Protein AF-0000000073513639 (afdb_homodimer)

InterPro domains:
  IPR001077 O-methyltransferase, C-terminal domain [PF00891] (126-330)
  IPR012967 Caffeic acid 3-O-methyltransferase-like, dimerisation domain [PF08100] (11-102)
  IPR016461 O-methyltransferase-like [PIRSF005739] (5-348)
  IPR016461 O-methyltransferase-like [PS51683] (11-349)
  IPR016461 O-methyltransferase-like [PTHR11746] (9-331)
  IPR029063 S-adenosyl-L-methionine-dependent methyltransferase superfamily [G3DSA:3.40.50.150] (103-349)
  IPR029063 S-adenosyl-L-methionine-dependent methyltransferase superfamily [SSF53335] (106-347)
  IPR036388 Winged helix-like DNA-binding domain superfamily [G3DSA:1.10.10.10] (2-101)
  IPR036390 Winged helix DNA-binding domain superfamily [SSF46785] (4-104)

Secondary structure (DSSP, 8-state):
--HHHHHHHHHHHHTHHHHHHHHHHHHHTTHHHHHHHH-TT--B-HHHHHHHTT---TTHHHHHHHHHHHHHHTTSEEEEEEEETTEEEEEEEE-GGGGGGS--TTS--SHHHHHHHTSHHHHHHGGGHHHHHHH-S-HHHHHHSS-TTTHHHH-HHHHHHHHHHHHHHHHHHHHHHHHH--TTTT-SEEEEET-TTSHHHHHHHHH-TT-EEEEEE-HHHHTTPPP-TTEEEEE--TTT-----SEEEEES-GGGS-HHHHHHHHHHHHHHS-TT-EEEEEE-EE-SS--SSHHHHHHHHHHHHHHHHSTT---EEHHHHHHHHHHHT--EEEEEEEETTEEEEEEE-/--HHHHHHHHHHHHTHHHHHHHHHHHHHTTHHHHHHHH-TT--B-HHHHHHHTT---TTHHHHHHHHHHHHHHTTSEEEEEEEETTEEEEEEEE-GGGGGGS--TTS--SHHHHHHHTSHHHHHHGGGHHHHHHH-S-HHHHHHSS-TTTGGGT-HHHHHHHHHHHHHHHHHHHHHHHHH--TTTT-SEEEEET-TTSHHHHHHHHH-TT-EEEEEE-HHHHTTPPP-TTEEEEE--TTT-----SEEEEES-GGGS-HHHHHHHHHHHHHHS-TT-EEEEEE-EE-SS--SSHHHHHHHHHHHHHHHHSTT---EEHHHHHHHHHHHT--EEEEEEEETTEEEEEEE-

Radius of gyration: 27.69 Å; Cα contacts (8 Å, |Δi|>4): 1423; chains: 2; bounding box: 58×84×56 Å

pLDDT: mean 96.82, std 3.32, range [58.94, 98.88]

Organism: Ambrosia artemisiifolia (NCBI:txid4212)

Nearest PDB structures (foldseek):
  7v6j-assembly1_A  TM=9.645E-01  e=3.769E-48  Ligusticum chuanxiong
  3reo-assembly2_D  TM=9.746E-01  e=2.506E-47  Clarkia breweri
  3reo-assembly1_C  TM=9.706E-01  e=2.506E-47  Clarkia breweri
  3reo-assembly1_A  TM=9.706E-01  e=7.275E-47  Clarkia breweri
  5cvv-assembly1_A  TM=9.680E-01  e=6.857E-47  Clarkia breweri

Solvent-accessible surface area (backbone atoms only — not comparable to full-atom values): 35261 Å² total; per-residue (Å²): 126,56,72,59,54,33,48,24,43,44,49,30,49,49,42,31,42,47,58,31,52,46,50,41,40,39,48,74,68,40,49,62,45,56,47,53,72,71,34,90,83,31,67,42,32,26,57,52,51,29,58,76,66,67,44,75,22,86,60,24,25,61,53,47,36,48,51,48,48,37,38,28,24,69,55,36,26,45,72,46,83,43,75,52,96,88,33,83,38,62,21,34,30,73,32,84,36,38,53,48,54,26,64,46,98,86,67,36,29,47,41,42,41,29,45,38,57,67,26,67,76,54,49,53,14,62,79,28,41,56,57,20,43,46,67,43,74,33,9,26,34,72,66,69,72,40,54,63,89,56,41,38,81,79,32,65,71,57,32,50,41,50,50,48,14,50,52,23,47,48,53,59,48,47,56,53,44,67,73,71,50,68,84,68,65,94,48,53,31,40,24,28,50,68,31,54,55,31,59,68,53,53,55,52,28,70,78,38,70,77,29,36,31,34,29,29,20,45,50,85,45,32,74,72,30,67,90,47,92,58,46,45,74,41,58,50,51,57,72,77,48,44,78,71,26,45,27,38,36,31,66,69,50,65,37,50,32,26,68,69,57,38,24,48,29,42,32,29,45,52,70,24,30,53,79,86,16,36,38,39,37,36,39,54,66,42,68,92,71,72,49,70,46,43,65,47,40,31,44,35,34,50,20,50,49,24,40,31,46,22,70,56,8,31,59,40,33,66,66,54,50,41,49,40,31,44,70,28,65,29,72,38,66,45,83,75,41,78,56,83,73,25,36,37,33,37,37,32,93,126,56,72,59,53,33,47,24,41,45,49,30,49,48,42,31,43,48,56,32,54,46,50,40,39,39,49,74,69,39,50,63,48,56,46,54,72,70,35,91,82,33,68,43,31,26,57,53,52,30,58,77,66,67,45,76,21,86,61,24,24,60,55,46,37,49,52,48,47,37,37,28,26,69,55,37,26,44,70,46,84,42,74,52,98,90,33,82,36,61,21,34,31,74,32,83,38,39,54,48,53,26,63,45,98,86,66,36,30,46,41,39,40,28,47,38,57,66,26,66,78,55,50,53,13,61,78,28,42,58,57,19,44,45,68,44,75,33,8,26,35,72,68,69,72,41,53,64,88,55,41,38,82,80,32,65,70,56,33,51,41,50,51,47,14,51,51,23,48,46,53,59,48,48,58,54,43,65,71,70,49,66,82,67,64,94,46,53,30,39,25,26,49,68,32,53,53,31,60,67,53,52,54,51,29,71,77,37,70,78,31,37,31,36,29,29,20,46,50,84,46,33,72,73,30,67,90,46,91,57,48,45,74,41,59,48,50,58,72,78,49,45,78,68,27,45,29,37,36,30,66,69,50,63,38,49,33,26,68,67,58,40,24,49,29,42,32,29,46,52,72,24,30,53,79,87,16,36,37,39,38,37,39,52,67,42,66,90,70,72,48,70,46,44,64,50,41,30,44,35,34,50,20,50,49,25,41,31,45,22,69,55,9,31,60,39,32,65,67,54,50,40,49,41,32,44,69,27,66,30,71,36,67,44,83,74,39,78,54,81,74,24,36,37,32,37,36,32,93

Structure (mmCIF, N/CA/C/O backbone):
data_AF-0000000073513639-model_v1
#
loop_
_entity.id
_entity.type
_entity.pdbx_description
1 polymer 'Caffeic acid 3-O-methyltransferase'
#
loop_
_atom_site.group_PDB
_atom_site.id
_atom_site.type_symbol
_atom_site.label_atom_id
_atom_site.label_alt_id
_atom_site.label_comp_id
_atom_site.label_asym_id
_atom_site.label_entity_id
_atom_site.label_seq_id
_atom_site.pdbx_PDB_ins_code
_atom_site.Cartn_x
_atom_site.Cartn_y
_atom_site.Cartn_z
_atom_site.occupancy
_atom_site.B_iso_or_equiv
_atom_site.auth_seq_id
_atom_site.auth_comp_id
_atom_site.auth_asym_id
_atom_site.auth_atom_id
_atom_site.pdbx_PDB_model_num
ATOM 1 N N . MET A 1 1 ? -8.109 -2.904 22.172 1 58.94 1 MET A N 1
ATOM 2 C CA . MET A 1 1 ? -7.504 -1.664 21.703 1 58.94 1 MET A CA 1
ATOM 3 C C . MET A 1 1 ? -8.43 -0.476 21.953 1 58.94 1 MET A C 1
ATOM 5 O O . MET A 1 1 ? -9.633 -0.564 21.719 1 58.94 1 MET A O 1
ATOM 9 N N . GLY A 1 2 ? -8.008 0.509 22.641 1 73.69 2 GLY A N 1
ATOM 10 C CA . GLY A 1 2 ? -8.805 1.698 22.891 1 73.69 2 GLY A CA 1
ATOM 11 C C . GLY A 1 2 ? -9.141 2.48 21.641 1 73.69 2 GLY A C 1
ATOM 12 O O . GLY A 1 2 ? -8.68 2.141 20.547 1 73.69 2 GLY A O 1
ATOM 13 N N . SER A 1 3 ? -10.078 3.277 21.672 1 79.12 3 SER A N 1
ATOM 14 C CA . SER A 1 3 ? -10.562 4.078 20.547 1 79.12 3 SER A CA 1
ATOM 15 C C . SER A 1 3 ? -9.414 4.785 19.844 1 79.12 3 SER A C 1
ATOM 17 O O . SER A 1 3 ? -9.367 4.824 18.609 1 79.12 3 SER A O 1
ATOM 19 N N . GLU A 1 4 ? -8.438 5.184 20.594 1 84.69 4 GLU A N 1
ATOM 20 C CA . GLU A 1 4 ? -7.305 5.887 19.984 1 84.69 4 GLU A CA 1
ATOM 21 C C . GLU A 1 4 ? -6.434 4.934 19.172 1 84.69 4 GLU A C 1
ATOM 23 O O . GLU A 1 4 ? -5.953 5.293 18.094 1 84.69 4 GLU A O 1
ATOM 28 N N . ASP A 1 5 ? -6.34 3.744 19.672 1 91.75 5 ASP A N 1
ATOM 29 C CA . ASP A 1 5 ? -5.547 2.742 18.969 1 91.75 5 ASP A CA 1
ATOM 30 C C . ASP A 1 5 ? -6.219 2.336 17.656 1 91.75 5 ASP A C 1
ATOM 32 O O . ASP A 1 5 ? -5.543 2.152 16.641 1 91.75 5 ASP A O 1
ATOM 36 N N . ASN A 1 6 ? -7.57 2.266 17.703 1 95.12 6 ASN A N 1
ATOM 37 C CA . ASN A 1 6 ? -8.312 1.894 16.5 1 95.12 6 ASN A CA 1
ATOM 38 C C . ASN A 1 6 ? -8.25 2.988 15.445 1 95.12 6 ASN A C 1
ATOM 40 O O . ASN A 1 6 ? -8.172 2.697 14.25 1 95.12 6 ASN A O 1
ATOM 44 N N . PHE A 1 7 ? -8.289 4.246 15.891 1 96.56 7 PHE A N 1
ATOM 45 C CA . PHE A 1 7 ? -8.164 5.352 14.953 1 96.56 7 PHE A CA 1
ATOM 46 C C . PHE A 1 7 ? -6.801 5.344 14.281 1 96.56 7 PHE A C 1
ATOM 48 O O . PHE A 1 7 ? -6.703 5.473 13.055 1 96.56 7 PHE A O 1
ATOM 55 N N . SER A 1 8 ? -5.723 5.188 15.102 1 96.81 8 SER A N 1
ATOM 56 C CA . SER A 1 8 ? -4.371 5.16 14.555 1 96.81 8 SER A CA 1
ATOM 57 C C . SER A 1 8 ? -4.191 4.012 13.57 1 96.81 8 SER A C 1
ATOM 59 O O . SER A 1 8 ? -3.555 4.176 12.523 1 96.81 8 SER A O 1
ATOM 61 N N . TYR A 1 9 ? -4.77 2.904 13.922 1 97.31 9 TYR A N 1
ATOM 62 C CA . TYR A 1 9 ? -4.664 1.751 13.031 1 97.31 9 TYR A CA 1
ATOM 63 C C . TYR A 1 9 ? -5.418 1.995 11.734 1 97.31 9 TYR A C 1
ATOM 65 O O . TYR A 1 9 ? -4.934 1.647 10.648 1 97.31 9 TYR A O 1
ATOM 73 N N . ALA A 1 10 ? -6.629 2.6 11.797 1 98 10 ALA A N 1
ATOM 74 C CA . ALA A 1 10 ? -7.367 2.961 10.586 1 98 10 ALA A CA 1
ATOM 75 C C . ALA A 1 10 ? -6.539 3.877 9.695 1 98 10 ALA A C 1
ATOM 77 O O . ALA A 1 10 ? -6.461 3.666 8.477 1 98 10 ALA A O 1
ATOM 78 N N . MET A 1 11 ? -5.887 4.859 10.312 1 97.62 11 MET A N 1
ATOM 79 C CA . MET A 1 11 ? -5.055 5.801 9.562 1 97.62 11 MET A CA 1
ATOM 80 C C . MET A 1 11 ? -3.852 5.094 8.953 1 97.62 11 MET A C 1
ATOM 82 O O . MET A 1 11 ? -3.416 5.445 7.852 1 97.62 11 MET A O 1
ATOM 86 N N . GLU A 1 12 ? -3.328 4.164 9.703 1 97.31 12 GLU A N 1
ATOM 87 C CA . GLU A 1 12 ? -2.232 3.361 9.172 1 97.31 12 GLU A CA 1
ATOM 88 C C . GLU A 1 12 ? -2.658 2.619 7.906 1 97.31 12 GLU A C 1
ATOM 90 O O . GLU A 1 12 ? -1.931 2.607 6.91 1 97.31 12 GLU A O 1
ATOM 95 N N . LEU A 1 13 ? -3.865 2.02 7.91 1 97.38 13 LEU A N 1
ATOM 96 C CA . LEU A 1 13 ? -4.395 1.29 6.766 1 97.38 13 LEU A CA 1
ATOM 97 C C . LEU A 1 13 ? -4.559 2.213 5.562 1 97.38 13 LEU A C 1
ATOM 99 O O . LEU A 1 13 ? -4.195 1.848 4.441 1 97.38 13 LEU A O 1
ATOM 103 N N . ILE A 1 14 ? -5.012 3.412 5.816 1 97.06 14 ILE A N 1
ATOM 104 C CA . ILE A 1 14 ? -5.273 4.406 4.777 1 97.06 14 ILE A CA 1
ATOM 105 C C . ILE A 1 14 ? -3.965 4.781 4.082 1 97.06 14 ILE A C 1
ATOM 107 O O . ILE A 1 14 ? -3.936 4.973 2.865 1 97.06 14 ILE A O 1
ATOM 111 N N . ASN A 1 15 ? -2.9 4.816 4.812 1 95.88 15 ASN A N 1
ATOM 112 C CA . ASN A 1 15 ? -1.637 5.324 4.293 1 95.88 15 ASN A CA 1
ATOM 113 C C . ASN A 1 15 ? -0.683 4.191 3.928 1 95.88 15 ASN A C 1
ATOM 115 O O . ASN A 1 15 ? 0.5 4.426 3.674 1 95.88 15 ASN A O 1
ATOM 119 N N . SER A 1 16 ? -1.145 2.971 3.822 1 94.31 16 SER A N 1
ATOM 120 C CA . SER A 1 16 ? -0.281 1.805 3.672 1 94.31 16 SER A CA 1
ATOM 121 C C . SER A 1 16 ? 0.409 1.798 2.311 1 94.31 16 SER A C 1
ATOM 123 O O . SER A 1 16 ? 1.457 1.171 2.145 1 94.31 16 SER A O 1
ATOM 125 N N . THR A 1 17 ? -0.159 2.496 1.317 1 96.38 17 THR A N 1
ATOM 126 C CA . THR A 1 17 ? 0.489 2.594 0.014 1 96.38 17 THR A CA 1
ATOM 127 C C . THR A 1 17 ? 1.866 3.238 0.142 1 96.38 17 THR A C 1
ATOM 129 O O . THR A 1 17 ? 2.795 2.879 -0.585 1 96.38 17 THR A O 1
ATOM 132 N N . THR A 1 18 ? 2.018 4.117 1.112 1 97.88 18 THR A N 1
ATOM 133 C CA . THR A 1 18 ? 3.281 4.816 1.321 1 97.88 18 THR A CA 1
ATOM 134 C C . THR A 1 18 ? 4.402 3.824 1.621 1 97.88 18 THR A C 1
ATOM 136 O O . THR A 1 18 ? 5.531 3.998 1.154 1 97.88 18 THR A O 1
ATOM 139 N N . LEU A 1 19 ? 4.086 2.762 2.352 1 97.94 19 LEU A N 1
ATOM 140 C CA . LEU A 1 19 ? 5.082 1.76 2.717 1 97.94 19 LEU A CA 1
ATOM 141 C C . LEU A 1 19 ? 5.656 1.089 1.475 1 97.94 19 LEU A C 1
ATOM 143 O O . LEU A 1 19 ? 6.875 1.045 1.297 1 97.94 19 LEU A O 1
ATOM 147 N N . SER A 1 20 ? 4.777 0.634 0.558 1 97.19 20 SER A N 1
ATOM 148 C CA . SER A 1 20 ? 5.215 -0.076 -0.639 1 97.19 20 SER A CA 1
ATOM 149 C C . SER A 1 20 ? 5.973 0.85 -1.584 1 97.19 20 SER A C 1
ATOM 151 O O . SER A 1 20 ? 6.969 0.447 -2.189 1 97.19 20 SER A O 1
ATOM 153 N N . MET A 1 21 ? 5.5 2.066 -1.657 1 98.25 21 MET A N 1
ATOM 154 C CA . MET A 1 21 ? 6.125 3.031 -2.561 1 98.25 21 MET A CA 1
ATOM 155 C C . MET A 1 21 ? 7.504 3.436 -2.057 1 98.25 21 MET A C 1
ATOM 157 O O . MET A 1 21 ? 8.445 3.555 -2.842 1 98.25 21 MET A O 1
ATOM 161 N N . VAL A 1 22 ? 7.602 3.562 -0.767 1 98.69 22 VAL A N 1
ATOM 162 C CA . VAL A 1 22 ? 8.898 3.912 -0.197 1 98.69 22 VAL A CA 1
ATOM 163 C C . VAL A 1 22 ? 9.859 2.734 -0.341 1 98.69 22 VAL A C 1
ATOM 165 O O . VAL A 1 22 ? 11.031 2.92 -0.682 1 98.69 22 VAL A O 1
ATOM 168 N N . LEU A 1 23 ? 9.367 1.548 -0.126 1 98.75 23 LEU A N 1
ATOM 169 C CA . LEU A 1 23 ? 10.203 0.355 -0.229 1 98.75 23 LEU A CA 1
ATOM 170 C C . LEU A 1 23 ? 10.758 0.203 -1.639 1 98.75 23 LEU A C 1
ATOM 172 O O . LEU A 1 23 ? 11.969 0.024 -1.815 1 98.75 23 LEU A O 1
ATOM 176 N N . VAL A 1 24 ? 9.93 0.337 -2.658 1 98.69 24 VAL A N 1
ATOM 177 C CA . VAL A 1 24 ? 10.375 0.119 -4.027 1 98.69 24 VAL A CA 1
ATOM 178 C C . VAL A 1 24 ? 11.383 1.199 -4.422 1 98.69 24 VAL A C 1
ATOM 180 O O . VAL A 1 24 ? 12.367 0.919 -5.113 1 98.69 24 VAL A O 1
ATOM 183 N N . ASN A 1 25 ? 11.18 2.424 -3.973 1 98.69 25 ASN A N 1
ATOM 184 C CA . ASN A 1 25 ? 12.102 3.498 -4.32 1 98.69 25 ASN A CA 1
ATOM 185 C C . ASN A 1 25 ? 13.43 3.352 -3.58 1 98.69 25 ASN A C 1
ATOM 187 O O . ASN A 1 25 ? 14.484 3.689 -4.121 1 98.69 25 ASN A O 1
ATOM 191 N N . THR A 1 26 ? 13.406 2.826 -2.348 1 98.75 26 THR A N 1
ATOM 192 C CA . THR A 1 26 ? 14.633 2.549 -1.602 1 98.75 26 THR A CA 1
ATOM 193 C C . THR A 1 26 ? 15.453 1.466 -2.293 1 98.75 26 THR A C 1
ATOM 195 O O . THR A 1 26 ? 16.688 1.539 -2.326 1 98.75 26 THR A O 1
ATOM 198 N N . ILE A 1 27 ? 14.766 0.478 -2.836 1 98.62 27 ILE A N 1
ATOM 199 C CA . ILE A 1 27 ? 15.414 -0.605 -3.566 1 98.62 27 ILE A CA 1
ATOM 200 C C . ILE A 1 27 ? 16.016 -0.068 -4.863 1 98.62 27 ILE A C 1
ATOM 202 O O . ILE A 1 27 ? 17.172 -0.338 -5.176 1 98.62 27 ILE A O 1
ATOM 206 N N . LYS A 1 28 ? 15.258 0.755 -5.602 1 98.19 28 LYS A N 1
ATOM 207 C CA . LYS A 1 28 ? 15.719 1.336 -6.859 1 98.19 28 LYS A CA 1
ATOM 208 C C . LYS A 1 28 ? 16.953 2.207 -6.641 1 98.19 28 LYS A C 1
ATOM 210 O O . LYS A 1 28 ? 17.844 2.25 -7.488 1 98.19 28 LYS A O 1
ATOM 215 N N . LEU A 1 29 ? 17 2.84 -5.523 1 98.69 29 LEU A N 1
ATOM 216 C CA . LEU A 1 29 ? 18.094 3.752 -5.207 1 98.69 29 LEU A CA 1
ATOM 217 C C . LEU A 1 29 ? 19.312 2.986 -4.684 1 98.69 29 LEU A C 1
ATOM 219 O O . LEU A 1 29 ? 20.375 3.572 -4.469 1 98.69 29 LEU A O 1
ATOM 223 N N . LYS A 1 30 ? 19.141 1.654 -4.375 1 98.44 30 LYS A N 1
ATOM 224 C CA . LYS A 1 30 ? 20.203 0.765 -3.902 1 98.44 30 LYS A CA 1
ATOM 225 C C . LYS A 1 30 ? 20.641 1.134 -2.488 1 98.44 30 LYS A C 1
ATOM 227 O O . LYS A 1 30 ? 21.812 0.982 -2.135 1 98.44 30 LYS A O 1
ATOM 232 N N . VAL A 1 31 ? 19.688 1.67 -1.748 1 98.81 31 VAL A N 1
ATOM 233 C CA . VAL A 1 31 ? 19.984 2.123 -0.391 1 98.81 31 VAL A CA 1
ATOM 234 C C . VAL A 1 31 ? 20.312 0.923 0.494 1 98.81 31 VAL A C 1
ATOM 236 O O . VAL A 1 31 ? 21.312 0.938 1.223 1 98.81 31 VAL A O 1
ATOM 239 N N . LEU A 1 32 ? 19.5 -0.138 0.443 1 98.69 32 LEU A N 1
ATOM 240 C CA . LEU A 1 32 ? 19.719 -1.316 1.278 1 98.69 32 LEU A CA 1
ATOM 241 C C . LEU A 1 32 ? 21.016 -2.027 0.901 1 98.69 32 LEU A C 1
ATOM 243 O O . LEU A 1 32 ? 21.734 -2.51 1.775 1 98.69 32 LEU A O 1
ATOM 247 N N . GLU A 1 33 ? 21.281 -2.072 -0.376 1 98.25 33 GLU A N 1
ATOM 248 C CA . GLU A 1 33 ? 22.547 -2.639 -0.838 1 98.25 33 GLU A CA 1
ATOM 249 C C . GLU A 1 33 ? 23.734 -1.849 -0.301 1 98.25 33 GLU A C 1
ATOM 251 O O . GLU A 1 33 ? 24.766 -2.428 0.054 1 98.25 33 GLU A O 1
ATOM 256 N N . THR A 1 34 ? 23.609 -0.551 -0.325 1 98.5 34 THR A N 1
ATOM 257 C CA . THR A 1 34 ? 24.656 0.322 0.175 1 98.5 34 THR A CA 1
ATOM 258 C C . THR A 1 34 ? 24.969 0.023 1.642 1 98.5 34 THR A C 1
ATOM 260 O O . THR A 1 34 ? 26.125 -0.029 2.043 1 98.5 34 THR A O 1
ATOM 263 N N . ILE A 1 35 ? 23.922 -0.168 2.445 1 98.44 35 ILE A N 1
ATOM 264 C CA . ILE A 1 35 ? 24.094 -0.508 3.854 1 98.44 35 ILE A CA 1
ATOM 265 C C . ILE A 1 35 ? 24.75 -1.884 3.975 1 98.44 35 ILE A C 1
ATOM 267 O O . ILE A 1 35 ? 25.672 -2.07 4.762 1 98.44 35 ILE A O 1
ATOM 271 N N . ALA A 1 36 ? 24.312 -2.834 3.199 1 97.81 36 ALA A N 1
ATOM 272 C CA . ALA A 1 36 ? 24.828 -4.199 3.223 1 97.81 36 ALA A CA 1
ATOM 273 C C . ALA A 1 36 ? 26.312 -4.234 2.873 1 97.81 36 ALA A C 1
ATOM 275 O O . ALA A 1 36 ? 27.062 -5.035 3.428 1 97.81 36 ALA A O 1
ATOM 276 N N . ASP A 1 37 ? 26.719 -3.408 1.963 1 97.06 37 ASP A N 1
ATOM 277 C CA . ASP A 1 37 ? 28.094 -3.373 1.465 1 97.06 37 ASP A CA 1
ATOM 278 C C . ASP A 1 37 ? 29.078 -3.014 2.58 1 97.06 37 ASP A C 1
ATOM 280 O O . ASP A 1 37 ? 30.25 -3.371 2.518 1 97.06 37 ASP A O 1
ATOM 284 N N . VAL A 1 38 ? 28.609 -2.316 3.562 1 97.06 38 VAL A N 1
ATOM 285 C CA . VAL A 1 38 ? 29.469 -1.906 4.672 1 97.06 38 VAL A CA 1
ATOM 286 C C . VAL A 1 38 ? 29.688 -3.086 5.617 1 97.06 38 VAL A C 1
ATOM 288 O O . VAL A 1 38 ? 30.75 -3.199 6.234 1 97.06 38 VAL A O 1
ATOM 291 N N . GLY A 1 39 ? 28.656 -3.967 5.797 1 94.75 39 GLY A N 1
ATOM 292 C CA . GLY A 1 39 ? 28.797 -5.152 6.629 1 94.75 39 GLY A CA 1
ATOM 293 C C . GLY A 1 39 ? 27.625 -5.367 7.566 1 94.75 39 GLY A C 1
ATOM 294 O O . GLY A 1 39 ? 26.719 -4.535 7.641 1 94.75 39 GLY A O 1
ATOM 295 N N . PRO A 1 40 ? 27.594 -6.398 8.266 1 91.12 40 PRO A N 1
ATOM 296 C CA . PRO A 1 40 ? 26.453 -6.777 9.109 1 91.12 40 PRO A CA 1
ATOM 297 C C . PRO A 1 40 ? 26.219 -5.809 10.266 1 91.12 40 PRO A C 1
ATOM 299 O O . PRO A 1 40 ? 25.109 -5.688 10.766 1 91.12 40 PRO A O 1
ATOM 302 N N . ASP A 1 41 ? 27.25 -5.059 10.68 1 94.25 41 ASP A N 1
ATOM 303 C CA . ASP A 1 41 ? 27.141 -4.145 11.82 1 94.25 41 ASP A CA 1
ATOM 304 C C . ASP A 1 41 ? 27.031 -2.697 11.344 1 94.25 41 ASP A C 1
ATOM 306 O O . ASP A 1 41 ? 27.219 -1.768 12.133 1 94.25 41 ASP A O 1
ATOM 310 N N . ALA A 1 42 ? 26.719 -2.627 10.078 1 96 42 ALA A N 1
ATOM 311 C CA . ALA A 1 42 ? 26.656 -1.291 9.5 1 96 42 ALA A CA 1
ATOM 312 C C . ALA A 1 42 ? 25.625 -0.424 10.227 1 96 42 ALA A C 1
ATOM 314 O O . ALA A 1 42 ? 24.562 -0.906 10.625 1 96 42 ALA A O 1
ATOM 315 N N . ARG A 1 43 ? 25.938 0.83 10.453 1 97.5 43 ARG A N 1
ATOM 316 C CA . ARG A 1 43 ? 25.109 1.917 10.961 1 97.5 43 ARG A CA 1
ATOM 317 C C . ARG A 1 43 ? 25.359 3.205 10.18 1 97.5 43 ARG A C 1
ATOM 319 O O . ARG A 1 43 ? 26.297 3.939 10.477 1 97.5 43 ARG A O 1
ATOM 326 N N . LEU A 1 44 ? 24.484 3.479 9.273 1 98.31 44 LEU A N 1
ATOM 327 C CA . LEU A 1 44 ? 24.719 4.598 8.375 1 98.31 44 LEU A CA 1
ATOM 328 C C . LEU A 1 44 ? 23.625 5.652 8.5 1 98.31 44 LEU A C 1
ATOM 330 O O . LEU A 1 44 ? 22.453 5.312 8.648 1 98.31 44 LEU A O 1
ATOM 334 N N . SER A 1 45 ? 23.969 6.906 8.453 1 98.44 45 SER A N 1
ATOM 335 C CA . SER A 1 45 ? 23.016 8.008 8.398 1 98.44 45 SER A CA 1
ATOM 336 C C . SER A 1 45 ? 22.562 8.281 6.969 1 98.44 45 SER A C 1
ATOM 338 O O . SER A 1 45 ? 23.141 7.746 6.02 1 98.44 45 SER A O 1
ATOM 340 N N . GLY A 1 46 ? 21.516 9.133 6.844 1 98.38 46 GLY A N 1
ATOM 341 C CA . GLY A 1 46 ? 21.141 9.594 5.52 1 98.38 46 GLY A CA 1
ATOM 342 C C . GLY A 1 46 ? 22.281 10.258 4.77 1 98.38 46 GLY A C 1
ATOM 343 O O . GLY A 1 46 ? 22.406 10.094 3.555 1 98.38 46 GLY A O 1
ATOM 344 N N . HIS A 1 47 ? 23.125 10.945 5.48 1 97.88 47 HIS A N 1
ATOM 345 C CA . HIS A 1 47 ? 24.281 11.609 4.895 1 97.88 47 HIS A CA 1
ATOM 346 C C . HIS A 1 47 ? 25.281 10.602 4.352 1 97.88 47 HIS A C 1
ATOM 348 O O . HIS A 1 47 ? 25.797 10.766 3.242 1 97.88 47 HIS A O 1
ATOM 354 N N . ASP A 1 48 ? 25.578 9.562 5.168 1 98.06 48 ASP A N 1
ATOM 355 C CA . ASP A 1 48 ? 26.516 8.516 4.742 1 98.06 48 ASP A CA 1
ATOM 356 C C . ASP A 1 48 ? 26.031 7.844 3.457 1 98.06 48 ASP A C 1
ATOM 358 O O . ASP A 1 48 ? 26.812 7.656 2.523 1 98.06 48 ASP A O 1
ATOM 362 N N . ILE A 1 49 ? 24.812 7.543 3.369 1 98.69 49 ILE A N 1
ATOM 363 C CA . ILE A 1 49 ? 24.234 6.789 2.258 1 98.69 49 ILE A CA 1
ATOM 364 C C . ILE A 1 49 ? 24.234 7.648 0.996 1 98.69 49 ILE A C 1
ATOM 366 O O . ILE A 1 49 ? 24.641 7.188 -0.076 1 98.69 49 ILE A O 1
ATOM 370 N N . ALA A 1 50 ? 23.797 8.914 1.13 1 98.56 50 ALA A N 1
ATOM 371 C CA . ALA A 1 50 ? 23.797 9.82 -0.017 1 98.56 50 ALA A CA 1
ATOM 372 C C . ALA A 1 50 ? 25.203 9.977 -0.59 1 98.56 50 ALA A C 1
ATOM 374 O O . ALA A 1 50 ? 25.375 10.008 -1.81 1 98.56 50 ALA A O 1
ATOM 375 N N . SER A 1 51 ? 26.156 10.078 0.304 1 98.19 51 SER A N 1
ATOM 376 C CA . SER A 1 51 ? 27.547 10.227 -0.109 1 98.19 51 SER A CA 1
ATOM 377 C C . SER A 1 51 ? 28.047 8.977 -0.835 1 98.19 51 SER A C 1
ATOM 379 O O . SER A 1 51 ? 28.672 9.078 -1.895 1 98.19 51 SER A O 1
ATOM 381 N N . ARG A 1 52 ? 27.812 7.805 -0.298 1 98.12 52 ARG A N 1
ATOM 382 C CA . ARG A 1 52 ? 28.25 6.547 -0.879 1 98.12 52 ARG A CA 1
ATOM 383 C C . ARG A 1 52 ? 27.609 6.309 -2.242 1 98.12 52 ARG A C 1
ATOM 385 O O . ARG A 1 52 ? 28.219 5.703 -3.125 1 98.12 52 ARG A O 1
ATOM 392 N N . LEU A 1 53 ? 26.391 6.832 -2.416 1 98.38 53 LEU A N 1
ATOM 393 C CA . LEU A 1 53 ? 25.672 6.668 -3.672 1 98.38 53 LEU A CA 1
ATOM 394 C C . LEU A 1 53 ? 25.984 7.809 -4.633 1 98.38 53 LEU A C 1
ATOM 396 O O . LEU A 1 53 ? 25.469 7.844 -5.75 1 98.38 53 LEU A O 1
ATOM 400 N N . SER A 1 54 ? 26.766 8.766 -4.242 1 98.31 54 SER A N 1
ATOM 401 C CA . SER A 1 54 ? 27.156 9.922 -5.039 1 98.31 54 SER A CA 1
ATOM 402 C C . SER A 1 54 ? 25.938 10.656 -5.582 1 98.31 54 SER A C 1
ATOM 404 O O . SER A 1 54 ? 25.875 10.977 -6.773 1 98.31 54 SER A O 1
ATOM 406 N N . ILE A 1 55 ? 24.984 10.828 -4.695 1 98.25 55 ILE A N 1
ATOM 407 C CA . ILE A 1 55 ? 23.797 11.562 -5.082 1 98.25 55 ILE A CA 1
ATOM 408 C C . ILE A 1 55 ? 24.047 13.07 -4.992 1 98.25 55 ILE A C 1
ATOM 410 O O . ILE A 1 55 ? 24.422 13.578 -3.932 1 98.25 55 ILE A O 1
ATOM 414 N N . PRO A 1 56 ? 23.875 13.805 -6.059 1 97.31 56 PRO A N 1
ATOM 415 C CA . PRO A 1 56 ? 24.219 15.227 -6.078 1 97.31 56 PRO A CA 1
ATOM 416 C C . PRO A 1 56 ? 23.203 16.094 -5.344 1 97.31 56 PRO A C 1
ATOM 418 O O . PRO A 1 56 ? 23.531 17.188 -4.891 1 97.31 56 PRO A O 1
ATOM 421 N N . ASN A 1 57 ? 21.984 15.641 -5.223 1 97.88 57 ASN A N 1
ATOM 422 C CA . ASN A 1 57 ? 20.922 16.406 -4.574 1 97.88 57 ASN A CA 1
ATOM 423 C C . ASN A 1 57 ? 21.25 16.703 -3.115 1 97.88 57 ASN A C 1
ATOM 425 O O . ASN A 1 57 ? 21.391 15.789 -2.303 1 97.88 57 ASN A O 1
ATOM 429 N N . GLN A 1 58 ? 21.328 17.969 -2.762 1 96.81 58 GLN A N 1
ATOM 430 C CA . GLN A 1 58 ? 21.75 18.391 -1.431 1 96.81 58 GLN A CA 1
ATOM 431 C C . GLN A 1 58 ? 20.719 18 -0.38 1 96.81 58 GLN A C 1
ATOM 433 O O . GLN A 1 58 ? 21.031 17.906 0.807 1 96.81 58 GLN A O 1
ATOM 438 N N . ASP A 1 59 ? 19.469 17.75 -0.811 1 97.06 59 ASP A N 1
ATOM 439 C CA . ASP A 1 59 ? 18.391 17.406 0.114 1 97.06 59 ASP A CA 1
ATOM 440 C C . ASP A 1 59 ? 18.297 15.898 0.295 1 97.06 59 ASP A C 1
ATOM 442 O O . ASP A 1 59 ? 17.516 15.422 1.124 1 97.06 59 ASP A O 1
ATOM 446 N N . ALA A 1 60 ? 19.094 15.102 -0.416 1 98.31 60 ALA A N 1
ATOM 447 C CA . ALA A 1 60 ? 18.969 13.648 -0.455 1 98.31 60 ALA A CA 1
ATOM 448 C C . ALA A 1 60 ? 19.172 13.047 0.932 1 98.31 60 ALA A C 1
ATOM 450 O O . ALA A 1 60 ? 18.453 12.117 1.32 1 98.31 60 ALA A O 1
ATOM 451 N N . PRO A 1 61 ? 20.172 13.539 1.731 1 98.12 61 PRO A N 1
ATOM 452 C CA . PRO A 1 61 ? 20.359 12.938 3.055 1 98.12 61 PRO A CA 1
ATOM 453 C C . PRO A 1 61 ? 19.094 12.977 3.908 1 98.12 61 PRO A C 1
ATOM 455 O O . PRO A 1 61 ? 18.734 11.977 4.531 1 98.12 61 PRO A O 1
ATOM 458 N N . ASP A 1 62 ? 18.422 14.078 3.867 1 97.81 62 ASP A N 1
ATOM 459 C CA . ASP A 1 62 ? 17.203 14.227 4.637 1 97.81 62 ASP A CA 1
ATOM 460 C C . ASP A 1 62 ? 16.078 13.344 4.07 1 97.81 62 ASP A C 1
ATOM 462 O O . ASP A 1 62 ? 15.344 12.711 4.824 1 97.81 62 ASP A O 1
ATOM 466 N N . MET A 1 63 ? 15.93 13.344 2.758 1 98.56 63 MET A N 1
ATOM 467 C CA . MET A 1 63 ? 14.914 12.523 2.107 1 98.56 63 MET A CA 1
ATOM 468 C C . MET A 1 63 ? 15.125 11.047 2.422 1 98.56 63 MET A C 1
ATOM 470 O O . MET A 1 63 ? 14.172 10.344 2.773 1 98.56 63 MET A O 1
ATOM 474 N N . LEU A 1 64 ? 16.391 10.602 2.334 1 98.88 64 LEU A N 1
ATOM 475 C CA . LEU A 1 64 ? 16.719 9.211 2.615 1 98.88 64 LEU A CA 1
ATOM 476 C C . LEU A 1 64 ? 16.453 8.875 4.082 1 98.88 64 LEU A C 1
ATOM 478 O O . LEU A 1 64 ? 15.961 7.789 4.395 1 98.88 64 LEU A O 1
ATOM 482 N N . ASP A 1 65 ? 16.797 9.781 4.969 1 98.75 65 ASP A N 1
ATOM 483 C CA . ASP A 1 65 ? 16.547 9.586 6.395 1 98.75 65 ASP A CA 1
ATOM 484 C C . ASP A 1 65 ? 15.055 9.352 6.656 1 98.75 65 ASP A C 1
ATOM 486 O O . ASP A 1 65 ? 14.688 8.453 7.414 1 98.75 65 ASP A O 1
ATOM 490 N N . ARG A 1 66 ? 14.203 10.148 6.082 1 98.75 66 ARG A N 1
ATOM 491 C CA . ARG A 1 66 ? 12.758 10.07 6.281 1 98.75 66 ARG A CA 1
ATOM 492 C C . ARG A 1 66 ? 12.195 8.766 5.711 1 98.75 66 ARG A C 1
ATOM 494 O O . ARG A 1 66 ? 11.32 8.141 6.312 1 98.75 66 ARG A O 1
ATOM 501 N N . MET A 1 67 ? 12.688 8.344 4.547 1 98.81 67 MET A N 1
ATOM 502 C CA . MET A 1 67 ? 12.289 7.074 3.953 1 98.81 67 MET A CA 1
ATOM 503 C C . MET A 1 67 ? 12.695 5.906 4.844 1 98.81 67 MET A C 1
ATOM 505 O O . MET A 1 67 ? 11.891 5.008 5.102 1 98.81 67 MET A O 1
ATOM 509 N N . LEU A 1 68 ? 13.922 5.965 5.359 1 98.88 68 LEU A N 1
ATOM 510 C CA . LEU A 1 68 ? 14.438 4.883 6.188 1 98.88 68 LEU A CA 1
ATOM 511 C C . LEU A 1 68 ? 13.742 4.855 7.547 1 98.88 68 LEU A C 1
ATOM 513 O O . LEU A 1 68 ? 13.531 3.785 8.117 1 98.88 68 LEU A O 1
ATOM 517 N N . ARG A 1 69 ? 13.438 6.051 8.094 1 98.88 69 ARG A N 1
ATOM 518 C CA . ARG A 1 69 ? 12.695 6.125 9.344 1 98.88 69 ARG A CA 1
ATOM 519 C C . ARG A 1 69 ? 11.359 5.391 9.234 1 98.88 69 ARG A C 1
ATOM 521 O O . ARG A 1 69 ? 10.977 4.652 10.148 1 98.88 69 ARG A O 1
ATOM 528 N N . LEU A 1 70 ? 10.656 5.586 8.148 1 98.81 70 LEU A N 1
ATOM 529 C CA . LEU A 1 70 ? 9.406 4.879 7.883 1 98.81 70 LEU A CA 1
ATOM 530 C C . LEU A 1 70 ? 9.641 3.373 7.82 1 98.81 70 LEU A C 1
ATOM 532 O O . LEU A 1 70 ? 8.906 2.602 8.445 1 98.81 70 LEU A O 1
ATOM 536 N N . LEU A 1 71 ? 10.672 2.932 7.082 1 98.81 71 LEU A N 1
ATOM 537 C CA . LEU A 1 71 ? 10.945 1.507 6.926 1 98.81 71 LEU A CA 1
ATOM 538 C C . LEU A 1 71 ? 11.328 0.878 8.258 1 98.81 71 LEU A C 1
ATOM 540 O O . LEU A 1 71 ? 11.078 -0.307 8.492 1 98.81 71 LEU A O 1
ATOM 544 N N . ALA A 1 72 ? 11.914 1.685 9.172 1 98.88 72 ALA A N 1
ATOM 545 C CA . ALA A 1 72 ? 12.25 1.206 10.508 1 98.88 72 ALA A CA 1
ATOM 546 C C . ALA A 1 72 ? 10.992 0.879 11.305 1 98.88 72 ALA A C 1
ATOM 548 O O . ALA A 1 72 ? 10.977 -0.069 12.094 1 98.88 72 ALA A O 1
ATOM 549 N N . THR A 1 73 ? 9.938 1.662 11.125 1 98.69 73 THR A N 1
ATOM 550 C CA . THR A 1 73 ? 8.695 1.409 11.852 1 98.69 73 THR A CA 1
ATOM 551 C C . THR A 1 73 ? 8.078 0.082 11.414 1 98.69 73 THR A C 1
ATOM 553 O O . THR A 1 73 ? 7.227 -0.467 12.117 1 98.69 73 THR A O 1
ATOM 556 N N . HIS A 1 74 ? 8.477 -0.427 10.289 1 98.19 74 HIS A N 1
ATOM 557 C CA . HIS A 1 74 ? 7.984 -1.706 9.789 1 98.19 74 HIS A CA 1
ATOM 558 C C . HIS A 1 74 ? 9.062 -2.779 9.867 1 98.19 74 HIS A C 1
ATOM 560 O O . HIS A 1 74 ? 8.977 -3.805 9.188 1 98.19 74 HIS A O 1
ATOM 566 N N . SER A 1 75 ? 10.141 -2.502 10.539 1 97.88 75 SER A N 1
ATOM 567 C CA . SER A 1 75 ? 11.188 -3.459 10.898 1 97.88 75 SER A CA 1
ATOM 568 C C . SER A 1 75 ? 11.938 -3.945 9.664 1 97.88 75 SER A C 1
ATOM 570 O O . SER A 1 75 ? 12.336 -5.109 9.594 1 97.88 75 SER A O 1
ATOM 572 N N . VAL A 1 76 ? 12.047 -3.121 8.68 1 98.25 76 VAL A N 1
ATOM 573 C CA . VAL A 1 76 ? 12.859 -3.439 7.508 1 98.25 76 VAL A CA 1
ATOM 574 C C . VAL A 1 76 ? 14.32 -3.088 7.777 1 98.25 76 VAL A C 1
ATOM 576 O O . VAL A 1 76 ? 15.227 -3.797 7.336 1 98.25 76 VAL A O 1
ATOM 579 N N . VAL A 1 77 ? 14.539 -2.008 8.508 1 98.69 77 VAL A N 1
ATOM 580 C CA . VAL A 1 77 ? 15.852 -1.581 8.969 1 98.69 77 VAL A CA 1
ATOM 581 C C . VAL A 1 77 ? 15.805 -1.294 10.469 1 98.69 77 VAL A C 1
ATOM 583 O O . VAL A 1 77 ? 14.727 -1.094 11.039 1 98.69 77 VAL A O 1
ATOM 586 N N . THR A 1 78 ? 16.922 -1.369 11.086 1 98.38 78 THR A N 1
ATOM 587 C CA . THR A 1 78 ? 17.047 -0.894 12.461 1 98.38 78 THR A CA 1
ATOM 588 C C . THR A 1 78 ? 17.344 0.602 12.492 1 98.38 78 THR A C 1
ATOM 590 O O . THR A 1 78 ? 17.859 1.156 11.516 1 98.38 78 THR A O 1
ATOM 593 N N . CYS A 1 79 ? 16.969 1.262 13.508 1 98.62 79 CYS A N 1
ATOM 594 C CA . CYS A 1 79 ? 17.234 2.686 13.695 1 98.62 79 CYS A CA 1
ATOM 595 C C . CYS A 1 79 ? 17.734 2.967 15.109 1 98.62 79 CYS A C 1
ATOM 597 O O . CYS A 1 79 ? 17.047 2.654 16.094 1 98.62 79 CYS A O 1
ATOM 599 N N . THR A 1 80 ? 18.906 3.463 15.258 1 98.44 80 THR A N 1
ATOM 600 C CA . THR A 1 80 ? 19.484 3.875 16.531 1 98.44 80 THR A CA 1
ATOM 601 C C . THR A 1 80 ? 20.047 5.293 16.438 1 98.44 80 THR A C 1
ATOM 603 O O . THR A 1 80 ? 20.016 5.906 15.367 1 98.44 80 THR A O 1
ATOM 606 N N . GLU A 1 81 ? 20.391 5.797 17.578 1 98.06 81 GLU A N 1
ATOM 607 C CA . GLU A 1 81 ? 20.922 7.152 17.625 1 98.06 81 GLU A CA 1
ATOM 608 C C . GLU A 1 81 ? 22.422 7.164 17.344 1 98.06 81 GLU A C 1
ATOM 610 O O . GLU A 1 81 ? 23.156 6.297 17.844 1 98.06 81 GLU A O 1
ATOM 615 N N . GLY A 1 82 ? 22.844 8.008 16.484 1 96.75 82 GLY A N 1
ATOM 616 C CA . GLY A 1 82 ? 24.25 8.32 16.234 1 96.75 82 GLY A CA 1
ATOM 617 C C . GLY A 1 82 ? 24.547 9.805 16.312 1 96.75 82 GLY A C 1
ATOM 618 O O . GLY A 1 82 ? 23.781 10.578 16.891 1 96.75 82 GLY A O 1
ATOM 619 N N . VAL A 1 83 ? 25.734 10.125 15.922 1 93.5 83 VAL A N 1
ATOM 620 C CA . VAL A 1 83 ? 26.125 11.523 15.969 1 93.5 83 VAL A CA 1
ATOM 621 C C . VAL A 1 83 ? 26.734 11.93 14.625 1 93.5 83 VAL A C 1
ATOM 623 O O . VAL A 1 83 ? 27.516 11.172 14.039 1 93.5 83 VAL A O 1
ATOM 626 N N . HIS A 1 84 ? 26.344 12.984 14.133 1 89.69 84 HIS A N 1
ATOM 627 C CA . HIS A 1 84 ? 26.906 13.625 12.953 1 89.69 84 HIS A CA 1
ATOM 628 C C . HIS A 1 84 ? 27.094 15.117 13.18 1 89.69 84 HIS A C 1
ATOM 630 O O . HIS A 1 84 ? 26.141 15.828 13.492 1 89.69 84 HIS A O 1
ATOM 636 N N . GLU A 1 85 ? 28.359 15.609 12.93 1 91.44 85 GLU A N 1
ATOM 637 C CA . GLU A 1 85 ? 28.703 17.016 13.133 1 91.44 85 GLU A CA 1
ATOM 638 C C . GLU A 1 85 ? 28.188 17.516 14.477 1 91.44 85 GLU A C 1
ATOM 640 O O . GLU A 1 85 ? 27.531 18.547 14.547 1 91.44 85 GLU A O 1
ATOM 645 N N . SER A 1 86 ? 28.234 16.734 15.508 1 90.25 86 SER A N 1
ATOM 646 C CA . SER A 1 86 ? 27.953 17.047 16.906 1 90.25 86 SER A CA 1
ATOM 647 C C . SER A 1 86 ? 26.453 17.156 17.156 1 90.25 86 SER A C 1
ATOM 649 O O . SER A 1 86 ? 26.016 17.797 18.109 1 90.25 86 SER A O 1
ATOM 651 N N . ARG A 1 87 ? 25.703 16.672 16.328 1 92.56 87 ARG A N 1
ATOM 652 C CA . ARG A 1 87 ? 24.25 16.625 16.484 1 92.56 87 ARG A CA 1
ATOM 653 C C . ARG A 1 87 ? 23.734 15.188 16.422 1 92.56 87 ARG A C 1
ATOM 655 O O . ARG A 1 87 ? 24.281 14.359 15.695 1 92.56 87 ARG A O 1
ATOM 662 N N . PRO A 1 88 ? 22.812 14.984 17.203 1 95.81 88 PRO A N 1
ATOM 663 C CA . PRO A 1 88 ? 22.219 13.648 17.125 1 95.81 88 PRO A CA 1
ATOM 664 C C . PRO A 1 88 ? 21.547 13.375 15.773 1 95.81 88 PRO A C 1
ATOM 666 O O . PRO A 1 88 ? 20.891 14.258 15.211 1 95.81 88 PRO A O 1
ATOM 669 N N . VAL A 1 89 ? 21.828 12.219 15.219 1 97.38 89 VAL A N 1
ATOM 670 C CA . VAL A 1 89 ? 21.188 11.797 13.977 1 97.38 89 VAL A CA 1
ATOM 671 C C . VAL A 1 89 ? 20.734 10.344 14.102 1 97.38 89 VAL A C 1
ATOM 673 O O . VAL A 1 89 ? 21.172 9.625 15.008 1 97.38 89 VAL A O 1
ATOM 676 N N . ARG A 1 90 ? 19.844 9.953 13.273 1 98.5 90 ARG A N 1
ATOM 677 C CA . ARG A 1 90 ? 19.453 8.547 13.18 1 98.5 90 ARG A CA 1
ATOM 678 C C . ARG A 1 90 ? 20.406 7.777 12.266 1 98.5 90 ARG A C 1
ATOM 680 O O . ARG A 1 90 ? 20.812 8.289 11.227 1 98.5 90 ARG A O 1
ATOM 687 N N . VAL A 1 91 ? 20.734 6.562 12.656 1 98.75 91 VAL A N 1
ATOM 688 C CA . VAL A 1 91 ? 21.547 5.676 11.828 1 98.75 91 VAL A CA 1
ATOM 689 C C . VAL A 1 91 ? 20.844 4.336 11.648 1 98.75 91 VAL A C 1
ATOM 691 O O . VAL A 1 91 ? 20.125 3.887 12.547 1 98.75 91 VAL A O 1
ATOM 694 N N . TYR A 1 92 ? 21.141 3.732 10.555 1 98.75 92 TYR A N 1
ATOM 695 C CA . TYR A 1 92 ? 20.312 2.604 10.141 1 98.75 92 TYR A CA 1
ATOM 696 C C . TYR A 1 92 ? 21.172 1.384 9.828 1 98.75 92 TYR A C 1
ATOM 698 O O . TYR A 1 92 ? 22.266 1.514 9.273 1 98.75 92 TYR A O 1
ATOM 706 N N . GLY A 1 93 ? 20.719 0.239 10.18 1 98.62 93 GLY A N 1
ATOM 707 C CA . GLY A 1 93 ? 21.234 -1.071 9.828 1 98.62 93 GLY A CA 1
ATOM 708 C C . GLY A 1 93 ? 20.188 -1.981 9.211 1 98.62 93 GLY A C 1
ATOM 709 O O . GLY A 1 93 ? 19.031 -1.598 9.078 1 98.62 93 GLY A O 1
ATOM 710 N N . LEU A 1 94 ? 20.609 -3.135 8.805 1 98.12 94 LEU A N 1
ATOM 711 C CA . LEU A 1 94 ? 19.703 -4.051 8.125 1 98.12 94 LEU A CA 1
ATOM 712 C C . LEU A 1 94 ? 19.078 -5.039 9.109 1 98.12 94 LEU A C 1
ATOM 714 O O . LEU A 1 94 ? 19.766 -5.504 10.031 1 98.12 94 LEU A O 1
ATOM 718 N N . THR A 1 95 ? 17.797 -5.336 8.969 1 97.19 95 THR A N 1
ATOM 719 C CA . THR A 1 95 ? 17.156 -6.453 9.656 1 97.19 95 THR A CA 1
ATOM 720 C C . THR A 1 95 ? 17.219 -7.719 8.805 1 97.19 95 THR A C 1
ATOM 722 O O . THR A 1 95 ? 17.594 -7.668 7.637 1 97.19 95 THR A O 1
ATOM 725 N N . PRO A 1 96 ? 16.812 -8.891 9.352 1 96.25 96 PRO A N 1
ATOM 726 C CA . PRO A 1 96 ? 16.797 -10.125 8.562 1 96.25 96 PRO A CA 1
ATOM 727 C C . PRO A 1 96 ? 15.883 -10.047 7.348 1 96.25 96 PRO A C 1
ATOM 729 O O . PRO A 1 96 ? 16.156 -10.664 6.32 1 96.25 96 PRO A O 1
ATOM 732 N N . VAL A 1 97 ? 14.852 -9.258 7.379 1 97 97 VAL A N 1
ATOM 733 C CA . VAL A 1 97 ? 13.898 -9.133 6.285 1 97 97 VAL A CA 1
ATOM 734 C C . VAL A 1 97 ? 14.531 -8.375 5.121 1 97 97 VAL A C 1
ATOM 736 O O . VAL A 1 97 ? 14.281 -8.695 3.955 1 97 97 VAL A O 1
ATOM 739 N N . ALA A 1 98 ? 15.406 -7.473 5.414 1 97.31 98 ALA A N 1
ATOM 740 C CA . ALA A 1 98 ? 16.016 -6.605 4.402 1 97.31 98 ALA A CA 1
ATOM 741 C C . ALA A 1 98 ? 16.875 -7.41 3.434 1 97.31 98 ALA A C 1
ATOM 743 O O . ALA A 1 98 ? 17.062 -7.012 2.283 1 97.31 98 ALA A O 1
ATOM 744 N N . LYS A 1 99 ? 17.328 -8.562 3.834 1 94.94 99 LYS A N 1
ATOM 745 C CA . LYS A 1 99 ? 18.203 -9.391 3.02 1 94.94 99 LYS A CA 1
ATOM 746 C C . LYS A 1 99 ? 17.5 -9.859 1.748 1 94.94 99 LYS A C 1
ATOM 748 O O . LYS A 1 99 ? 18.156 -10.086 0.723 1 94.94 99 LYS A O 1
ATOM 753 N N . TYR A 1 100 ? 16.203 -9.898 1.81 1 97.56 100 TYR A N 1
ATOM 754 C CA . TYR A 1 100 ? 15.445 -10.406 0.672 1 97.56 100 TYR A CA 1
ATOM 755 C C . TYR A 1 100 ? 15.336 -9.352 -0.425 1 97.56 100 TYR A C 1
ATOM 757 O O . TYR A 1 100 ? 14.906 -9.656 -1.542 1 97.56 100 TYR A O 1
ATOM 765 N N . PHE A 1 101 ? 15.773 -8.133 -0.078 1 98.44 101 PHE A N 1
ATOM 766 C CA . PHE A 1 101 ? 15.711 -7.051 -1.052 1 98.44 101 PHE A CA 1
ATOM 767 C C . PHE A 1 101 ? 17.109 -6.715 -1.572 1 98.44 101 PHE A C 1
ATOM 769 O O . PHE A 1 101 ? 17.281 -5.734 -2.295 1 98.44 101 PHE A O 1
ATOM 776 N N . ILE A 1 102 ? 18.078 -7.492 -1.173 1 97.94 102 ILE A N 1
ATOM 777 C CA . ILE A 1 102 ? 19.469 -7.371 -1.583 1 97.94 102 ILE A CA 1
ATOM 778 C C . ILE A 1 102 ? 19.891 -8.617 -2.361 1 97.94 102 ILE A C 1
ATOM 780 O O . ILE A 1 102 ? 19.578 -9.742 -1.967 1 97.94 102 ILE A O 1
ATOM 784 N N . PRO A 1 103 ? 20.578 -8.422 -3.51 1 97.62 103 PRO A N 1
ATOM 785 C CA . PRO A 1 103 ? 21 -9.602 -4.262 1 97.62 103 PRO A CA 1
ATOM 786 C C . PRO A 1 103 ? 21.781 -10.594 -3.41 1 97.62 103 PRO A C 1
ATOM 788 O O . PRO A 1 103 ? 22.688 -10.195 -2.676 1 97.62 103 PRO A O 1
ATOM 791 N N . ASN A 1 104 ? 21.391 -11.805 -3.434 1 96.31 104 ASN A N 1
ATOM 792 C CA . ASN A 1 104 ? 22.094 -12.859 -2.719 1 96.31 104 ASN A CA 1
ATOM 793 C C . ASN A 1 104 ? 23.266 -13.391 -3.535 1 96.31 104 ASN A C 1
ATOM 795 O O . ASN A 1 104 ? 23.703 -12.758 -4.496 1 96.31 104 ASN A O 1
ATOM 799 N N . ASP A 1 105 ? 23.781 -14.539 -3.148 1 94.62 105 ASP A N 1
ATOM 800 C CA . ASP A 1 105 ? 24.969 -15.102 -3.789 1 94.62 105 ASP A CA 1
ATOM 801 C C . ASP A 1 105 ? 24.672 -15.469 -5.242 1 94.62 105 ASP A C 1
ATOM 803 O O . ASP A 1 105 ? 25.594 -15.516 -6.066 1 94.62 105 ASP A O 1
ATOM 807 N N . ASP A 1 106 ? 23.422 -15.656 -5.586 1 94.75 106 ASP A N 1
ATOM 808 C CA . ASP A 1 106 ? 23.031 -15.984 -6.957 1 94.75 106 ASP A CA 1
ATOM 809 C C . ASP A 1 106 ? 22.734 -14.719 -7.762 1 94.75 106 ASP A C 1
ATOM 811 O O . ASP A 1 106 ? 22.359 -14.797 -8.938 1 94.75 106 ASP A O 1
ATOM 815 N N . GLY A 1 107 ? 22.844 -13.578 -7.145 1 97.06 107 GLY A N 1
ATOM 816 C CA . GLY A 1 107 ? 22.625 -12.305 -7.816 1 97.06 107 GLY A CA 1
ATOM 817 C C . GLY A 1 107 ? 21.156 -11.938 -7.918 1 97.06 107 GLY A C 1
ATOM 818 O O . GLY A 1 107 ? 20.781 -11.062 -8.695 1 97.06 107 GLY A O 1
ATOM 819 N N . VAL A 1 108 ? 20.281 -12.633 -7.16 1 97.88 108 VAL A N 1
ATOM 820 C CA . VAL A 1 108 ? 18.844 -12.398 -7.281 1 97.88 108 VAL A CA 1
ATOM 821 C C . VAL A 1 108 ? 18.281 -11.898 -5.949 1 97.88 108 VAL A C 1
ATOM 823 O O . VAL A 1 108 ? 18.906 -12.109 -4.898 1 97.88 108 VAL A O 1
ATOM 826 N N . SER A 1 109 ? 17.203 -11.211 -5.895 1 98.56 109 SER A N 1
ATOM 827 C CA . SER A 1 109 ? 16.469 -10.695 -4.746 1 98.56 109 SER A CA 1
ATOM 828 C C . SER A 1 109 ? 14.984 -10.539 -5.062 1 98.56 109 SER A C 1
ATOM 830 O O . SER A 1 109 ? 14.555 -10.805 -6.188 1 98.56 109 SER A O 1
ATOM 832 N N . LEU A 1 110 ? 14.195 -10.117 -4.113 1 98.56 110 LEU A N 1
ATOM 833 C CA . LEU A 1 110 ? 12.789 -9.82 -4.34 1 98.56 110 LEU A CA 1
ATOM 834 C C . LEU A 1 110 ? 12.602 -8.398 -4.855 1 98.56 110 LEU A C 1
ATOM 836 O O . LEU A 1 110 ? 11.477 -7.949 -5.078 1 98.56 110 LEU A O 1
ATOM 840 N N . GLY A 1 111 ? 13.734 -7.688 -5.043 1 98.56 111 GLY A N 1
ATOM 841 C CA . GLY A 1 111 ? 13.695 -6.332 -5.562 1 98.56 111 GLY A CA 1
ATOM 842 C C . GLY A 1 111 ? 12.922 -6.215 -6.863 1 98.56 111 GLY A C 1
ATOM 843 O O . GLY A 1 111 ? 11.977 -5.426 -6.965 1 98.56 111 GLY A O 1
ATOM 844 N N . PRO A 1 112 ? 13.258 -7.016 -7.852 1 98.62 112 PRO A N 1
ATOM 845 C CA . PRO A 1 112 ? 12.547 -6.949 -9.133 1 98.62 112 PRO A CA 1
ATOM 846 C C . PRO A 1 112 ? 11.055 -7.258 -8.992 1 98.62 112 PRO A C 1
ATOM 848 O O . PRO A 1 112 ? 10.234 -6.664 -9.695 1 98.62 112 PRO A O 1
ATOM 851 N N . LEU A 1 113 ? 10.695 -8.203 -8.109 1 98.62 113 LEU A N 1
ATOM 852 C CA . LEU A 1 113 ? 9.281 -8.469 -7.879 1 98.62 113 LEU A CA 1
ATOM 853 C C . LEU A 1 113 ? 8.594 -7.242 -7.285 1 98.62 113 LEU A C 1
ATOM 855 O O . LEU A 1 113 ? 7.457 -6.922 -7.656 1 98.62 113 LEU A O 1
ATOM 859 N N . THR A 1 114 ? 9.266 -6.578 -6.34 1 98.69 114 THR A N 1
ATOM 860 C CA . THR A 1 114 ? 8.734 -5.34 -5.781 1 98.69 114 THR A CA 1
ATOM 861 C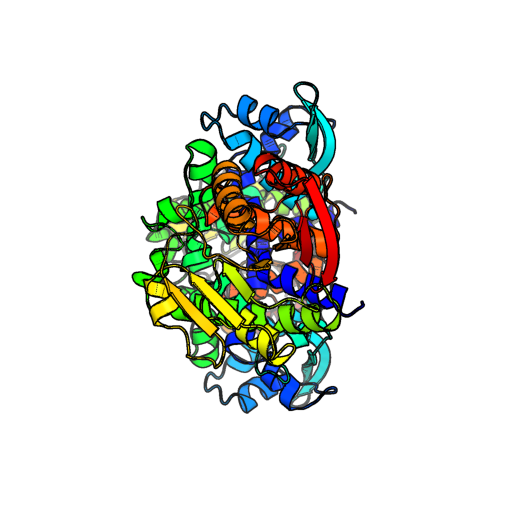 C . THR A 1 114 ? 8.484 -4.316 -6.883 1 98.69 114 THR A C 1
ATOM 863 O O . THR A 1 114 ? 7.441 -3.65 -6.891 1 98.69 114 THR A O 1
ATOM 866 N N . ARG A 1 115 ? 9.414 -4.203 -7.812 1 98.25 115 ARG A N 1
ATOM 867 C CA . ARG A 1 115 ? 9.297 -3.266 -8.922 1 98.25 115 ARG A CA 1
ATOM 868 C C . ARG A 1 115 ? 8.109 -3.609 -9.812 1 98.25 115 ARG A C 1
ATOM 870 O O . ARG A 1 115 ? 7.414 -2.715 -10.297 1 98.25 115 ARG A O 1
ATOM 877 N N . LEU A 1 116 ? 7.887 -4.871 -10 1 98.44 116 LEU A N 1
ATOM 878 C CA . LEU A 1 116 ? 6.773 -5.301 -10.836 1 98.44 116 LEU A CA 1
ATOM 879 C C . LEU A 1 116 ? 5.438 -4.93 -10.203 1 98.44 116 LEU A C 1
ATOM 881 O O . LEU A 1 116 ? 4.586 -4.312 -10.844 1 98.44 116 LEU A O 1
ATOM 885 N N . ILE A 1 117 ? 5.305 -5.277 -8.914 1 98.19 117 ILE A N 1
ATOM 886 C CA . ILE A 1 117 ? 4.031 -5.098 -8.227 1 98.19 117 ILE A CA 1
ATOM 887 C C . ILE A 1 117 ? 3.711 -3.609 -8.117 1 98.19 117 ILE A C 1
ATOM 889 O O . ILE A 1 117 ? 2.543 -3.215 -8.18 1 98.19 117 ILE A O 1
ATOM 893 N N . GLN A 1 118 ? 4.754 -2.793 -7.992 1 98.12 118 GLN A N 1
ATOM 894 C CA . GLN A 1 118 ? 4.555 -1.355 -7.836 1 98.12 118 GLN A CA 1
ATOM 895 C C . GLN A 1 118 ? 4.691 -0.632 -9.172 1 98.12 118 GLN A C 1
ATOM 897 O O . GLN A 1 118 ? 4.664 0.599 -9.219 1 98.12 118 GLN A O 1
ATOM 902 N N . ASP A 1 119 ? 4.891 -1.386 -10.281 1 98.19 119 ASP A N 1
ATOM 903 C CA . ASP A 1 119 ? 4.957 -0.754 -11.594 1 98.19 119 ASP A CA 1
ATOM 904 C C . ASP A 1 119 ? 3.629 -0.086 -11.953 1 98.19 119 ASP A C 1
ATOM 906 O O . ASP A 1 119 ? 2.559 -0.61 -11.633 1 98.19 119 ASP A O 1
ATOM 910 N N . LYS A 1 120 ? 3.711 1.04 -12.641 1 97.25 120 LYS A N 1
ATOM 911 C CA . LYS A 1 120 ? 2.523 1.814 -12.992 1 97.25 120 LYS A CA 1
ATOM 912 C C . LYS A 1 120 ? 1.513 0.957 -13.742 1 97.25 120 LYS A C 1
ATOM 914 O O . LYS A 1 120 ? 0.302 1.132 -13.586 1 97.25 120 LYS A O 1
ATOM 919 N N . VAL A 1 121 ? 1.967 0.024 -14.586 1 97.62 121 VAL A N 1
ATOM 920 C CA . VAL A 1 121 ? 1.092 -0.841 -15.367 1 97.62 121 VAL A CA 1
ATOM 921 C C . VAL A 1 121 ? 0.229 -1.687 -14.43 1 97.62 121 VAL A C 1
ATOM 923 O O . VAL A 1 121 ? -0.982 -1.809 -14.633 1 97.62 121 VAL A O 1
ATOM 926 N N . PHE A 1 122 ? 0.822 -2.303 -13.367 1 97.69 122 PHE A N 1
ATOM 927 C CA . PHE A 1 122 ? 0.069 -3.088 -12.398 1 97.69 122 PHE A CA 1
ATOM 928 C C . PHE A 1 122 ? -0.809 -2.188 -11.539 1 97.69 122 PHE A C 1
ATOM 930 O O . PHE A 1 122 ? -1.975 -2.502 -11.289 1 97.69 122 PHE A O 1
ATOM 937 N N . ILE A 1 123 ? -0.288 -1.041 -11.109 1 98 123 ILE A N 1
ATOM 938 C CA . ILE A 1 123 ? -0.999 -0.133 -10.219 1 98 123 ILE A CA 1
ATOM 939 C C . ILE A 1 123 ? -2.252 0.395 -10.914 1 98 123 ILE A C 1
ATOM 941 O O . ILE A 1 123 ? -3.314 0.501 -10.297 1 98 123 ILE A O 1
ATOM 945 N N . ASP A 1 124 ? -2.186 0.69 -12.203 1 97.88 124 ASP A N 1
ATOM 946 C CA . ASP A 1 124 ? -3.307 1.277 -12.93 1 97.88 124 ASP A CA 1
ATOM 947 C C . ASP A 1 124 ? -4.504 0.329 -12.953 1 97.88 124 ASP A C 1
ATOM 949 O O . ASP A 1 124 ? -5.648 0.771 -13.031 1 97.88 124 ASP A O 1
ATOM 953 N N . SER A 1 125 ? -4.266 -0.975 -12.844 1 97.69 125 SER A N 1
ATOM 954 C CA . SER A 1 125 ? -5.348 -1.955 -12.875 1 97.69 125 SER A CA 1
ATOM 955 C C . SER A 1 125 ? -6.301 -1.774 -11.703 1 97.69 125 SER A C 1
ATOM 957 O O . SER A 1 125 ? -7.5 -2.021 -11.82 1 97.69 125 SER A O 1
ATOM 959 N N . TRP A 1 126 ? -5.793 -1.31 -10.594 1 98.06 126 TRP A N 1
ATOM 960 C CA . TRP A 1 126 ? -6.59 -1.195 -9.375 1 98.06 126 TRP A CA 1
ATOM 961 C C . TRP A 1 126 ? -7.699 -0.163 -9.547 1 98.06 126 TRP A C 1
ATOM 963 O O . TRP A 1 126 ? -8.734 -0.246 -8.883 1 98.06 126 TRP A O 1
ATOM 973 N N . PHE A 1 127 ? -7.512 0.796 -10.469 1 97.88 127 PHE A N 1
ATOM 974 C CA . PHE A 1 127 ? -8.5 1.849 -10.68 1 97.88 127 PHE A CA 1
ATOM 975 C C . PHE A 1 127 ? -9.688 1.326 -11.477 1 97.88 127 PHE A C 1
ATOM 977 O O . PHE A 1 127 ? -10.703 2.014 -11.609 1 97.88 127 PHE A O 1
ATOM 984 N N . GLY A 1 128 ? -9.625 0.072 -11.945 1 97.88 128 GLY A N 1
ATOM 985 C CA . GLY A 1 128 ? -10.734 -0.563 -12.641 1 97.88 128 GLY A CA 1
ATOM 986 C C . GLY A 1 128 ? -11.508 -1.532 -11.766 1 97.88 128 GLY A C 1
ATOM 987 O O . GLY A 1 128 ? -12.508 -2.102 -12.195 1 97.88 128 GLY A O 1
ATOM 988 N N . LEU A 1 129 ? -11.109 -1.729 -10.5 1 98.31 129 LEU A N 1
ATOM 989 C CA . LEU A 1 129 ? -11.641 -2.809 -9.672 1 98.31 129 LEU A CA 1
ATOM 990 C C . LEU A 1 129 ? -13.102 -2.562 -9.328 1 98.31 129 LEU A C 1
ATOM 992 O O . LEU A 1 129 ? -13.93 -3.475 -9.414 1 98.31 129 LEU A O 1
ATOM 996 N N . GLU A 1 130 ? -13.477 -1.311 -8.898 1 98.31 130 GLU A N 1
ATOM 997 C CA . GLU A 1 130 ? -14.867 -1.017 -8.57 1 98.31 130 GLU A CA 1
ATOM 998 C C . GLU A 1 130 ? -15.797 -1.35 -9.734 1 98.31 130 GLU A C 1
ATOM 1000 O O . GLU A 1 130 ? -16.812 -2.02 -9.555 1 98.31 130 GLU A O 1
ATOM 1005 N N . ASP A 1 131 ? -15.398 -0.866 -10.914 1 98.12 131 ASP A N 1
ATOM 1006 C CA . ASP A 1 131 ? -16.203 -1.119 -12.102 1 98.12 131 ASP A CA 1
ATOM 1007 C C . ASP A 1 131 ? -16.281 -2.613 -12.406 1 98.12 131 ASP A C 1
ATOM 1009 O O . ASP A 1 131 ? -17.344 -3.115 -12.797 1 98.12 131 ASP A O 1
ATOM 1013 N N . ALA A 1 132 ? -15.18 -3.338 -12.227 1 98.25 132 ALA A N 1
ATOM 1014 C CA . ALA A 1 132 ? -15.172 -4.773 -12.484 1 98.25 132 ALA A CA 1
ATOM 1015 C C . ALA A 1 132 ? -16.109 -5.508 -11.539 1 98.25 132 ALA A C 1
ATOM 1017 O O . ALA A 1 132 ? -16.781 -6.465 -11.938 1 98.25 132 ALA A O 1
ATOM 1018 N N . VAL A 1 133 ? -16.203 -5.082 -10.273 1 98.56 133 VAL A N 1
ATOM 1019 C CA . VAL A 1 133 ? -17.094 -5.715 -9.312 1 98.56 133 VAL A CA 1
ATOM 1020 C C . VAL A 1 133 ? -18.547 -5.438 -9.703 1 98.56 133 VAL A C 1
ATOM 1022 O O . VAL A 1 133 ? -19.375 -6.348 -9.703 1 98.56 133 VAL A O 1
ATOM 1025 N N . ARG A 1 134 ? -18.859 -4.227 -10.094 1 98.5 134 ARG A N 1
ATOM 1026 C CA . ARG A 1 134 ? -20.234 -3.818 -10.383 1 98.5 134 ARG A CA 1
ATOM 1027 C C . ARG A 1 134 ? -20.703 -4.395 -11.719 1 98.5 134 ARG A C 1
ATOM 1029 O O . ARG A 1 134 ? -21.844 -4.84 -11.836 1 98.5 134 ARG A O 1
ATOM 1036 N N . ASN A 1 135 ? -19.781 -4.441 -12.727 1 97.94 135 ASN A N 1
ATOM 1037 C CA . ASN A 1 135 ? -20.234 -4.672 -14.094 1 97.94 135 ASN A CA 1
ATOM 1038 C C . ASN A 1 135 ? -19.516 -5.852 -14.734 1 97.94 135 ASN A C 1
ATOM 1040 O O . ASN A 1 135 ? -19.844 -6.254 -15.852 1 97.94 135 ASN A O 1
ATOM 1044 N N . GLY A 1 136 ? -18.562 -6.402 -14.102 1 97.25 136 GLY A N 1
ATOM 1045 C CA . GLY A 1 136 ? -17.859 -7.559 -14.633 1 97.25 136 GLY A CA 1
ATOM 1046 C C . GLY A 1 136 ? -16.625 -7.184 -15.43 1 97.25 136 GLY A C 1
ATOM 1047 O O . GLY A 1 136 ? -16.344 -6 -15.641 1 97.25 136 GLY A O 1
ATOM 1048 N N . GLY A 1 137 ? -15.875 -8.203 -15.742 1 96 137 GLY A N 1
ATOM 1049 C CA . GLY A 1 137 ? -14.656 -8.023 -16.516 1 96 137 GLY A CA 1
ATOM 1050 C C . GLY A 1 137 ? -13.406 -8.062 -15.664 1 96 137 GLY A C 1
ATOM 1051 O O . GLY A 1 137 ? -13.477 -8.266 -14.445 1 96 137 GLY A O 1
ATOM 1052 N N . VAL A 1 138 ? -12.242 -7.91 -16.359 1 97.19 138 VAL A N 1
ATOM 1053 C CA . VAL A 1 138 ? -10.922 -7.918 -15.734 1 97.19 138 VAL A CA 1
ATOM 1054 C C . VAL A 1 138 ? -10.367 -6.496 -15.672 1 97.19 138 VAL A C 1
ATOM 1056 O O . VAL A 1 138 ? -10.219 -5.832 -16.703 1 97.19 138 VAL A O 1
ATOM 1059 N N . PRO A 1 139 ? -10.008 -6.035 -14.484 1 98.19 139 PRO A N 1
ATOM 1060 C CA . PRO A 1 139 ? -9.547 -4.652 -14.359 1 98.19 139 PRO A CA 1
ATOM 1061 C C . PRO A 1 139 ? -8.391 -4.324 -15.297 1 98.19 139 PRO A C 1
ATOM 1063 O O . PRO A 1 139 ? -8.391 -3.264 -15.93 1 98.19 139 PRO A O 1
ATOM 1066 N N . PHE A 1 140 ? -7.441 -5.203 -15.43 1 98.38 140 PHE A N 1
ATOM 1067 C CA . PHE A 1 140 ? -6.305 -4.973 -16.312 1 98.38 140 PHE A CA 1
ATOM 1068 C C . PHE A 1 140 ? -6.773 -4.734 -17.75 1 98.38 140 PHE A C 1
ATOM 1070 O O . PHE A 1 140 ? -6.336 -3.787 -18.406 1 98.38 140 PHE A O 1
ATOM 1077 N N . ASP A 1 141 ? -7.688 -5.586 -18.219 1 97.38 141 ASP A N 1
ATOM 1078 C CA . ASP A 1 141 ? -8.211 -5.465 -19.578 1 97.38 141 ASP A CA 1
ATOM 1079 C C . ASP A 1 141 ? -8.953 -4.141 -19.766 1 97.38 141 ASP A C 1
ATOM 1081 O O . ASP A 1 141 ? -8.852 -3.51 -20.812 1 97.38 141 ASP A O 1
ATOM 1085 N N . LYS A 1 142 ? -9.672 -3.779 -18.766 1 95.94 142 LYS A N 1
ATOM 1086 C CA . LYS A 1 142 ? -10.461 -2.553 -18.844 1 95.94 142 LYS A CA 1
ATOM 1087 C C . LYS A 1 142 ? -9.562 -1.325 -18.953 1 95.94 142 LYS A C 1
ATOM 1089 O O . LYS A 1 142 ? -9.883 -0.37 -19.656 1 95.94 142 LYS A O 1
ATOM 1094 N N . VAL A 1 143 ? -8.438 -1.394 -18.281 1 96.75 143 VAL A N 1
ATOM 1095 C CA . VAL A 1 143 ? -7.566 -0.226 -18.188 1 96.75 143 VAL A CA 1
ATOM 1096 C C . VAL A 1 143 ? -6.621 -0.19 -19.391 1 96.75 143 VAL A C 1
ATOM 1098 O O . VAL A 1 143 ? -6.355 0.878 -19.953 1 96.75 143 VAL A O 1
ATOM 1101 N N . HIS A 1 144 ? -6.148 -1.354 -19.844 1 97 144 HIS A N 1
ATOM 1102 C CA . HIS A 1 144 ? -5.062 -1.369 -20.812 1 97 144 HIS A CA 1
ATOM 1103 C C . HIS A 1 144 ? -5.555 -1.829 -22.188 1 97 144 HIS A C 1
ATOM 1105 O O . HIS A 1 144 ? -4.844 -1.696 -23.188 1 97 144 HIS A O 1
ATOM 1111 N N . GLY A 1 145 ? -6.738 -2.428 -22.234 1 95.81 145 GLY A N 1
ATOM 1112 C CA . GLY A 1 145 ? -7.344 -2.789 -23.5 1 95.81 145 GLY A CA 1
ATOM 1113 C C . GLY A 1 145 ? -6.805 -4.086 -24.078 1 95.81 145 GLY A C 1
ATOM 1114 O O . GLY A 1 145 ? -7.02 -4.391 -25.25 1 95.81 145 GLY A O 1
ATOM 1115 N N . THR A 1 146 ? -5.992 -4.781 -23.281 1 94.25 146 THR A N 1
ATOM 1116 C CA . THR A 1 146 ? -5.402 -6.039 -23.734 1 94.25 146 THR A CA 1
ATOM 1117 C C . THR A 1 146 ? -5.25 -7.008 -22.562 1 94.25 146 THR A C 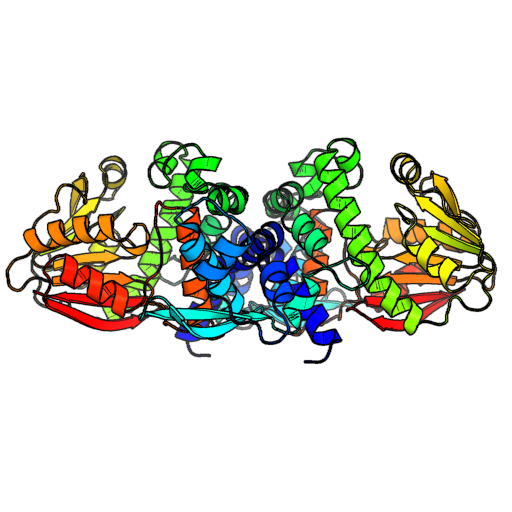1
ATOM 1119 O O . THR A 1 146 ? -5.379 -6.613 -21.406 1 94.25 146 THR A O 1
ATOM 1122 N N . HIS A 1 147 ? -5.098 -8.25 -22.922 1 92.81 147 HIS A N 1
ATOM 1123 C CA . HIS A 1 147 ? -4.844 -9.281 -21.922 1 92.81 147 HIS A CA 1
ATOM 1124 C C . HIS A 1 147 ? -3.473 -9.094 -21.281 1 92.81 147 HIS A C 1
ATOM 1126 O O . HIS A 1 147 ? -2.502 -8.766 -21.969 1 92.81 147 HIS A O 1
ATOM 1132 N N . ALA A 1 148 ? -3.406 -9.438 -20 1 93.06 148 ALA A N 1
ATOM 1133 C CA . ALA A 1 148 ? -2.209 -9.18 -19.203 1 93.06 148 ALA A CA 1
ATOM 1134 C C . ALA A 1 148 ? -0.998 -9.906 -19.797 1 93.06 148 ALA A C 1
ATOM 1136 O O . ALA A 1 148 ? 0.12 -9.383 -19.75 1 93.06 148 ALA A O 1
ATOM 1137 N N . PHE A 1 149 ? -1.165 -11.109 -20.359 1 91.25 149 PHE A N 1
ATOM 1138 C CA . PHE A 1 149 ? -0.029 -11.891 -20.844 1 91.25 149 PHE A CA 1
ATOM 1139 C C . PHE A 1 149 ? 0.305 -11.516 -22.281 1 91.25 149 PHE A C 1
ATOM 1141 O O . PHE A 1 149 ? 1.333 -11.938 -22.828 1 91.25 149 PHE A O 1
ATOM 1148 N N . GLU A 1 150 ? -0.508 -10.703 -22.906 1 91.56 150 GLU A N 1
ATOM 1149 C CA . GLU A 1 150 ? -0.22 -10.164 -24.234 1 91.56 150 GLU A CA 1
ATOM 1150 C C . GLU A 1 150 ? 0.43 -8.781 -24.141 1 91.56 150 GLU A C 1
ATOM 1152 O O . GLU A 1 150 ? 1.151 -8.367 -25.047 1 91.56 150 GLU A O 1
ATOM 1157 N N . TYR A 1 151 ? 0.199 -8.148 -23.047 1 94.5 151 TYR A N 1
ATOM 1158 C CA . TYR A 1 151 ? 0.618 -6.766 -22.875 1 94.5 151 TYR A CA 1
ATOM 1159 C C . TYR A 1 151 ? 2.135 -6.637 -22.953 1 94.5 151 TYR A C 1
ATOM 1161 O O . TYR A 1 151 ? 2.65 -5.68 -23.531 1 94.5 151 TYR A O 1
ATOM 1169 N N . PRO A 1 152 ? 2.914 -7.578 -22.438 1 93.38 152 PRO A N 1
ATOM 1170 C CA . PRO A 1 152 ? 4.371 -7.434 -22.516 1 93.38 152 PRO A CA 1
ATOM 1171 C C . PRO A 1 152 ? 4.891 -7.336 -23.938 1 93.38 152 PRO A C 1
ATOM 1173 O O . PRO A 1 152 ? 5.902 -6.68 -24.188 1 93.38 152 PRO A O 1
ATOM 1176 N N . ALA A 1 153 ? 4.211 -7.941 -24.844 1 91.38 153 ALA A N 1
ATOM 1177 C CA . ALA A 1 153 ? 4.613 -7.863 -26.25 1 91.38 153 ALA A CA 1
ATOM 1178 C C . ALA A 1 153 ? 4.457 -6.445 -26.781 1 91.38 153 ALA A C 1
ATOM 1180 O O . ALA A 1 153 ? 5.113 -6.062 -27.75 1 91.38 153 ALA A O 1
ATOM 1181 N N . LEU A 1 154 ? 3.623 -5.594 -26.172 1 94.06 154 LEU A N 1
ATOM 1182 C CA . LEU A 1 154 ? 3.309 -4.242 -26.625 1 94.06 154 LEU A CA 1
ATOM 1183 C C . LEU A 1 154 ? 4.152 -3.211 -25.891 1 94.06 154 LEU A C 1
ATOM 1185 O O . LEU A 1 154 ? 4.227 -2.051 -26.297 1 94.06 154 LEU A O 1
ATOM 1189 N N . ASP A 1 155 ? 4.773 -3.619 -24.828 1 96.06 155 ASP A N 1
ATOM 1190 C CA . ASP A 1 155 ? 5.539 -2.744 -23.953 1 96.06 155 ASP A CA 1
ATOM 1191 C C . ASP A 1 155 ? 6.855 -3.396 -23.531 1 96.06 155 ASP A C 1
ATOM 1193 O O . ASP A 1 155 ? 6.926 -4.051 -22.484 1 96.06 155 ASP A O 1
ATOM 1197 N N . GLU A 1 156 ? 7.898 -3.117 -24.219 1 95.56 156 GLU A N 1
ATOM 1198 C CA . GLU A 1 156 ? 9.203 -3.748 -24.031 1 95.56 156 GLU A CA 1
ATOM 1199 C C . GLU A 1 156 ? 9.734 -3.477 -22.625 1 95.56 156 GLU A C 1
ATOM 1201 O O . GLU A 1 156 ? 10.344 -4.355 -22 1 95.56 156 GLU A O 1
ATOM 1206 N N . ARG A 1 157 ? 9.547 -2.205 -22.203 1 97.06 157 ARG A N 1
ATOM 1207 C CA . ARG A 1 157 ? 10.008 -1.855 -20.859 1 97.06 157 ARG A CA 1
ATOM 1208 C C . ARG A 1 157 ? 9.336 -2.736 -19.797 1 97.06 157 ARG A C 1
ATOM 1210 O O . ARG A 1 157 ? 10.016 -3.293 -18.938 1 97.06 157 ARG A O 1
ATOM 1217 N N . PHE A 1 158 ? 8.039 -2.867 -19.922 1 97.19 158 PHE A N 1
ATOM 1218 C CA . PHE A 1 158 ? 7.293 -3.666 -18.938 1 97.19 158 PHE A CA 1
ATOM 1219 C C . PHE A 1 158 ? 7.672 -5.137 -19.047 1 97.19 158 PHE A C 1
ATOM 1221 O O . PHE A 1 158 ? 7.742 -5.844 -18.047 1 97.19 158 PHE A O 1
ATOM 1228 N N . ASN A 1 159 ? 7.863 -5.59 -20.281 1 95.5 159 ASN A N 1
ATOM 1229 C CA . ASN A 1 159 ? 8.297 -6.969 -20.484 1 95.5 159 ASN A CA 1
ATOM 1230 C C . ASN A 1 159 ? 9.578 -7.281 -19.719 1 95.5 159 ASN A C 1
ATOM 1232 O O . ASN A 1 159 ? 9.703 -8.352 -19.125 1 95.5 159 ASN A O 1
ATOM 1236 N N . LYS A 1 160 ? 10.516 -6.371 -19.75 1 96.25 160 LYS A N 1
ATOM 1237 C CA . LYS A 1 160 ? 11.773 -6.543 -19.016 1 96.25 160 LYS A CA 1
ATOM 1238 C C . LYS A 1 160 ? 11.539 -6.594 -17.516 1 96.25 160 LYS A C 1
ATOM 1240 O O . LYS A 1 160 ? 12.125 -7.426 -16.812 1 96.25 160 LYS A O 1
ATOM 1245 N N . VAL A 1 161 ? 10.672 -5.676 -17.031 1 97.44 161 VAL A N 1
ATOM 1246 C CA . VAL A 1 161 ? 10.336 -5.633 -15.609 1 97.44 161 VAL A CA 1
ATOM 1247 C C . VAL A 1 161 ? 9.719 -6.965 -15.188 1 97.44 161 VAL A C 1
ATOM 1249 O O . VAL A 1 161 ? 10.117 -7.539 -14.172 1 97.44 161 VAL A O 1
ATOM 1252 N N . PHE A 1 162 ? 8.805 -7.496 -15.984 1 96.75 162 PHE A N 1
ATOM 1253 C CA . PHE A 1 162 ? 8.109 -8.742 -15.688 1 96.75 162 PHE A CA 1
ATOM 1254 C C . PHE A 1 162 ? 9.086 -9.914 -15.641 1 96.75 162 PHE A C 1
ATOM 1256 O O . PHE A 1 162 ? 9.102 -10.68 -14.68 1 96.75 162 PHE A O 1
ATOM 1263 N N . ASN A 1 163 ? 9.883 -10.023 -16.609 1 94.62 163 ASN A N 1
ATOM 1264 C CA . ASN A 1 163 ? 10.812 -11.148 -16.734 1 94.62 163 ASN A CA 1
ATOM 1265 C C . ASN A 1 163 ? 11.844 -11.133 -15.602 1 94.62 163 ASN A C 1
ATOM 1267 O O . ASN A 1 163 ? 12.164 -12.188 -15.039 1 94.62 163 ASN A O 1
ATOM 1271 N N . GLN A 1 164 ? 12.344 -9.93 -15.305 1 96.81 164 GLN A N 1
ATOM 1272 C CA . GLN A 1 164 ? 13.305 -9.836 -14.211 1 96.81 164 GLN A CA 1
ATOM 1273 C C . GLN A 1 164 ? 12.688 -10.273 -12.883 1 96.81 164 GLN A C 1
ATOM 1275 O O . GLN A 1 164 ? 13.336 -10.945 -12.078 1 96.81 164 GLN A O 1
ATOM 1280 N N . ALA A 1 165 ? 11.484 -9.867 -12.703 1 98.06 165 ALA A N 1
ATOM 1281 C CA . ALA A 1 165 ? 10.773 -10.258 -11.492 1 98.06 165 ALA A CA 1
ATOM 1282 C C . ALA A 1 165 ? 10.617 -11.773 -11.406 1 98.06 165 ALA A C 1
ATOM 1284 O O . ALA A 1 165 ? 10.914 -12.375 -10.375 1 98.06 165 ALA A O 1
ATOM 1285 N N . MET A 1 166 ? 10.18 -12.445 -12.484 1 96.5 166 MET A N 1
ATOM 1286 C CA . MET A 1 166 ? 9.922 -13.883 -12.484 1 96.5 166 MET A CA 1
ATOM 1287 C C . MET A 1 166 ? 11.211 -14.672 -12.344 1 96.5 166 MET A C 1
ATOM 1289 O O . MET A 1 166 ? 11.266 -15.656 -11.602 1 96.5 166 MET A O 1
ATOM 1293 N N . VAL A 1 167 ? 12.242 -14.188 -13.016 1 95.88 167 VAL A N 1
ATOM 1294 C CA . VAL A 1 167 ? 13.531 -14.867 -12.961 1 95.88 167 VAL A CA 1
ATOM 1295 C C . VAL A 1 167 ? 14.055 -14.867 -11.523 1 95.88 167 VAL A C 1
ATOM 1297 O O . VAL A 1 167 ? 14.469 -15.906 -11.008 1 95.88 167 VAL A O 1
ATOM 1300 N N . ASN A 1 168 ? 14.055 -13.703 -10.906 1 98.25 168 ASN A N 1
ATOM 1301 C CA . ASN A 1 168 ? 14.57 -13.586 -9.547 1 98.25 168 ASN A CA 1
ATOM 1302 C C . ASN A 1 168 ? 13.75 -14.406 -8.562 1 98.25 168 ASN A C 1
ATOM 1304 O O . ASN A 1 168 ? 14.305 -15.195 -7.789 1 98.25 168 ASN A O 1
ATOM 1308 N N . HIS A 1 169 ? 12.453 -14.242 -8.609 1 97.75 169 HIS A N 1
ATOM 1309 C CA . HIS A 1 169 ? 11.586 -14.984 -7.703 1 97.75 169 HIS A CA 1
ATOM 1310 C C . HIS A 1 169 ? 11.734 -16.484 -7.895 1 97.75 169 HIS A C 1
ATOM 1312 O O . HIS A 1 169 ? 11.836 -17.234 -6.918 1 97.75 169 HIS A O 1
ATOM 1318 N N . THR A 1 170 ? 11.758 -16.906 -9.141 1 97.38 170 THR A N 1
ATOM 1319 C CA . THR A 1 170 ? 11.898 -18.312 -9.477 1 97.38 170 THR A CA 1
ATOM 1320 C C . THR A 1 170 ? 13.203 -18.875 -8.922 1 97.38 170 THR A C 1
ATOM 1322 O O . THR A 1 170 ? 13.219 -19.953 -8.312 1 97.38 170 THR A O 1
ATOM 1325 N N . THR A 1 171 ? 14.273 -18.141 -9.133 1 97.5 171 THR A N 1
ATOM 1326 C CA . THR A 1 171 ? 15.578 -18.609 -8.672 1 97.5 171 THR A CA 1
ATOM 1327 C C . THR A 1 171 ? 15.586 -18.797 -7.16 1 97.5 171 THR A C 1
ATOM 1329 O O . THR A 1 171 ? 16.062 -19.828 -6.66 1 97.5 171 THR A O 1
ATOM 1332 N N . ILE A 1 172 ? 15.016 -17.891 -6.434 1 97.19 172 ILE A N 1
ATOM 1333 C CA . ILE A 1 172 ? 14.953 -17.969 -4.98 1 97.19 172 ILE A CA 1
ATOM 1334 C C . ILE A 1 172 ? 14.133 -19.188 -4.562 1 97.19 172 ILE A C 1
ATOM 1336 O O . ILE A 1 172 ? 14.578 -20 -3.748 1 97.19 172 ILE A O 1
ATOM 1340 N N . LEU A 1 173 ? 12.992 -19.328 -5.129 1 97.38 173 LEU A N 1
ATOM 1341 C CA . LEU A 1 173 ? 12.047 -20.375 -4.742 1 97.38 173 LEU A CA 1
ATOM 1342 C C . LEU A 1 173 ? 12.562 -21.75 -5.141 1 97.38 173 LEU A C 1
ATOM 1344 O O . LEU A 1 173 ? 12.531 -22.688 -4.34 1 97.38 173 LEU A O 1
ATOM 1348 N N . MET A 1 174 ? 13.086 -21.906 -6.359 1 97.75 174 MET A N 1
ATOM 1349 C CA . MET A 1 174 ? 13.508 -23.203 -6.867 1 97.75 174 MET A CA 1
ATOM 1350 C C . MET A 1 174 ? 14.75 -23.703 -6.125 1 97.75 174 MET A C 1
ATOM 1352 O O . MET A 1 174 ? 14.914 -24.906 -5.918 1 97.75 174 MET A O 1
ATOM 1356 N N . LYS A 1 175 ? 15.609 -22.766 -5.746 1 96.94 175 LYS A N 1
ATOM 1357 C CA . LYS A 1 175 ? 16.75 -23.172 -4.93 1 96.94 175 LYS A CA 1
ATOM 1358 C C . LYS A 1 175 ? 16.297 -23.906 -3.67 1 96.94 175 LYS A C 1
ATOM 1360 O O . LYS A 1 175 ? 16.844 -24.938 -3.309 1 96.94 175 LYS A O 1
ATOM 1365 N N . GLU A 1 176 ? 15.281 -23.375 -3.01 1 96.44 176 GLU A N 1
ATOM 1366 C CA . GLU A 1 176 ? 14.758 -24 -1.797 1 96.44 176 GLU A CA 1
ATOM 1367 C C . GLU A 1 176 ? 14.008 -25.281 -2.117 1 96.44 176 GLU A C 1
ATOM 1369 O O . GLU A 1 176 ? 14.125 -26.266 -1.39 1 96.44 176 GLU A O 1
ATOM 1374 N N . ILE A 1 177 ? 13.227 -25.281 -3.186 1 97.75 177 ILE A N 1
ATOM 1375 C CA . ILE A 1 177 ? 12.477 -26.469 -3.574 1 97.75 177 ILE A CA 1
ATOM 1376 C C . ILE A 1 177 ? 13.438 -27.625 -3.844 1 97.75 177 ILE A C 1
ATOM 1378 O O . ILE A 1 177 ? 13.227 -28.75 -3.365 1 97.75 177 ILE A O 1
ATOM 1382 N N . LEU A 1 178 ? 14.523 -27.375 -4.59 1 97.88 178 LEU A N 1
ATOM 1383 C CA . LEU A 1 178 ? 15.453 -28.422 -5.008 1 97.88 178 LEU A CA 1
ATOM 1384 C C . LEU A 1 178 ? 16.234 -28.953 -3.816 1 97.88 178 LEU A C 1
ATOM 1386 O O . LEU A 1 178 ? 16.812 -30.047 -3.881 1 97.88 178 LEU A O 1
ATOM 1390 N N . LYS A 1 179 ? 16.281 -28.188 -2.73 1 96.5 179 LYS A N 1
ATOM 1391 C CA . LYS A 1 179 ? 16.906 -28.641 -1.496 1 96.5 179 LYS A CA 1
ATOM 1392 C C . LYS A 1 179 ? 16.016 -29.625 -0.758 1 96.5 179 LYS A C 1
ATOM 1394 O O . LYS A 1 179 ? 16.516 -30.531 -0.073 1 96.5 179 LYS A O 1
ATOM 1399 N N . HIS A 1 180 ? 14.703 -29.484 -0.915 1 96.62 180 HIS A N 1
ATOM 1400 C CA . HIS A 1 180 ? 13.812 -30.172 0.014 1 96.62 180 HIS A CA 1
ATOM 1401 C C . HIS A 1 180 ? 12.922 -31.172 -0.716 1 96.62 180 HIS A C 1
ATOM 1403 O O . HIS A 1 180 ? 12.414 -32.125 -0.11 1 96.62 180 HIS A O 1
ATOM 1409 N N . TYR A 1 181 ? 12.695 -30.938 -1.948 1 97.75 181 TYR A N 1
ATOM 1410 C CA . TYR A 1 181 ? 11.781 -31.75 -2.736 1 97.75 181 TYR A CA 1
ATOM 1411 C C . TYR A 1 181 ? 12.531 -32.844 -3.488 1 97.75 181 TYR A C 1
ATOM 1413 O O . TYR A 1 181 ? 13.562 -32.594 -4.113 1 97.75 181 TYR A O 1
ATOM 1421 N N . ARG A 1 182 ? 12.023 -34.094 -3.496 1 97 182 ARG A N 1
ATOM 1422 C CA . ARG A 1 182 ? 12.734 -35.219 -4.086 1 97 182 ARG A CA 1
ATOM 1423 C C . ARG A 1 182 ? 11.93 -35.812 -5.23 1 97 182 ARG A C 1
ATOM 1425 O O . ARG A 1 182 ? 12.297 -36.875 -5.758 1 97 182 ARG A O 1
ATOM 1432 N N . GLY A 1 183 ? 10.906 -35.156 -5.676 1 96.81 183 GLY A N 1
ATOM 1433 C CA . GLY A 1 183 ? 10.016 -35.75 -6.664 1 96.81 183 GLY A CA 1
ATOM 1434 C C . GLY A 1 183 ? 10.586 -35.75 -8.07 1 96.81 183 GLY A C 1
ATOM 1435 O O . GLY A 1 183 ? 10.047 -36.375 -8.969 1 96.81 183 GLY A O 1
ATOM 1436 N N . PHE A 1 184 ? 11.742 -35.125 -8.234 1 97.69 184 PHE A N 1
ATOM 1437 C CA . PHE A 1 184 ? 12.375 -35.125 -9.547 1 97.69 184 PHE A CA 1
ATOM 1438 C C . PHE A 1 184 ? 13.242 -36.344 -9.734 1 97.69 184 PHE A C 1
ATOM 1440 O O . PHE A 1 184 ? 13.688 -36.656 -10.844 1 97.69 184 PHE A O 1
ATOM 1447 N N . ASN A 1 185 ? 13.461 -37.062 -8.633 1 95.44 185 ASN A N 1
ATOM 1448 C CA . ASN A 1 185 ? 14.297 -38.25 -8.703 1 95.44 185 ASN A CA 1
ATOM 1449 C C . ASN A 1 185 ? 13.727 -39.281 -9.68 1 95.44 185 ASN A C 1
ATOM 1451 O O . ASN A 1 185 ? 12.516 -39.469 -9.727 1 95.44 185 ASN A O 1
ATOM 1455 N N . ASN A 1 186 ? 14.547 -39.844 -10.516 1 92.5 186 ASN A N 1
ATOM 1456 C CA . ASN A 1 186 ? 14.266 -40.969 -11.414 1 92.5 186 ASN A CA 1
ATOM 1457 C C . ASN A 1 186 ? 13.352 -40.562 -12.562 1 92.5 186 ASN A C 1
ATOM 1459 O O . ASN A 1 186 ? 12.703 -41.375 -13.188 1 92.5 186 ASN A O 1
ATOM 1463 N N . LEU A 1 187 ? 13.164 -39.25 -12.766 1 96.81 187 LEU A N 1
ATOM 1464 C CA . LEU A 1 187 ? 12.453 -38.781 -13.945 1 96.81 187 LEU A CA 1
ATOM 1465 C C . LEU A 1 187 ? 13.398 -38.656 -15.141 1 96.81 187 LEU A C 1
ATOM 1467 O O . LEU A 1 187 ? 14.586 -38.375 -14.977 1 96.81 187 LEU A O 1
ATOM 1471 N N . GLU A 1 188 ? 12.914 -38.9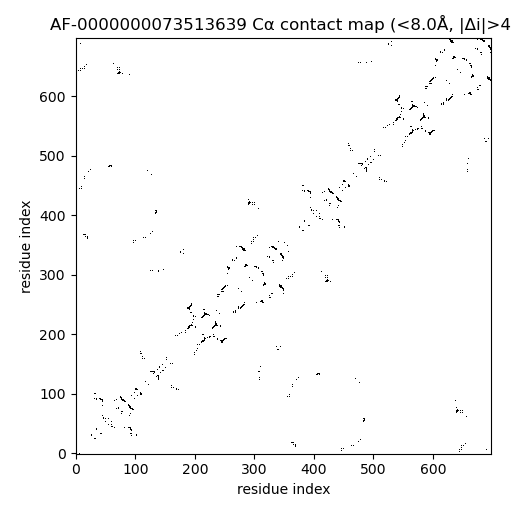38 -16.297 1 97.19 188 GLU A N 1
ATOM 1472 C CA . GLU A 1 188 ? 13.711 -38.875 -17.516 1 97.19 188 GLU A CA 1
ATOM 1473 C C . GLU A 1 188 ? 13.375 -37.594 -18.312 1 97.19 188 GLU A C 1
ATOM 1475 O O . GLU A 1 188 ? 14.273 -36.969 -18.875 1 97.19 188 GLU A O 1
ATOM 1480 N N . ARG A 1 189 ? 12.094 -37.25 -18.391 1 98.19 189 ARG A N 1
ATOM 1481 C CA . ARG A 1 189 ? 11.633 -36.094 -19.156 1 98.19 189 ARG A CA 1
ATOM 1482 C C . ARG A 1 189 ? 10.68 -35.219 -18.344 1 98.19 189 ARG A C 1
ATOM 1484 O O . ARG A 1 189 ? 9.656 -35.719 -17.844 1 98.19 189 ARG A O 1
ATOM 1491 N N . VAL A 1 190 ? 10.992 -34 -18.188 1 98.62 190 VAL A N 1
ATOM 1492 C CA . VAL A 1 190 ? 10.156 -33.062 -17.453 1 98.62 190 VAL A CA 1
ATOM 1493 C C . VAL A 1 190 ? 9.719 -31.922 -18.375 1 98.62 190 VAL A C 1
ATOM 1495 O O . VAL A 1 190 ? 10.547 -31.328 -19.078 1 98.62 190 VAL A O 1
ATOM 1498 N N . VAL A 1 191 ? 8.422 -31.672 -18.438 1 98.81 191 VAL A N 1
ATOM 1499 C CA . VAL A 1 191 ? 7.867 -30.562 -19.203 1 98.81 191 VAL A CA 1
ATOM 1500 C C . VAL A 1 191 ? 7.5 -29.422 -18.25 1 98.81 191 VAL A C 1
ATOM 1502 O O . VAL A 1 191 ? 6.75 -29.609 -17.297 1 98.81 191 VAL A O 1
ATOM 1505 N N . ASP A 1 192 ? 8.086 -28.281 -18.469 1 98.69 192 ASP A N 1
ATOM 1506 C CA . ASP A 1 192 ? 7.734 -27.078 -17.719 1 98.69 192 ASP A CA 1
ATOM 1507 C C . ASP A 1 192 ? 6.719 -26.234 -18.484 1 98.69 192 ASP A C 1
ATOM 1509 O O . ASP A 1 192 ? 7.074 -25.531 -19.438 1 98.69 192 ASP A O 1
ATOM 1513 N N . VAL A 1 193 ? 5.441 -26.344 -18.094 1 98.62 193 VAL A N 1
ATOM 1514 C CA . VAL A 1 193 ? 4.367 -25.609 -18.75 1 98.62 193 VAL A CA 1
ATOM 1515 C C . VAL A 1 193 ? 4.301 -24.188 -18.203 1 98.62 193 VAL A C 1
ATOM 1517 O O . VAL A 1 193 ? 4.207 -23.984 -16.984 1 98.62 193 VAL A O 1
ATOM 1520 N N . GLY A 1 194 ? 4.289 -23.188 -19.094 1 97 194 GLY A N 1
ATOM 1521 C CA . GLY A 1 194 ? 4.445 -21.797 -18.672 1 97 194 GLY A CA 1
ATOM 1522 C C . GLY A 1 194 ? 5.832 -21.484 -18.156 1 97 194 GLY A C 1
ATOM 1523 O O . GLY A 1 194 ? 5.98 -20.75 -17.172 1 97 194 GLY A O 1
ATOM 1524 N N . GLY A 1 195 ? 6.832 -22.062 -18.75 1 96.38 195 GLY A N 1
ATOM 1525 C CA . GLY A 1 195 ? 8.18 -22.078 -18.188 1 96.38 195 GLY A CA 1
ATOM 1526 C C . GLY A 1 195 ? 8.961 -20.812 -18.469 1 96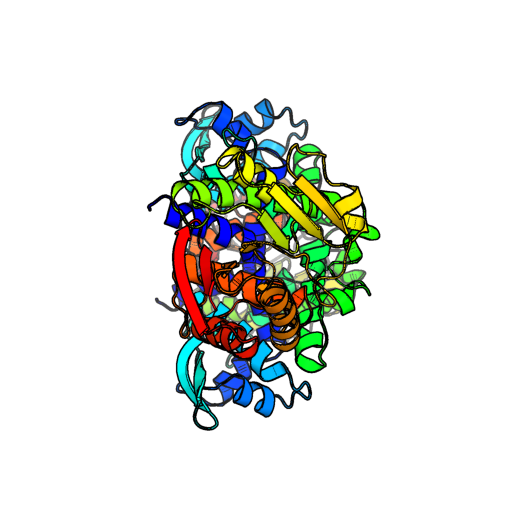.38 195 GLY A C 1
ATOM 1527 O O . GLY A 1 195 ? 10.062 -20.625 -17.953 1 96.38 195 GLY A O 1
ATOM 1528 N N . GLY A 1 196 ? 8.383 -19.922 -19.328 1 94.88 196 GLY A N 1
ATOM 1529 C CA . GLY A 1 196 ? 9.016 -18.641 -19.609 1 94.88 196 GLY A CA 1
ATOM 1530 C C . GLY A 1 196 ? 10.367 -18.797 -20.297 1 94.88 196 GLY A C 1
ATOM 1531 O O . GLY A 1 196 ? 10.477 -19.438 -21.328 1 94.88 196 GLY A O 1
ATOM 1532 N N . LEU A 1 197 ? 11.422 -18.328 -19.594 1 94.5 197 LEU A N 1
ATOM 1533 C CA . LEU A 1 197 ? 12.758 -18.297 -20.188 1 94.5 197 LEU A CA 1
ATOM 1534 C C . LEU A 1 197 ? 13.531 -19.562 -19.875 1 94.5 197 LEU A C 1
ATOM 1536 O O . LEU A 1 197 ? 14.719 -19.656 -20.203 1 94.5 197 LEU A O 1
ATOM 1540 N N . GLY A 1 198 ? 12.883 -20.484 -19.172 1 96.25 198 GLY A N 1
ATOM 1541 C CA . GLY A 1 198 ? 13.469 -21.812 -19 1 96.25 198 GLY A CA 1
ATOM 1542 C C . GLY A 1 198 ? 14.328 -21.922 -17.766 1 96.25 198 GLY A C 1
ATOM 1543 O O . GLY A 1 198 ? 15.016 -22.938 -17.562 1 96.25 198 GLY A O 1
ATOM 1544 N N . ILE A 1 199 ? 14.242 -20.938 -16.875 1 95.19 199 ILE A N 1
ATOM 1545 C CA . ILE A 1 199 ? 15.117 -20.875 -15.711 1 95.19 199 ILE A CA 1
ATOM 1546 C C . ILE A 1 199 ? 14.828 -22.047 -14.773 1 95.19 199 ILE A C 1
ATOM 1548 O O . ILE A 1 199 ? 15.742 -22.641 -14.219 1 95.19 199 ILE A O 1
ATOM 1552 N N . THR A 1 200 ? 13.594 -22.328 -14.57 1 97.44 200 THR A N 1
ATOM 1553 C CA . THR A 1 200 ? 13.195 -23.438 -13.695 1 97.44 200 THR A CA 1
ATOM 1554 C C . THR A 1 200 ? 13.828 -24.75 -14.156 1 97.44 200 THR A C 1
ATOM 1556 O O . THR A 1 200 ? 14.469 -25.438 -13.367 1 97.44 200 THR A O 1
ATOM 1559 N N . LEU A 1 201 ? 13.703 -25.078 -15.43 1 97.31 201 LEU A N 1
ATOM 1560 C CA . LEU A 1 201 ? 14.234 -26.328 -15.969 1 97.31 201 LEU A CA 1
ATOM 1561 C C . LEU A 1 201 ? 15.758 -26.344 -15.898 1 97.31 201 LEU A C 1
ATOM 1563 O O . LEU A 1 201 ? 16.359 -27.391 -15.641 1 97.31 201 LEU A O 1
ATOM 1567 N N . ALA A 1 202 ? 16.297 -25.172 -16.219 1 96.94 202 ALA A N 1
ATOM 1568 C CA . ALA A 1 202 ? 17.75 -25.078 -16.125 1 96.94 202 ALA A CA 1
ATOM 1569 C C . ALA A 1 202 ? 18.234 -25.469 -14.734 1 96.94 202 ALA A C 1
ATOM 1571 O O . ALA A 1 202 ? 19.219 -26.203 -14.594 1 96.94 202 ALA A O 1
ATOM 1572 N N . MET A 1 203 ? 17.594 -25.016 -13.719 1 97.19 203 MET A N 1
ATOM 1573 C CA . MET A 1 203 ? 17.969 -25.312 -12.336 1 97.19 203 MET A CA 1
ATOM 1574 C C . MET A 1 203 ? 17.703 -26.781 -12.008 1 97.19 203 MET A C 1
ATOM 1576 O O . MET A 1 203 ? 18.5 -27.422 -11.344 1 97.19 203 MET A O 1
ATOM 1580 N N . ILE A 1 204 ? 16.562 -27.328 -12.445 1 97.94 204 ILE A N 1
ATOM 1581 C CA . ILE A 1 204 ? 16.219 -28.734 -12.211 1 97.94 204 ILE A CA 1
ATOM 1582 C C . ILE A 1 204 ? 17.281 -29.641 -12.852 1 97.94 204 ILE A C 1
ATOM 1584 O O . ILE A 1 204 ? 17.797 -30.547 -12.211 1 97.94 204 ILE A O 1
ATOM 1588 N N . ILE A 1 205 ? 17.641 -29.344 -14.109 1 96.81 205 ILE A N 1
ATOM 1589 C CA . ILE A 1 205 ? 18.547 -30.172 -14.883 1 96.81 205 ILE A CA 1
ATOM 1590 C C . ILE A 1 205 ? 19.953 -30.062 -14.305 1 96.81 205 ILE A C 1
ATOM 1592 O O . ILE A 1 205 ? 20.703 -31.047 -14.289 1 96.81 205 ILE A O 1
ATOM 1596 N N . SER A 1 206 ? 20.297 -28.906 -13.859 1 95.75 206 SER A N 1
ATOM 1597 C CA . SER A 1 206 ? 21.594 -28.75 -13.203 1 95.75 206 SER A CA 1
ATOM 1598 C C . SER A 1 206 ? 21.734 -29.688 -12.016 1 95.75 206 SER A C 1
ATOM 1600 O O . SER A 1 206 ? 22.797 -30.25 -11.773 1 95.75 206 SER A O 1
ATOM 1602 N N . LYS A 1 207 ? 20.734 -29.938 -11.273 1 96.12 207 LYS A N 1
ATOM 1603 C CA . LYS A 1 207 ? 20.75 -30.828 -10.117 1 96.12 207 LYS A CA 1
ATOM 1604 C C . LYS A 1 207 ? 20.516 -32.281 -10.539 1 96.12 207 LYS A C 1
ATOM 1606 O O . LYS A 1 207 ? 21 -33.188 -9.883 1 96.12 207 LYS A O 1
ATOM 1611 N N . HIS A 1 208 ? 19.781 -32.438 -11.594 1 96.88 208 HIS A N 1
ATOM 1612 C CA . HIS A 1 208 ? 19.453 -33.75 -12.148 1 96.88 208 HIS A CA 1
ATOM 1613 C C . HIS A 1 208 ? 19.844 -33.844 -13.625 1 96.88 208 HIS A C 1
ATOM 1615 O O . HIS A 1 208 ? 18.984 -33.906 -14.492 1 96.88 208 HIS A O 1
ATOM 1621 N N . PRO A 1 209 ? 21.047 -34.062 -13.938 1 95.56 209 PRO A N 1
ATOM 1622 C CA . PRO A 1 209 ? 21.547 -33.938 -15.305 1 95.56 209 PRO A CA 1
ATOM 1623 C C . PRO A 1 209 ? 20.984 -34.969 -16.25 1 95.56 209 PRO A C 1
ATOM 1625 O O . PRO A 1 209 ? 21.062 -34.844 -17.469 1 95.56 209 PRO A O 1
ATOM 1628 N N . SER A 1 210 ? 20.516 -36 -15.688 1 95.94 210 SER A N 1
ATOM 1629 C CA . SER A 1 210 ? 19.969 -37.062 -16.531 1 95.94 210 SER A CA 1
ATOM 1630 C C . SER A 1 210 ? 18.609 -36.656 -17.109 1 95.94 210 SER A C 1
ATOM 1632 O O . SER A 1 210 ? 18.125 -37.281 -18.047 1 95.94 210 SER A O 1
ATOM 1634 N N . ILE A 1 211 ? 17.969 -35.656 -16.578 1 97.69 211 ILE A N 1
ATOM 1635 C CA . ILE A 1 211 ? 16.641 -35.25 -17 1 97.69 211 ILE A CA 1
ATOM 1636 C C . ILE A 1 211 ? 16.734 -34.438 -18.297 1 97.69 211 ILE A C 1
ATOM 1638 O O . ILE A 1 211 ? 17.609 -33.594 -18.438 1 97.69 211 ILE A O 1
ATOM 1642 N N . LYS A 1 212 ? 15.93 -34.781 -19.25 1 97.88 212 LYS A N 1
ATOM 1643 C CA . LYS A 1 212 ? 15.695 -33.938 -20.422 1 97.88 212 LYS A CA 1
ATOM 1644 C C . LYS A 1 212 ? 14.484 -33.062 -20.219 1 97.88 212 LYS A C 1
ATOM 1646 O O . LYS A 1 212 ? 13.422 -33.5 -19.812 1 97.88 212 LYS A O 1
ATOM 1651 N N . GLY A 1 213 ? 14.664 -31.797 -20.5 1 98 213 GLY A N 1
ATOM 1652 C CA . GLY A 1 213 ? 13.609 -30.844 -20.219 1 98 213 GLY A CA 1
ATOM 1653 C C . GLY A 1 213 ? 12.969 -30.266 -21.469 1 98 213 GLY A C 1
ATOM 1654 O O . GLY A 1 213 ? 13.648 -30.031 -22.469 1 98 213 GLY A O 1
ATOM 1655 N N . ILE A 1 214 ? 11.688 -30.047 -21.453 1 98.5 214 ILE A N 1
ATOM 1656 C CA . ILE A 1 214 ? 10.961 -29.266 -22.453 1 98.5 214 ILE A CA 1
ATOM 1657 C C . ILE A 1 214 ? 10.359 -28.031 -21.812 1 98.5 214 ILE A C 1
ATOM 1659 O O . ILE A 1 214 ? 9.5 -28.125 -20.938 1 98.5 214 ILE A O 1
ATOM 1663 N N . ASN A 1 215 ? 10.859 -26.859 -22.172 1 98.44 215 ASN A N 1
ATOM 1664 C CA . ASN A 1 215 ? 10.266 -25.578 -21.781 1 98.44 215 ASN A CA 1
ATOM 1665 C C . ASN A 1 215 ? 9.125 -25.188 -22.719 1 98.44 215 ASN A C 1
ATOM 1667 O O . ASN A 1 215 ? 9.352 -24.938 -23.906 1 98.44 215 ASN A O 1
ATOM 1671 N N . PHE A 1 216 ? 7.941 -25.156 -22.203 1 98.5 216 PHE A N 1
ATOM 1672 C CA . PHE A 1 216 ? 6.754 -24.953 -23.016 1 98.5 216 PHE A CA 1
ATOM 1673 C C . PHE A 1 216 ? 6.043 -23.656 -22.625 1 98.5 216 PHE A C 1
ATOM 1675 O O . PHE A 1 216 ? 5.59 -23.516 -21.484 1 98.5 216 PHE A O 1
ATOM 1682 N N . ASP A 1 217 ? 5.945 -22.719 -23.5 1 96.88 217 ASP A N 1
ATOM 1683 C CA . ASP A 1 217 ? 5.293 -21.422 -23.312 1 96.88 217 ASP A CA 1
ATOM 1684 C C . ASP A 1 217 ? 4.832 -20.844 -24.641 1 96.88 217 ASP A C 1
ATOM 1686 O O . ASP A 1 217 ? 4.969 -21.484 -25.688 1 96.88 217 ASP A O 1
ATOM 1690 N N . LEU A 1 218 ? 4.199 -19.688 -24.641 1 94.12 218 LEU A N 1
ATOM 1691 C CA . LEU A 1 218 ? 3.805 -19.016 -25.859 1 94.12 218 LEU A CA 1
ATOM 1692 C C . LEU A 1 218 ? 5.012 -18.797 -26.766 1 94.12 218 LEU A C 1
ATOM 1694 O O . LEU A 1 218 ? 6.121 -18.562 -26.297 1 94.12 218 LEU A O 1
ATOM 1698 N N . PRO A 1 219 ? 4.781 -18.781 -28.078 1 92.88 219 PRO A N 1
ATOM 1699 C CA . PRO A 1 219 ? 5.887 -18.625 -29.031 1 92.88 219 PRO A CA 1
ATOM 1700 C C . PRO A 1 219 ? 6.684 -17.344 -28.812 1 92.88 219 PRO A C 1
ATOM 1702 O O . PRO A 1 219 ? 7.914 -17.359 -28.859 1 92.88 219 PRO A O 1
ATOM 1705 N N . HIS A 1 220 ? 6.012 -16.297 -28.5 1 88.69 220 HIS A N 1
ATOM 1706 C CA . HIS A 1 220 ? 6.703 -15.023 -28.375 1 88.69 220 HIS A CA 1
ATOM 1707 C C . HIS A 1 220 ? 7.531 -14.961 -27.094 1 88.69 220 HIS A C 1
ATOM 1709 O O . HIS A 1 220 ? 8.406 -14.109 -26.969 1 88.69 220 HIS A O 1
ATOM 1715 N N . VAL A 1 221 ? 7.25 -15.867 -26.188 1 91.31 221 VAL A N 1
ATOM 1716 C CA . VAL A 1 221 ? 8.023 -15.945 -24.953 1 91.31 221 VAL A CA 1
ATOM 1717 C C . VAL A 1 221 ? 9.25 -16.812 -25.172 1 91.31 221 VAL A C 1
ATOM 1719 O O . VAL A 1 221 ? 10.375 -16.406 -24.859 1 91.31 221 VAL A O 1
ATOM 1722 N N . THR A 1 222 ? 9.102 -18.016 -25.766 1 92.5 222 THR A N 1
ATOM 1723 C CA . THR A 1 222 ? 10.164 -19 -25.891 1 92.5 222 THR A CA 1
ATOM 1724 C C . THR A 1 222 ? 11.25 -18.5 -26.859 1 92.5 222 THR A C 1
ATOM 1726 O O . THR A 1 222 ? 12.406 -18.922 -26.75 1 92.5 222 THR A O 1
ATOM 1729 N N . GLN A 1 223 ? 10.836 -17.562 -27.719 1 89.75 223 GLN A N 1
ATOM 1730 C CA . GLN A 1 223 ? 11.797 -17.047 -28.688 1 89.75 223 GLN A CA 1
ATOM 1731 C C . GLN A 1 223 ? 12.914 -16.266 -28 1 89.75 223 GLN A C 1
ATOM 1733 O O . GLN A 1 223 ? 14 -16.109 -28.547 1 89.75 223 GLN A O 1
ATOM 1738 N N . HIS A 1 224 ? 12.664 -15.844 -26.734 1 88.5 224 HIS A N 1
ATOM 1739 C CA . HIS A 1 224 ? 13.641 -15.047 -26 1 88.5 224 HIS A CA 1
ATOM 1740 C C . HIS A 1 224 ? 14.398 -15.898 -25 1 88.5 224 HIS A C 1
ATOM 1742 O O . HIS A 1 224 ? 15.281 -15.398 -24.297 1 88.5 224 HIS A O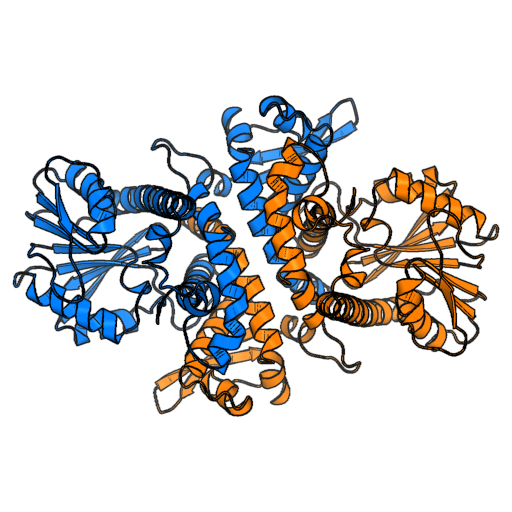 1
ATOM 1748 N N . ALA A 1 225 ? 14.078 -17.188 -24.938 1 92.44 225 ALA A N 1
ATOM 1749 C CA . ALA A 1 225 ? 14.688 -18.078 -23.953 1 92.44 225 ALA A CA 1
ATOM 1750 C C . ALA A 1 225 ? 16.125 -18.438 -24.344 1 92.44 225 ALA A C 1
ATOM 1752 O O . ALA A 1 225 ? 16.422 -18.625 -25.516 1 92.44 225 ALA A O 1
ATOM 1753 N N . GLN A 1 226 ? 16.938 -18.5 -23.422 1 89.69 226 GLN A N 1
ATOM 1754 C CA . GLN A 1 226 ? 18.312 -18.922 -23.656 1 89.69 226 GLN A CA 1
ATOM 1755 C C . GLN A 1 226 ? 18.406 -20.422 -23.938 1 89.69 226 GLN A C 1
ATOM 1757 O O . GLN A 1 226 ? 17.562 -21.188 -23.453 1 89.69 226 GLN A O 1
ATOM 1762 N N . LEU A 1 227 ? 19.438 -20.703 -24.688 1 88.81 227 LEU A N 1
ATOM 1763 C CA . LEU A 1 227 ? 19.656 -22.109 -24.953 1 88.81 227 LEU A CA 1
ATOM 1764 C C . LEU A 1 227 ? 20.391 -22.781 -23.797 1 88.81 227 LEU A C 1
ATOM 1766 O O . LEU A 1 227 ? 21.375 -22.266 -23.297 1 88.81 227 LEU A O 1
ATOM 1770 N N . TYR A 1 228 ? 19.828 -23.766 -23.297 1 90.69 228 TYR A N 1
ATOM 1771 C CA . TYR A 1 228 ? 20.438 -24.609 -22.281 1 90.69 228 TYR A CA 1
ATOM 1772 C C . TYR A 1 228 ? 20.594 -26.047 -22.797 1 90.69 228 TYR A C 1
ATOM 1774 O O . TYR A 1 228 ? 19.719 -26.547 -23.5 1 90.69 228 TYR A O 1
ATOM 1782 N N . GLU A 1 229 ? 21.75 -26.609 -22.422 1 92.5 229 GLU A N 1
ATOM 1783 C CA . GLU A 1 229 ? 21.906 -28.016 -22.75 1 92.5 229 GLU A CA 1
ATOM 1784 C C . GLU A 1 229 ? 20.828 -28.859 -22.062 1 92.5 229 GLU A C 1
ATOM 1786 O O . GLU A 1 229 ? 20.562 -28.688 -20.875 1 92.5 229 GLU A O 1
ATOM 1791 N N . GLY A 1 230 ? 20.203 -29.672 -22.828 1 95.12 230 GLY A N 1
ATOM 1792 C CA . GLY A 1 230 ? 19.219 -30.594 -22.266 1 95.12 230 GLY A CA 1
ATOM 1793 C C . GLY A 1 230 ? 17.812 -30.016 -22.234 1 95.12 230 GLY A C 1
ATOM 1794 O O . GLY A 1 230 ? 16.875 -30.703 -21.828 1 95.12 230 GLY A O 1
ATOM 1795 N N . ILE A 1 231 ? 17.641 -28.781 -22.688 1 97.44 231 ILE A N 1
ATOM 1796 C CA . ILE A 1 231 ? 16.328 -28.156 -22.656 1 97.44 231 ILE A CA 1
ATOM 1797 C C . ILE A 1 231 ? 15.883 -27.828 -24.078 1 97.44 231 ILE A C 1
ATOM 1799 O O . ILE A 1 231 ? 16.625 -27.203 -24.844 1 97.44 231 ILE A O 1
ATOM 1803 N N . GLU A 1 232 ? 14.812 -28.297 -24.484 1 97.69 232 GLU A N 1
ATOM 1804 C CA . GLU A 1 232 ? 14.156 -27.906 -25.719 1 97.69 232 GLU A CA 1
ATOM 1805 C C . GLU A 1 232 ? 13.07 -26.859 -25.469 1 97.69 232 GLU A C 1
ATOM 1807 O O . GLU A 1 232 ? 12.195 -27.062 -24.625 1 97.69 232 GLU A O 1
ATOM 1812 N N . HIS A 1 233 ? 13.141 -25.719 -26.141 1 97.62 233 HIS A N 1
ATOM 1813 C CA . HIS A 1 233 ? 12.102 -24.688 -26.047 1 97.62 233 HIS A CA 1
ATOM 1814 C C . HIS A 1 233 ? 11.023 -24.891 -27.094 1 97.62 233 HIS A C 1
ATOM 1816 O O . HIS A 1 233 ? 11.312 -24.922 -28.297 1 97.62 233 HIS A O 1
ATOM 1822 N N . VAL A 1 234 ? 9.844 -25.047 -26.688 1 97.56 234 VAL A N 1
ATOM 1823 C CA . VAL A 1 234 ? 8.734 -25.344 -27.578 1 97.56 234 VAL A CA 1
ATOM 1824 C C . VAL A 1 234 ? 7.637 -24.297 -27.406 1 97.56 234 VAL A C 1
ATOM 1826 O O . VAL A 1 234 ? 7.148 -24.078 -26.297 1 97.56 234 VAL A O 1
ATOM 1829 N N . GLY A 1 235 ? 7.281 -23.578 -28.453 1 96.62 235 GLY A N 1
ATOM 1830 C CA . GLY A 1 235 ? 6.172 -22.641 -28.453 1 96.62 235 GLY A CA 1
ATOM 1831 C C . GLY A 1 235 ? 4.828 -23.297 -28.688 1 96.62 235 GLY A C 1
ATOM 1832 O O . GLY A 1 235 ? 4.699 -24.156 -29.547 1 96.62 235 GLY A O 1
ATOM 1833 N N . GLY A 1 236 ? 3.818 -22.953 -27.859 1 96.44 236 GLY A N 1
ATOM 1834 C CA . GLY A 1 236 ? 2.48 -23.5 -28.047 1 96.44 236 GLY A CA 1
ATOM 1835 C C . GLY A 1 236 ? 1.472 -22.953 -27.047 1 96.44 236 GLY A C 1
ATOM 1836 O O . GLY A 1 236 ? 1.79 -22.078 -26.25 1 96.44 236 GLY A O 1
ATOM 1837 N N . ASP A 1 237 ? 0.283 -23.406 -27.203 1 96.88 237 ASP A N 1
ATOM 1838 C CA . ASP A 1 237 ? -0.841 -23.047 -26.344 1 96.88 237 ASP A CA 1
ATOM 1839 C C . ASP A 1 237 ? -1.206 -24.188 -25.391 1 96.88 237 ASP A C 1
ATOM 1841 O O . ASP A 1 237 ? -1.735 -25.203 -25.828 1 96.88 237 ASP A O 1
ATOM 1845 N N . MET A 1 238 ? -1.006 -23.938 -24.109 1 98 238 MET A N 1
ATOM 1846 C CA . MET A 1 238 ? -1.167 -24.984 -23.094 1 98 238 MET A CA 1
ATOM 1847 C C . MET A 1 238 ? -2.621 -25.438 -23.016 1 98 238 MET A C 1
ATOM 1849 O O . MET A 1 238 ? -2.912 -26.5 -22.469 1 98 238 MET A O 1
ATOM 1853 N N . PHE A 1 239 ? -3.557 -24.672 -23.516 1 98 239 PHE A N 1
ATOM 1854 C CA . PHE A 1 239 ? -4.969 -25.031 -23.469 1 98 239 PHE A CA 1
ATOM 1855 C C . PHE A 1 239 ? -5.344 -25.922 -24.656 1 98 239 PHE A C 1
ATOM 1857 O O . PHE A 1 239 ? -6.414 -26.531 -24.672 1 98 239 PHE A O 1
ATOM 1864 N N . LYS A 1 240 ? -4.508 -25.953 -25.641 1 97.88 240 LYS A N 1
ATOM 1865 C CA . LYS A 1 240 ? -4.723 -26.828 -26.797 1 97.88 240 LYS A CA 1
ATOM 1866 C C . LYS A 1 240 ? -4.043 -28.172 -26.594 1 97.88 240 LYS A C 1
ATOM 1868 O O . LYS A 1 240 ? -4.688 -29.219 -26.688 1 97.88 240 LYS A O 1
ATOM 1873 N N . GLU A 1 241 ? -2.758 -28.078 -26.328 1 97.81 241 GLU A N 1
ATOM 1874 C CA . GLU A 1 241 ? -1.994 -29.297 -26.109 1 97.81 241 GLU A CA 1
ATOM 1875 C C . GLU A 1 241 ? -0.722 -29.016 -25.312 1 97.81 241 GLU A C 1
ATOM 1877 O O . GLU A 1 241 ? -0.19 -27.906 -25.359 1 97.81 241 GLU A O 1
ATOM 1882 N N . VAL A 1 242 ? -0.286 -30.109 -24.625 1 98.31 242 VAL A N 1
ATOM 1883 C CA . VAL A 1 242 ? 0.948 -30.062 -23.844 1 98.31 242 VAL A CA 1
ATOM 1884 C C . VAL A 1 242 ? 1.877 -31.188 -24.281 1 98.31 242 VAL A C 1
ATOM 1886 O O . VAL A 1 242 ? 1.428 -32.312 -24.531 1 98.31 242 VAL A O 1
ATOM 1889 N N . PRO A 1 243 ? 3.16 -30.859 -24.406 1 98.56 243 PRO A N 1
ATOM 1890 C CA . PRO A 1 243 ? 4.09 -31.938 -24.766 1 98.56 243 PRO A CA 1
ATOM 1891 C C . PRO A 1 243 ? 4.105 -33.062 -23.75 1 98.56 243 PRO A C 1
ATOM 1893 O O . PRO A 1 243 ? 3.842 -32.844 -22.562 1 98.56 243 PRO A O 1
ATOM 1896 N N . GLU A 1 244 ? 4.496 -34.25 -24.266 1 98.31 244 GLU A N 1
ATOM 1897 C CA . GLU A 1 244 ? 4.527 -35.438 -23.406 1 98.31 244 GLU A CA 1
ATOM 1898 C C . GLU A 1 244 ? 5.773 -35.438 -22.531 1 98.31 244 GLU A C 1
ATOM 1900 O O . GLU A 1 244 ? 6.84 -35 -22.938 1 98.31 244 GLU A O 1
ATOM 1905 N N . GLY A 1 245 ? 5.664 -35.969 -21.344 1 97.5 245 GLY A N 1
ATOM 1906 C CA . GLY A 1 245 ? 6.766 -36.156 -20.406 1 97.5 245 GLY A CA 1
ATOM 1907 C C . GLY A 1 245 ? 6.402 -37.062 -19.234 1 97.5 245 GLY A C 1
ATOM 1908 O O . GLY A 1 245 ? 5.242 -37.406 -19.062 1 97.5 245 GLY A O 1
ATOM 1909 N N . ASP A 1 246 ? 7.422 -37.438 -18.453 1 97.75 246 ASP A N 1
ATOM 1910 C CA . ASP A 1 246 ? 7.207 -38.219 -17.234 1 97.75 246 ASP A CA 1
ATOM 1911 C C . ASP A 1 246 ? 6.523 -37.406 -16.156 1 97.75 246 ASP A C 1
ATOM 1913 O O . ASP A 1 246 ? 5.805 -37.938 -15.312 1 97.75 246 ASP A O 1
ATOM 1917 N N . ALA A 1 247 ? 6.875 -36.156 -16.156 1 98.56 247 ALA A N 1
ATOM 1918 C CA . ALA A 1 247 ? 6.277 -35.188 -15.227 1 98.56 247 ALA A CA 1
ATOM 1919 C C . ALA A 1 247 ? 6.078 -33.812 -15.898 1 98.56 247 ALA A C 1
ATOM 1921 O O . ALA A 1 247 ? 6.848 -33.438 -16.781 1 98.56 247 ALA A O 1
ATOM 1922 N N . ILE A 1 248 ? 5.047 -33.219 -15.5 1 98.81 248 ILE A N 1
ATOM 1923 C CA . ILE A 1 248 ? 4.758 -31.875 -15.945 1 98.81 248 ILE A CA 1
ATOM 1924 C C . ILE A 1 248 ? 4.82 -30.922 -14.75 1 98.81 248 ILE A C 1
ATOM 1926 O O . ILE A 1 248 ? 4.203 -31.172 -13.711 1 98.81 248 ILE A O 1
ATOM 1930 N N . PHE A 1 249 ? 5.586 -29.891 -14.898 1 98.75 249 PHE A N 1
ATOM 1931 C CA . PHE A 1 249 ? 5.832 -28.922 -13.836 1 98.75 249 PHE A CA 1
ATOM 1932 C C . PHE A 1 249 ? 5.137 -27.594 -14.148 1 98.75 249 PHE A C 1
ATOM 1934 O O . PHE A 1 249 ? 5.137 -27.141 -15.297 1 98.75 249 PHE A O 1
ATOM 1941 N N . MET A 1 250 ? 4.453 -27.016 -13.164 1 98.62 250 MET A N 1
ATOM 1942 C CA . MET A 1 250 ? 3.832 -25.688 -13.273 1 98.62 250 MET A CA 1
ATOM 1943 C C . MET A 1 250 ? 4.051 -24.891 -12 1 98.62 250 MET A C 1
ATOM 1945 O O . MET A 1 250 ? 3.619 -25.281 -10.914 1 98.62 250 MET A O 1
ATOM 1949 N N . LYS A 1 251 ? 4.711 -23.797 -12.102 1 98.06 251 LYS A N 1
ATOM 1950 C CA . LYS A 1 251 ? 4.887 -22.875 -10.992 1 98.06 251 LYS A CA 1
ATOM 1951 C C . LYS A 1 251 ? 4.113 -21.578 -11.227 1 98.06 251 LYS A C 1
ATOM 1953 O O . LYS A 1 251 ? 4.438 -20.812 -12.133 1 98.06 251 LYS A O 1
ATOM 1958 N N . TRP A 1 252 ? 3.129 -21.328 -10.305 1 97.19 252 TRP A N 1
ATOM 1959 C CA . TRP A 1 252 ? 2.389 -20.078 -10.359 1 97.19 252 TRP A CA 1
ATOM 1960 C C . TRP A 1 252 ? 1.699 -19.906 -11.703 1 97.19 252 TRP A C 1
ATOM 1962 O O . TRP A 1 252 ? 1.74 -18.828 -12.305 1 97.19 252 TRP A O 1
ATOM 1972 N N . ILE A 1 253 ? 1.121 -20.984 -12.234 1 98 253 ILE A N 1
ATOM 1973 C CA . ILE A 1 253 ? 0.417 -20.969 -13.508 1 98 253 ILE A CA 1
ATOM 1974 C C . ILE A 1 253 ? -1.089 -21.078 -13.273 1 98 253 ILE A C 1
ATOM 1976 O O . ILE A 1 253 ? -1.862 -20.281 -13.82 1 98 253 ILE A O 1
ATOM 1980 N N . LEU A 1 254 ? -1.491 -22.016 -12.414 1 98.5 254 LEU A N 1
ATOM 1981 C CA . LEU A 1 254 ? -2.914 -22.281 -12.219 1 98.5 254 LEU A CA 1
ATOM 1982 C C . LEU A 1 254 ? -3.604 -21.062 -11.602 1 98.5 254 LEU A C 1
ATOM 1984 O O . LEU A 1 254 ? -4.773 -20.797 -11.883 1 98.5 254 LEU A O 1
ATOM 1988 N N . HIS A 1 255 ? -2.891 -20.297 -10.789 1 98.06 255 HIS A N 1
ATOM 1989 C CA . HIS A 1 255 ? -3.506 -19.141 -10.117 1 98.06 255 HIS A CA 1
ATOM 1990 C C . HIS A 1 255 ? -3.826 -18.031 -11.109 1 98.06 255 HIS A C 1
ATOM 1992 O O . HIS A 1 255 ? -4.566 -17.109 -10.789 1 98.06 255 HIS A O 1
ATOM 1998 N N . ASP A 1 256 ? -3.35 -18.109 -12.367 1 97.69 256 ASP A N 1
ATOM 1999 C CA . ASP A 1 256 ? -3.58 -17.078 -13.375 1 97.69 256 ASP A CA 1
ATOM 2000 C C . ASP A 1 256 ? -4.926 -17.281 -14.07 1 97.69 256 ASP A C 1
ATOM 2002 O O . ASP A 1 256 ? -5.371 -16.422 -14.836 1 97.69 256 ASP A O 1
ATOM 2006 N N . TRP A 1 257 ? -5.66 -18.391 -13.758 1 97.75 257 TRP A N 1
ATOM 2007 C CA . TRP A 1 257 ? -6.793 -18.781 -14.602 1 97.75 257 TRP A CA 1
ATOM 2008 C C . TRP A 1 257 ? -7.984 -19.203 -13.75 1 97.75 257 TRP A C 1
ATOM 2010 O O . TRP A 1 257 ? -7.824 -19.609 -12.602 1 97.75 257 TRP A O 1
ATOM 2020 N N . ASP A 1 258 ? -9.117 -19.141 -14.375 1 96.94 258 ASP A N 1
ATOM 2021 C CA . ASP A 1 258 ? -10.328 -19.609 -13.727 1 96.94 258 ASP A CA 1
ATOM 2022 C C . ASP A 1 258 ? -10.367 -21.141 -13.68 1 96.94 258 ASP A C 1
ATOM 2024 O O . ASP A 1 258 ? -9.5 -21.797 -14.242 1 96.94 258 ASP A O 1
ATOM 2028 N N . ASP A 1 259 ? -11.312 -21.719 -13.016 1 97.75 259 ASP A N 1
ATOM 2029 C CA . ASP A 1 259 ? -11.375 -23.156 -12.773 1 97.75 259 ASP A CA 1
ATOM 2030 C C . ASP A 1 259 ? -11.57 -23.906 -14.086 1 97.75 259 ASP A C 1
ATOM 2032 O O . ASP A 1 259 ? -10.945 -24.953 -14.297 1 97.75 259 ASP A O 1
ATOM 2036 N N . ASP A 1 260 ? -12.398 -23.406 -14.945 1 97.75 260 ASP A N 1
ATOM 2037 C CA . ASP A 1 260 ? -12.656 -24.094 -16.219 1 97.75 260 ASP A CA 1
ATOM 2038 C C . ASP A 1 260 ? -11.383 -24.172 -17.062 1 97.75 260 ASP A C 1
ATOM 2040 O O . ASP A 1 260 ? -11.086 -25.219 -17.641 1 97.75 260 ASP A O 1
ATOM 2044 N N . SER A 1 261 ? -10.695 -23.078 -17.141 1 98 261 SER A N 1
ATOM 2045 C CA . SER A 1 261 ? -9.438 -23.062 -17.875 1 98 261 SER A CA 1
ATOM 2046 C C . SER A 1 261 ? -8.414 -24 -17.25 1 98 261 SER A C 1
ATOM 2048 O O . SER A 1 261 ? -7.676 -24.688 -17.953 1 98 261 SER A O 1
ATOM 2050 N N . CYS A 1 262 ? -8.375 -24.016 -15.945 1 98.62 262 CYS A N 1
ATOM 2051 C CA . CYS A 1 262 ? -7.441 -24.891 -15.25 1 98.62 262 CYS A CA 1
ATOM 2052 C C . CYS A 1 262 ? -7.754 -26.359 -15.523 1 98.62 262 CYS A C 1
ATOM 2054 O O . CYS A 1 262 ? -6.848 -27.156 -15.75 1 98.62 262 CYS A O 1
ATOM 2056 N N . ILE A 1 263 ? -9.016 -26.703 -15.461 1 98.69 263 ILE A N 1
ATOM 2057 C CA . ILE A 1 263 ? -9.414 -28.078 -15.719 1 98.69 263 ILE A CA 1
ATOM 2058 C C . ILE A 1 263 ? -9.039 -28.469 -17.141 1 98.69 263 ILE A C 1
ATOM 2060 O O . ILE A 1 263 ? -8.508 -29.547 -17.391 1 98.69 263 ILE A O 1
ATOM 2064 N N . LYS A 1 264 ? -9.312 -27.562 -18.078 1 98.62 264 LYS A N 1
ATOM 2065 C CA . LYS A 1 264 ? -8.922 -27.797 -19.469 1 98.62 264 LYS A CA 1
ATOM 2066 C C . LYS A 1 264 ? -7.426 -28.047 -19.594 1 98.62 264 LYS A C 1
ATOM 2068 O O . LYS A 1 264 ? -6.996 -29 -20.25 1 98.62 264 LYS A O 1
ATOM 2073 N N . LEU A 1 265 ? -6.629 -27.203 -19 1 98.75 265 LEU A N 1
ATOM 2074 C CA . LEU A 1 265 ? -5.176 -27.328 -19.016 1 98.75 265 LEU A CA 1
ATOM 2075 C C . LEU A 1 265 ? -4.742 -28.641 -18.375 1 98.75 265 LEU A C 1
ATOM 2077 O O . LEU A 1 265 ? -3.9 -29.359 -18.922 1 98.75 265 LEU A O 1
ATOM 2081 N N . LEU A 1 266 ? -5.316 -28.953 -17.234 1 98.81 266 LEU A N 1
ATOM 2082 C CA . LEU A 1 266 ? -4.934 -30.156 -16.5 1 98.81 266 LEU A CA 1
ATOM 2083 C C . LEU A 1 266 ? -5.332 -31.422 -17.25 1 98.81 266 LEU A C 1
ATOM 2085 O O . LEU A 1 266 ? -4.648 -32.438 -17.172 1 98.81 266 LEU A O 1
ATOM 2089 N N . LYS A 1 267 ? -6.445 -31.391 -17.969 1 98.75 267 LYS A N 1
ATOM 2090 C CA . LYS A 1 267 ? -6.809 -32.5 -18.844 1 98.75 267 LYS A CA 1
ATOM 2091 C C . LYS A 1 267 ? -5.746 -32.719 -19.906 1 98.75 267 LYS A C 1
ATOM 2093 O O . LYS A 1 267 ? -5.41 -33.875 -20.219 1 98.75 267 LYS A O 1
ATOM 2098 N N . ASN A 1 268 ? -5.297 -31.609 -20.516 1 98.75 268 ASN A N 1
ATOM 2099 C CA . ASN A 1 268 ? -4.211 -31.734 -21.484 1 98.75 268 ASN A CA 1
ATOM 2100 C C . ASN A 1 268 ? -2.957 -32.312 -20.844 1 98.75 268 ASN A C 1
ATOM 2102 O O . ASN A 1 268 ? -2.262 -33.125 -21.469 1 98.75 268 ASN A O 1
ATOM 2106 N N . CYS A 1 269 ? -2.652 -31.938 -19.625 1 98.81 269 CYS A N 1
ATOM 2107 C CA . CYS A 1 269 ? -1.517 -32.5 -18.906 1 98.81 269 CYS A CA 1
ATOM 2108 C C . CYS A 1 269 ? -1.717 -33.969 -18.641 1 98.81 269 CYS A C 1
ATOM 2110 O O . CYS A 1 269 ? -0.791 -34.781 -18.812 1 98.81 269 CYS A O 1
ATOM 2112 N N . TYR A 1 270 ? -2.928 -34.312 -18.172 1 98.5 270 TYR A N 1
ATOM 2113 C CA . TYR A 1 270 ? -3.268 -35.719 -17.891 1 98.5 270 TYR A CA 1
ATOM 2114 C C . TYR A 1 270 ? -3 -36.594 -19.109 1 98.5 270 TYR A C 1
ATOM 2116 O O . TYR A 1 270 ? -2.396 -37.656 -19 1 98.5 270 TYR A O 1
ATOM 2124 N N . LYS A 1 271 ? -3.424 -36.094 -20.281 1 98.38 271 LYS A N 1
ATOM 2125 C CA . LYS A 1 271 ? -3.246 -36.812 -21.547 1 98.38 271 LYS A CA 1
ATOM 2126 C C . LYS A 1 271 ? -1.768 -36.969 -21.891 1 98.38 271 LYS A C 1
ATOM 2128 O O . LYS A 1 271 ? -1.354 -37.969 -22.484 1 98.38 271 LYS A O 1
ATOM 2133 N N . ALA A 1 272 ? -1.015 -36 -21.516 1 98.5 272 ALA A N 1
ATOM 2134 C CA . ALA A 1 272 ? 0.389 -35.906 -21.906 1 98.5 272 ALA A CA 1
ATOM 2135 C C . ALA A 1 272 ? 1.266 -36.75 -20.984 1 98.5 272 ALA A C 1
ATOM 2137 O O . ALA A 1 272 ? 2.465 -36.906 -21.234 1 98.5 272 ALA A O 1
ATOM 2138 N N . LEU A 1 273 ? 0.744 -37.344 -19.969 1 98.44 273 LEU A N 1
ATOM 2139 C CA . LEU A 1 273 ? 1.499 -38.094 -18.953 1 98.44 273 LEU A CA 1
ATOM 2140 C C . LEU A 1 273 ? 1.305 -39.594 -19.141 1 98.44 273 LEU A C 1
ATOM 2142 O O . LEU A 1 273 ? 0.207 -40.062 -19.469 1 98.44 273 LEU A O 1
ATOM 2146 N N . PRO A 1 274 ? 2.34 -40.406 -18.891 1 97.56 274 PRO A N 1
ATOM 2147 C CA . PRO A 1 274 ? 2.129 -41.844 -18.766 1 97.56 274 PRO A CA 1
ATOM 2148 C C . PRO A 1 274 ? 1.339 -42.219 -17.5 1 97.56 274 PRO A C 1
ATOM 2150 O O . PRO A 1 274 ? 1.066 -41.344 -16.672 1 97.56 274 PRO A O 1
ATOM 2153 N N . LYS A 1 275 ? 0.986 -43.406 -17.344 1 96 275 LYS A N 1
ATOM 2154 C CA . LYS A 1 275 ? 0.178 -43.875 -16.219 1 96 275 LYS A CA 1
ATOM 2155 C C . LYS A 1 275 ? 0.848 -43.562 -14.891 1 96 275 LYS A C 1
ATOM 2157 O O . LYS A 1 275 ? 0.169 -43.25 -13.906 1 96 275 LYS A O 1
ATOM 2162 N N . THR A 1 276 ? 2.141 -43.594 -14.867 1 94.69 276 THR A N 1
ATOM 2163 C CA . THR A 1 276 ? 2.879 -43.375 -13.633 1 94.69 276 THR A CA 1
ATOM 2164 C C . THR A 1 276 ? 3.285 -41.906 -13.508 1 9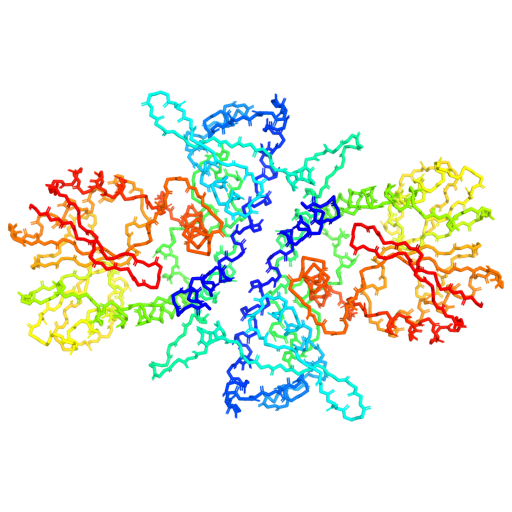4.69 276 THR A C 1
ATOM 2166 O O . THR A 1 276 ? 3.996 -41.531 -12.578 1 94.69 276 THR A O 1
ATOM 2169 N N . GLY A 1 277 ? 2.889 -41.094 -14.438 1 96.75 277 GLY A N 1
ATOM 2170 C CA . GLY A 1 277 ? 3.303 -39.688 -14.477 1 96.75 277 GLY A CA 1
ATOM 2171 C C . GLY A 1 277 ? 2.562 -38.812 -13.477 1 96.75 277 GLY A C 1
ATOM 2172 O O . GLY A 1 277 ? 1.599 -39.281 -12.852 1 96.75 277 GLY A O 1
ATOM 2173 N N . LYS A 1 278 ? 3.027 -37.625 -13.25 1 97.88 278 LYS A N 1
ATOM 2174 C CA . LYS A 1 278 ? 2.42 -36.688 -12.305 1 97.88 278 LYS A CA 1
ATOM 2175 C C . LYS A 1 278 ? 2.568 -35.25 -12.773 1 97.88 278 LYS A C 1
ATOM 2177 O O . LYS A 1 278 ? 3.457 -34.938 -13.57 1 97.88 278 LYS A O 1
ATOM 2182 N N . VAL A 1 279 ? 1.658 -34.469 -12.352 1 98.75 279 VAL A N 1
ATOM 2183 C CA . VAL A 1 279 ? 1.821 -33.031 -12.453 1 98.75 279 VAL A CA 1
ATOM 2184 C C . VAL A 1 279 ? 2.361 -32.469 -11.133 1 98.75 279 VAL A C 1
ATOM 2186 O O . VAL A 1 279 ? 1.886 -32.844 -10.062 1 98.75 279 VAL A O 1
ATOM 2189 N N . ILE A 1 280 ? 3.41 -31.719 -11.18 1 98.69 280 ILE A N 1
ATOM 2190 C CA . ILE A 1 280 ? 3.99 -31.031 -10.031 1 98.69 280 ILE A CA 1
ATOM 2191 C C . ILE A 1 280 ? 3.621 -29.547 -10.078 1 98.69 280 ILE A C 1
ATOM 2193 O O . ILE A 1 280 ? 4.086 -28.812 -10.953 1 98.69 280 ILE A O 1
ATOM 2197 N N . VAL A 1 281 ? 2.801 -29.125 -9.164 1 98.5 281 VAL A N 1
ATOM 2198 C CA . VAL A 1 281 ? 2.314 -27.75 -9.125 1 98.5 281 VAL A CA 1
ATOM 2199 C C . VAL A 1 281 ? 2.896 -27.016 -7.914 1 98.5 281 VAL A C 1
ATOM 2201 O O . VAL A 1 281 ? 2.926 -27.578 -6.812 1 98.5 281 VAL A O 1
ATOM 2204 N N . VAL A 1 282 ? 3.451 -25.844 -8.117 1 98.56 282 VAL A N 1
ATOM 2205 C CA . VAL A 1 282 ? 3.951 -24.984 -7.051 1 98.56 282 VAL A CA 1
ATOM 2206 C C . VAL A 1 282 ? 3.061 -23.75 -6.918 1 98.56 282 VAL A C 1
ATOM 2208 O O . VAL A 1 282 ? 3.061 -22.875 -7.797 1 98.56 282 VAL A O 1
ATOM 2211 N N . GLU A 1 283 ? 2.273 -23.672 -5.863 1 98.25 283 GLU A N 1
ATOM 2212 C CA . GLU A 1 283 ? 1.249 -22.641 -5.695 1 98.25 283 GLU A CA 1
ATOM 2213 C C . GLU A 1 283 ? 1.133 -22.219 -4.234 1 98.25 283 GLU A C 1
ATOM 2215 O O . GLU A 1 283 ? 1.544 -22.953 -3.332 1 98.25 283 GLU A O 1
ATOM 2220 N N . GLY A 1 284 ? 0.661 -20.953 -4.066 1 97.19 284 GLY A N 1
ATOM 2221 C CA . GLY A 1 284 ? 0.125 -20.625 -2.756 1 97.19 284 GLY A CA 1
ATOM 2222 C C . GLY A 1 284 ? -1.162 -21.359 -2.436 1 97.19 284 GLY A C 1
ATOM 2223 O O . GLY A 1 284 ? -1.992 -21.594 -3.32 1 97.19 284 GLY A O 1
ATOM 2224 N N . VAL A 1 285 ? -1.319 -21.797 -1.202 1 98.19 285 VAL A N 1
ATOM 2225 C CA . VAL A 1 285 ? -2.539 -22.484 -0.777 1 98.19 285 VAL A CA 1
ATOM 2226 C C . VAL A 1 285 ? -3.209 -21.688 0.341 1 98.19 285 VAL A C 1
ATOM 2228 O O . VAL A 1 285 ? -2.586 -21.391 1.363 1 98.19 285 VAL A O 1
ATOM 2231 N N . LEU A 1 286 ? -4.445 -21.375 0.14 1 98.12 286 LEU A N 1
ATOM 2232 C CA . LEU A 1 286 ? -5.195 -20.562 1.1 1 98.12 286 LEU A CA 1
ATOM 2233 C C . LEU A 1 286 ? -5.91 -21.453 2.113 1 98.12 286 LEU A C 1
ATOM 2235 O O . LEU A 1 286 ? -6.438 -22.516 1.755 1 98.12 286 LEU A O 1
ATOM 2239 N N . PRO A 1 287 ? -5.906 -21.031 3.404 1 98 287 PRO A N 1
ATOM 2240 C CA . PRO A 1 287 ? -6.891 -21.641 4.305 1 98 287 PRO A CA 1
ATOM 2241 C C . PRO A 1 287 ? -8.32 -21.172 4.016 1 98 287 PRO A C 1
ATOM 2243 O O . PRO A 1 287 ? -8.516 -20.141 3.375 1 98 287 PRO A O 1
ATOM 2246 N N . PHE A 1 288 ? -9.234 -22.031 4.445 1 97.5 288 PHE A N 1
ATOM 2247 C CA . PHE A 1 288 ? -10.625 -21.625 4.266 1 97.5 288 PHE A CA 1
ATOM 2248 C C . PHE A 1 288 ? -10.93 -20.359 5.062 1 97.5 288 PHE A C 1
ATOM 2250 O O . PHE A 1 288 ? -11.43 -19.375 4.516 1 97.5 288 PHE A O 1
ATOM 2257 N N . LEU A 1 289 ? -10.695 -20.375 6.391 1 98.44 289 LEU A N 1
ATOM 2258 C CA . LEU A 1 289 ? -10.812 -19.188 7.23 1 98.44 289 LEU A CA 1
ATOM 2259 C C . LEU A 1 289 ? -9.461 -18.484 7.375 1 98.44 289 LEU A C 1
ATOM 2261 O O . LEU A 1 289 ? -8.461 -19.125 7.719 1 98.44 289 LEU A O 1
ATOM 2265 N N . PRO A 1 290 ? -9.469 -17.188 7.07 1 98.19 290 PRO A N 1
ATOM 2266 C CA . PRO A 1 290 ? -8.195 -16.469 7.164 1 98.19 290 PRO A CA 1
ATOM 2267 C C . PRO A 1 290 ? -7.77 -16.203 8.602 1 98.19 290 PRO A C 1
ATOM 2269 O O . PRO A 1 290 ? -8.609 -16.188 9.508 1 98.19 290 PRO A O 1
ATOM 2272 N N . ASP A 1 291 ? -6.484 -16.078 8.836 1 97.75 291 ASP A N 1
ATOM 2273 C CA . ASP A 1 291 ? -5.938 -15.555 10.086 1 97.75 291 ASP A CA 1
ATOM 2274 C C . ASP A 1 291 ? -5.016 -14.367 9.82 1 97.75 291 ASP A C 1
ATOM 2276 O O . ASP A 1 291 ? -4.957 -13.852 8.703 1 97.75 291 ASP A O 1
ATOM 2280 N N . THR A 1 292 ? -4.336 -13.914 10.812 1 97 292 THR A N 1
ATOM 2281 C CA . THR A 1 292 ? -3.633 -12.648 10.672 1 97 292 THR A CA 1
ATOM 2282 C C . THR A 1 292 ? -2.137 -12.875 10.477 1 97 292 THR A C 1
ATOM 2284 O O . THR A 1 292 ? -1.333 -11.961 10.68 1 97 292 THR A O 1
ATOM 2287 N N . SER A 1 293 ? -1.717 -14.094 10.164 1 96.5 293 SER A N 1
ATOM 2288 C CA . SER A 1 293 ? -0.302 -14.367 9.938 1 96.5 293 SER A CA 1
ATOM 2289 C C . SER A 1 293 ? 0.158 -13.828 8.586 1 96.5 293 SER A C 1
ATOM 2291 O O . SER A 1 293 ? -0.635 -13.734 7.648 1 96.5 293 SER A O 1
ATOM 2293 N N . SER A 1 294 ? 1.473 -13.531 8.453 1 95.81 294 SER A N 1
ATOM 2294 C CA . SER A 1 294 ? 2.031 -13.055 7.195 1 95.81 294 SER A CA 1
ATOM 2295 C C . SER A 1 294 ? 1.838 -14.078 6.086 1 95.81 294 SER A C 1
ATOM 2297 O O . SER A 1 294 ? 1.645 -13.719 4.922 1 95.81 294 SER A O 1
ATOM 2299 N N . HIS A 1 295 ? 1.849 -15.344 6.445 1 95.06 295 HIS A N 1
ATOM 2300 C CA . HIS A 1 295 ? 1.667 -16.422 5.48 1 95.06 295 HIS A CA 1
ATOM 2301 C C . HIS A 1 295 ? 0.315 -16.312 4.781 1 95.06 295 HIS A C 1
ATOM 2303 O O . HIS A 1 295 ? 0.229 -16.453 3.561 1 95.06 295 HIS A O 1
ATOM 2309 N N . VAL A 1 296 ? -0.7 -16 5.562 1 97.75 296 VAL A N 1
ATOM 2310 C CA . VAL A 1 296 ? -2.047 -15.93 5.008 1 97.75 296 VAL A CA 1
ATOM 2311 C C . VAL A 1 296 ? -2.258 -14.57 4.336 1 97.75 296 VAL A C 1
ATOM 2313 O O . VAL A 1 296 ? -2.883 -14.484 3.275 1 97.75 296 VAL A O 1
ATOM 2316 N N . LYS A 1 297 ? -1.667 -13.516 4.902 1 98.06 297 LYS A N 1
ATOM 2317 C CA . LYS A 1 297 ? -1.773 -12.188 4.301 1 98.06 297 LYS A CA 1
ATOM 2318 C C . LYS A 1 297 ? -1.229 -12.188 2.875 1 98.06 297 LYS A C 1
ATOM 2320 O O . LYS A 1 297 ? -1.892 -11.703 1.952 1 98.06 297 LYS A O 1
ATOM 2325 N N . VAL A 1 298 ? -0.109 -12.82 2.691 1 97.31 298 VAL A N 1
ATOM 2326 C CA . VAL A 1 298 ? 0.544 -12.812 1.387 1 97.31 298 VAL A CA 1
ATOM 2327 C C . VAL A 1 298 ? -0.364 -13.469 0.35 1 97.31 298 VAL A C 1
ATOM 2329 O O . VAL A 1 298 ? -0.625 -12.891 -0.71 1 97.31 298 VAL A O 1
ATOM 2332 N N . ASN A 1 299 ? -0.879 -14.578 0.695 1 97.5 299 ASN A N 1
ATOM 2333 C CA . ASN A 1 299 ? -1.654 -15.336 -0.283 1 97.5 299 ASN A CA 1
ATOM 2334 C C . ASN A 1 299 ? -2.996 -14.664 -0.571 1 97.5 299 ASN A C 1
ATOM 2336 O O . ASN A 1 299 ? -3.504 -14.742 -1.691 1 97.5 299 ASN A O 1
ATOM 2340 N N . THR A 1 300 ? -3.6 -14.008 0.423 1 98.5 300 THR A N 1
ATOM 2341 C CA . THR A 1 300 ? -4.832 -13.273 0.16 1 98.5 300 THR A CA 1
ATOM 2342 C C . THR A 1 300 ? -4.551 -12.016 -0.662 1 98.5 300 THR A C 1
ATOM 2344 O O . THR A 1 300 ? -5.363 -11.625 -1.504 1 98.5 300 THR A O 1
ATOM 2347 N N . HIS A 1 301 ? -3.379 -11.383 -0.434 1 98.44 301 HIS A N 1
ATOM 2348 C CA . HIS A 1 301 ? -2.963 -10.266 -1.274 1 98.44 301 HIS A CA 1
ATOM 2349 C C . HIS A 1 301 ? -2.822 -10.695 -2.73 1 98.44 301 HIS A C 1
ATOM 2351 O O . HIS A 1 301 ? -3.369 -10.047 -3.627 1 98.44 301 HIS A O 1
ATOM 2357 N N . VAL A 1 302 ? -2.129 -11.758 -2.916 1 98.25 302 VAL A N 1
ATOM 2358 C CA . VAL A 1 302 ? -1.855 -12.242 -4.266 1 98.25 302 VAL A CA 1
ATOM 2359 C C . VAL A 1 302 ? -3.158 -12.688 -4.93 1 98.25 302 VAL A C 1
ATOM 2361 O O . VAL A 1 302 ? -3.342 -12.5 -6.133 1 98.25 302 VAL A O 1
ATOM 2364 N N . ASP A 1 303 ? -4.066 -13.242 -4.117 1 98.5 303 ASP A N 1
ATOM 2365 C CA . ASP A 1 303 ? -5.363 -13.672 -4.633 1 98.5 303 ASP A CA 1
ATOM 2366 C C . ASP A 1 303 ? -6.102 -12.508 -5.293 1 98.5 303 ASP A C 1
ATOM 2368 O O . ASP A 1 303 ? -6.523 -12.609 -6.445 1 98.5 303 ASP A O 1
ATOM 2372 N N . VAL A 1 304 ? -6.172 -11.422 -4.613 1 98.62 304 VAL A N 1
ATOM 2373 C CA . VAL A 1 304 ? -6.906 -10.281 -5.156 1 98.62 304 VAL A CA 1
ATOM 2374 C C . VAL A 1 304 ? -6.102 -9.641 -6.281 1 98.62 304 VAL A C 1
ATOM 2376 O O . VAL A 1 304 ? -6.672 -9.148 -7.262 1 98.62 304 VAL A O 1
ATOM 2379 N N . LEU A 1 305 ? -4.801 -9.648 -6.156 1 98.25 305 LEU A N 1
ATOM 2380 C CA . LEU A 1 305 ? -3.971 -9.156 -7.25 1 98.25 305 LEU A CA 1
ATOM 2381 C C . LEU A 1 305 ? -4.262 -9.914 -8.539 1 98.25 305 LEU A C 1
ATOM 2383 O O . LEU A 1 305 ? -4.426 -9.305 -9.602 1 98.25 305 LEU A O 1
ATOM 2387 N N . MET A 1 306 ? -4.367 -11.219 -8.453 1 98 306 MET A N 1
ATOM 2388 C CA . MET A 1 306 ? -4.648 -12.031 -9.633 1 98 306 MET A CA 1
ATOM 2389 C C . MET A 1 306 ? -6.035 -11.719 -10.188 1 98 306 MET A C 1
ATOM 2391 O O . MET A 1 306 ? -6.246 -11.75 -11.398 1 98 306 MET A O 1
ATOM 2395 N N . MET A 1 307 ? -6.93 -11.414 -9.281 1 97.62 307 MET A N 1
ATOM 2396 C CA . MET A 1 307 ? -8.273 -11.023 -9.695 1 97.62 307 MET A CA 1
ATOM 2397 C C . MET A 1 307 ? -8.242 -9.773 -10.562 1 97.62 307 MET A C 1
ATOM 2399 O O . MET A 1 307 ? -9.055 -9.625 -11.477 1 97.62 307 MET A O 1
ATOM 2403 N N . THR A 1 308 ? -7.281 -8.859 -10.32 1 97.62 308 THR A N 1
ATOM 2404 C CA . THR A 1 308 ? -7.207 -7.598 -11.055 1 97.62 308 THR A CA 1
ATOM 2405 C C . THR A 1 308 ? -6.453 -7.781 -12.367 1 97.62 308 THR A C 1
ATOM 2407 O O . THR A 1 308 ? -6.664 -7.023 -13.32 1 97.62 308 THR A O 1
ATOM 2410 N N . GLN A 1 309 ? -5.598 -8.82 -12.43 1 97 309 GLN A N 1
ATOM 2411 C CA . GLN A 1 309 ? -4.684 -8.922 -13.562 1 97 309 GLN A CA 1
ATOM 2412 C C . GLN A 1 309 ? -5.199 -9.922 -14.602 1 97 309 GLN A C 1
ATOM 2414 O O . GLN A 1 309 ? -4.996 -9.727 -15.797 1 97 309 GLN A O 1
ATOM 2419 N N . ASN A 1 310 ? -5.836 -10.992 -14.109 1 95.19 310 ASN A N 1
ATOM 2420 C CA . ASN A 1 310 ? -6.051 -12.141 -14.984 1 95.19 310 ASN A CA 1
ATOM 2421 C C . ASN A 1 310 ? -7.516 -12.57 -15 1 95.19 310 ASN A C 1
ATOM 2423 O O . ASN A 1 310 ? -8.211 -12.453 -13.992 1 95.19 310 ASN A O 1
ATOM 2427 N N . PRO A 1 311 ? -8.031 -13.055 -16.141 1 91.94 311 PRO A N 1
ATOM 2428 C CA . PRO A 1 311 ? -9.414 -13.531 -16.203 1 91.94 311 PRO A CA 1
ATOM 2429 C C . PRO A 1 311 ? -9.664 -14.742 -15.312 1 91.94 311 PRO A C 1
ATOM 2431 O O . PRO A 1 311 ? -9.352 -15.875 -15.695 1 91.94 311 PRO A O 1
ATOM 2434 N N . GLY A 1 312 ? -10.242 -14.445 -14.203 1 93.5 312 GLY A N 1
ATOM 2435 C CA . GLY A 1 312 ? -10.578 -15.516 -13.273 1 93.5 312 GLY A CA 1
ATOM 2436 C C . GLY A 1 312 ? -9.406 -15.945 -12.414 1 93.5 312 GLY A C 1
ATOM 2437 O O . GLY A 1 312 ? -9.484 -16.953 -11.711 1 93.5 312 GLY A O 1
ATOM 2438 N N . GLY A 1 313 ? -8.258 -15.281 -12.516 1 97.56 313 GLY A N 1
ATOM 2439 C CA . GLY A 1 313 ? -7.105 -15.625 -11.703 1 97.56 313 GLY A CA 1
ATOM 2440 C C . GLY A 1 313 ? -7.395 -15.586 -10.211 1 97.56 313 GLY A C 1
ATOM 2441 O O . GLY A 1 313 ? -8.125 -14.711 -9.742 1 97.56 313 GLY A O 1
ATOM 2442 N N . LYS A 1 314 ? -6.855 -16.547 -9.477 1 98.12 314 LYS A N 1
ATOM 2443 C CA . LYS A 1 314 ? -7.113 -16.609 -8.039 1 98.12 314 LYS A CA 1
ATOM 2444 C C . LYS A 1 314 ? -6.164 -17.594 -7.352 1 98.12 314 LYS A C 1
ATOM 2446 O O . LYS A 1 314 ? -5.613 -18.484 -7.996 1 98.12 314 LYS A O 1
ATOM 2451 N N . GLU A 1 315 ? -5.918 -17.391 -6.074 1 98.31 315 GLU A N 1
ATOM 2452 C CA . GLU A 1 315 ? -5.359 -18.438 -5.219 1 98.31 315 GLU A CA 1
ATOM 2453 C C . GLU A 1 315 ? -6.441 -19.406 -4.738 1 98.31 315 GLU A C 1
ATOM 2455 O O . GLU A 1 315 ? -7.629 -19.062 -4.762 1 98.31 315 GLU A O 1
ATOM 2460 N N . ARG A 1 316 ? -6.027 -20.578 -4.348 1 98.5 316 ARG A N 1
ATOM 2461 C CA . ARG A 1 316 ? -7.008 -21.625 -4.078 1 98.5 316 ARG A CA 1
ATOM 2462 C C . ARG A 1 316 ? -6.699 -22.344 -2.771 1 98.5 316 ARG A C 1
ATOM 2464 O O . ARG A 1 316 ? -5.559 -22.312 -2.301 1 98.5 316 ARG A O 1
ATOM 2471 N N . THR A 1 317 ? -7.738 -22.922 -2.174 1 97.81 317 THR A N 1
ATOM 2472 C CA . THR A 1 317 ? -7.578 -23.828 -1.047 1 97.81 317 THR A CA 1
ATOM 2473 C C . THR A 1 317 ? -7.148 -25.219 -1.525 1 97.81 317 THR A C 1
ATOM 2475 O O . THR A 1 317 ? -7.203 -25.5 -2.723 1 97.81 317 THR A O 1
ATOM 2478 N N . GLU A 1 318 ? -6.688 -26.016 -0.572 1 97.75 318 GLU A N 1
ATOM 2479 C CA . GLU A 1 318 ? -6.328 -27.391 -0.9 1 97.75 318 GLU A CA 1
ATOM 2480 C C . GLU A 1 318 ? -7.504 -28.141 -1.525 1 97.75 318 GLU A C 1
ATOM 2482 O O . GLU A 1 318 ? -7.332 -28.891 -2.488 1 97.75 318 GLU A O 1
ATOM 2487 N N . ASP A 1 319 ? -8.719 -27.891 -1.006 1 97.5 319 ASP A N 1
ATOM 2488 C CA . ASP A 1 319 ? -9.922 -28.547 -1.514 1 97.5 319 ASP A CA 1
ATOM 2489 C C . ASP A 1 319 ? -10.203 -28.125 -2.955 1 97.5 319 ASP A C 1
ATOM 2491 O O . ASP A 1 319 ? -10.664 -28.938 -3.762 1 97.5 319 ASP A O 1
ATOM 2495 N N . GLU A 1 320 ? -9.992 -26.922 -3.232 1 97.81 320 GLU A N 1
ATOM 2496 C CA . GLU A 1 320 ? -10.211 -26.422 -4.59 1 97.81 320 GLU A CA 1
ATOM 2497 C C . GLU A 1 320 ? -9.203 -27.047 -5.562 1 97.81 320 GLU A C 1
ATOM 2499 O O . GLU A 1 320 ? -9.555 -27.359 -6.703 1 97.81 320 GLU A O 1
ATOM 2504 N N . PHE A 1 321 ? -7.93 -27.203 -5.133 1 98.62 321 PHE A N 1
ATOM 2505 C CA . PHE A 1 321 ? -6.945 -27.875 -5.973 1 98.62 321 PHE A CA 1
ATOM 2506 C C . PHE A 1 321 ? -7.328 -29.328 -6.195 1 98.62 321 PHE A C 1
ATOM 2508 O O . PHE A 1 321 ? -7.152 -29.859 -7.293 1 98.62 321 PHE A O 1
ATOM 2515 N N . LEU A 1 322 ? -7.801 -29.969 -5.113 1 98.5 322 LEU A N 1
ATOM 2516 C CA . LEU A 1 322 ? -8.258 -31.344 -5.238 1 98.5 322 LEU A CA 1
ATOM 2517 C C . LEU A 1 322 ? -9.398 -31.453 -6.246 1 98.5 322 LEU A C 1
ATOM 2519 O O . LEU A 1 322 ? -9.438 -32.375 -7.055 1 98.5 322 LEU A O 1
ATOM 2523 N N . ALA A 1 323 ? -10.305 -30.516 -6.188 1 98.31 323 ALA A N 1
ATOM 2524 C CA . ALA A 1 323 ? -11.422 -30.484 -7.133 1 98.31 323 ALA A CA 1
ATOM 2525 C C . ALA A 1 323 ? -10.922 -30.312 -8.562 1 98.31 323 ALA A C 1
ATOM 2527 O O . ALA A 1 323 ? -11.445 -30.953 -9.484 1 98.31 323 ALA A O 1
ATOM 2528 N N . LEU A 1 324 ? -9.953 -29.438 -8.781 1 98.69 324 LEU A N 1
ATOM 2529 C CA . LEU A 1 324 ? -9.359 -29.266 -10.102 1 98.69 324 LEU A CA 1
ATOM 2530 C C . LEU A 1 324 ? -8.75 -30.578 -10.586 1 98.69 324 LEU A C 1
ATOM 2532 O O . LEU A 1 324 ? -8.953 -30.984 -11.727 1 98.69 324 LEU A O 1
ATOM 2536 N N . ALA A 1 325 ? -7.973 -31.219 -9.711 1 98.69 325 ALA A N 1
ATOM 2537 C CA . ALA A 1 325 ? -7.297 -32.469 -10.055 1 98.69 325 ALA A CA 1
ATOM 2538 C C . ALA A 1 325 ? -8.305 -33.531 -10.461 1 98.69 325 ALA A C 1
ATOM 2540 O O . ALA A 1 325 ? -8.172 -34.156 -11.516 1 98.69 325 ALA A O 1
ATOM 2541 N N . LYS A 1 326 ? -9.297 -33.688 -9.656 1 98.5 326 LYS A N 1
ATOM 2542 C CA . LYS A 1 326 ? -10.305 -34.719 -9.922 1 98.5 326 LYS A CA 1
ATOM 2543 C C . LYS A 1 326 ? -11.094 -34.375 -11.188 1 98.5 326 LYS A C 1
ATOM 2545 O O . LYS A 1 326 ? -11.406 -35.281 -11.977 1 98.5 326 LYS A O 1
ATOM 2550 N N . GLY A 1 327 ? -11.398 -33.156 -11.328 1 98.31 327 GLY A N 1
ATOM 2551 C CA . GLY A 1 327 ? -12.102 -32.688 -12.523 1 98.31 327 GLY A CA 1
ATOM 2552 C C . GLY A 1 327 ? -11.328 -32.969 -13.797 1 98.31 327 GLY A C 1
ATOM 2553 O O . GLY A 1 327 ? -11.922 -33.094 -14.875 1 98.31 327 GLY A O 1
ATOM 2554 N N . ALA A 1 328 ? -10.062 -33.094 -13.703 1 98.44 328 ALA A N 1
ATOM 2555 C CA . ALA A 1 328 ? -9.211 -33.312 -14.875 1 98.44 328 ALA A CA 1
ATOM 2556 C C . ALA A 1 328 ? -8.898 -34.781 -15.062 1 98.44 328 ALA A C 1
ATOM 2558 O O . ALA A 1 328 ? -8.281 -35.156 -16.062 1 98.44 328 ALA A O 1
ATOM 2559 N N . GLY A 1 329 ? -9.281 -35.625 -14.117 1 98.19 329 GLY A N 1
ATOM 2560 C CA . GLY A 1 329 ? -9.117 -37.062 -14.273 1 98.19 329 GLY A CA 1
ATOM 2561 C C . GLY A 1 329 ? -8.086 -37.625 -13.32 1 98.19 329 GLY A C 1
ATOM 2562 O O . GLY A 1 329 ? -7.945 -38.844 -13.227 1 98.19 329 GLY A O 1
ATOM 2563 N N . PHE A 1 330 ? -7.355 -36.812 -12.586 1 98.62 330 PHE A N 1
ATOM 2564 C CA . PHE A 1 330 ? -6.383 -37.312 -11.625 1 98.62 330 PHE A CA 1
ATOM 2565 C C . PHE A 1 330 ? -7.082 -37.969 -10.43 1 98.62 330 PHE A C 1
ATOM 2567 O O . PHE A 1 330 ? -8.234 -37.656 -10.141 1 98.62 330 PHE A O 1
ATOM 2574 N N . THR A 1 331 ? -6.375 -38.781 -9.711 1 97.38 331 THR A N 1
ATOM 2575 C CA . THR A 1 331 ? -6.941 -39.5 -8.578 1 97.38 331 THR A CA 1
ATOM 2576 C C . THR A 1 331 ? -6.902 -38.656 -7.32 1 97.38 331 THR A C 1
ATOM 2578 O O . THR A 1 331 ? -7.766 -38.781 -6.449 1 97.38 331 THR A O 1
ATOM 2581 N N . GLY A 1 332 ? -5.844 -37.875 -7.238 1 96.56 332 GLY A N 1
ATOM 2582 C CA . GLY A 1 332 ? -5.707 -37.031 -6.047 1 96.56 332 GLY A CA 1
ATOM 2583 C C . GLY A 1 332 ? -4.5 -36.125 -6.09 1 96.56 332 GLY A C 1
ATOM 2584 O O . GLY A 1 332 ? -3.893 -35.938 -7.145 1 96.56 332 GLY A O 1
ATOM 2585 N N . ILE A 1 333 ? -4.316 -35.5 -4.961 1 98.12 333 ILE A N 1
ATOM 2586 C CA . ILE A 1 333 ? -3.174 -34.594 -4.82 1 98.12 333 ILE A CA 1
ATOM 2587 C C . ILE A 1 333 ? -2.402 -34.938 -3.547 1 98.12 333 ILE A C 1
ATOM 2589 O O . ILE A 1 333 ? -2.971 -35.5 -2.6 1 98.12 333 ILE A O 1
ATOM 2593 N N . ARG A 1 334 ? -1.174 -34.719 -3.52 1 97.81 334 ARG A N 1
ATOM 2594 C CA . ARG A 1 334 ? -0.306 -34.844 -2.354 1 97.81 334 ARG A CA 1
ATOM 2595 C C . ARG A 1 334 ? 0.483 -33.562 -2.111 1 97.81 334 ARG A C 1
ATOM 2597 O O . ARG A 1 334 ? 1.011 -32.969 -3.053 1 97.81 334 ARG A O 1
ATOM 2604 N N . LYS A 1 335 ? 0.589 -33.094 -0.872 1 96.44 335 LYS A N 1
ATOM 2605 C CA . LYS A 1 335 ? 1.45 -32 -0.467 1 96.44 335 LYS A CA 1
ATOM 2606 C C . LYS A 1 335 ? 2.842 -32.5 -0.086 1 96.44 335 LYS A C 1
ATOM 2608 O O . LYS A 1 335 ? 3.012 -33.156 0.944 1 96.44 335 LYS A O 1
ATOM 2613 N N . GLU A 1 336 ? 3.795 -32.094 -0.779 1 97.62 336 GLU A N 1
ATOM 2614 C CA . GLU A 1 336 ? 5.105 -32.75 -0.656 1 97.62 336 GLU A CA 1
ATOM 2615 C C . GLU A 1 336 ? 6.078 -31.844 0.108 1 97.62 336 GLU A C 1
ATOM 2617 O O . GLU A 1 336 ? 6.938 -32.344 0.842 1 97.62 336 GLU A O 1
ATOM 2622 N N . CYS A 1 337 ? 6.012 -30.547 -0.113 1 95.25 337 CYS A N 1
ATOM 2623 C CA . CYS A 1 337 ? 6.973 -29.641 0.495 1 95.25 337 CYS A CA 1
ATOM 2624 C C . CYS A 1 337 ? 6.402 -28.234 0.595 1 95.25 337 CYS A C 1
ATOM 2626 O O . CYS A 1 337 ? 5.547 -27.844 -0.206 1 95.25 337 CYS A O 1
ATOM 2628 N N . PHE A 1 338 ? 6.77 -27.547 1.673 1 96.31 338 PHE A N 1
ATOM 2629 C CA . PHE A 1 338 ? 6.387 -26.156 1.873 1 96.31 338 PHE A CA 1
ATOM 2630 C C . PHE A 1 338 ? 7.621 -25.281 2.076 1 96.31 338 PHE A C 1
ATOM 2632 O O . PHE A 1 338 ? 8.336 -25.422 3.066 1 96.31 338 PHE A O 1
ATOM 2639 N N . VAL A 1 339 ? 7.863 -24.406 1.09 1 95.62 339 VAL A N 1
ATOM 2640 C CA . VAL A 1 339 ? 9 -23.5 1.17 1 95.62 339 VAL A CA 1
ATOM 2641 C C . VAL A 1 339 ? 8.609 -22.125 0.632 1 95.62 339 VAL A C 1
ATOM 2643 O O . VAL A 1 339 ? 7.836 -22.031 -0.326 1 95.62 339 VAL A O 1
ATOM 2646 N N . CYS A 1 340 ? 9.094 -21.047 1.188 1 95.38 340 CYS A N 1
ATOM 2647 C CA . CYS A 1 340 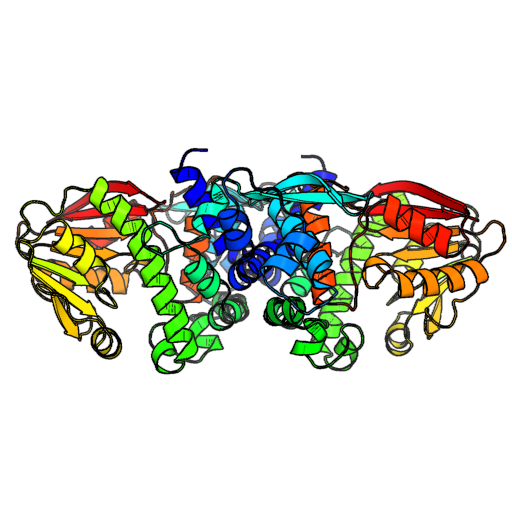? 8.898 -19.688 0.691 1 95.38 340 CYS A CA 1
ATOM 2648 C C . CYS A 1 340 ? 7.414 -19.375 0.5 1 95.38 340 CYS A C 1
ATOM 2650 O O . CYS A 1 340 ? 7.02 -18.812 -0.519 1 95.38 340 CYS A O 1
ATOM 2652 N N . ASN A 1 341 ? 6.582 -19.891 1.362 1 95.12 341 ASN A N 1
ATOM 2653 C CA . ASN A 1 341 ? 5.141 -19.656 1.405 1 95.12 341 ASN A CA 1
ATOM 2654 C C . ASN A 1 341 ? 4.426 -20.375 0.255 1 95.12 341 ASN A C 1
ATOM 2656 O O . ASN A 1 341 ? 3.311 -20 -0.111 1 95.12 341 ASN A O 1
ATOM 2660 N N . PHE A 1 342 ? 5.113 -21.375 -0.364 1 97.31 342 PHE A N 1
ATOM 2661 C CA . PHE A 1 342 ? 4.523 -22.156 -1.445 1 97.31 342 PHE A CA 1
ATOM 2662 C C . PHE A 1 342 ? 4.488 -23.641 -1.091 1 97.31 342 PHE A C 1
ATOM 2664 O O . PHE A 1 342 ? 5.398 -24.156 -0.432 1 97.31 342 PHE A O 1
ATOM 2671 N N . TRP A 1 343 ? 3.49 -24.25 -1.55 1 97.94 343 TRP A N 1
ATOM 2672 C CA . TRP A 1 343 ? 3.414 -25.703 -1.496 1 97.94 343 TRP A CA 1
ATOM 2673 C C . TRP A 1 343 ? 3.791 -26.328 -2.84 1 97.94 343 TRP A C 1
ATOM 2675 O O . TRP A 1 343 ? 3.402 -25.812 -3.893 1 97.94 343 TRP A O 1
ATOM 2685 N N . VAL A 1 344 ? 4.555 -27.359 -2.785 1 98.62 344 VAL A N 1
ATOM 2686 C CA . VAL A 1 344 ? 4.703 -28.266 -3.922 1 98.62 344 VAL A CA 1
ATOM 2687 C C . VAL A 1 344 ? 3.641 -29.375 -3.852 1 98.62 344 VAL A C 1
ATOM 2689 O O . VAL A 1 344 ? 3.662 -30.203 -2.943 1 98.62 344 VAL A O 1
ATOM 2692 N N . LEU A 1 345 ? 2.727 -29.328 -4.797 1 98.69 345 LEU A N 1
ATOM 2693 C CA . LEU A 1 345 ? 1.654 -30.312 -4.891 1 98.69 345 LEU A CA 1
ATOM 2694 C C . LEU A 1 345 ? 1.901 -31.281 -6.043 1 98.69 345 LEU A C 1
ATOM 2696 O O . LEU A 1 345 ? 2.342 -30.875 -7.117 1 98.69 345 LEU A O 1
ATOM 2700 N N . GLU A 1 346 ? 1.641 -32.531 -5.805 1 98.56 346 GLU A N 1
ATOM 2701 C CA . GLU A 1 346 ? 1.656 -33.531 -6.883 1 98.56 346 GLU A CA 1
ATOM 2702 C C . GLU A 1 346 ? 0.25 -34.031 -7.191 1 98.56 346 GLU A C 1
ATOM 2704 O O . GLU A 1 346 ? -0.474 -34.469 -6.285 1 98.56 346 GLU A O 1
ATOM 2709 N N . PHE A 1 347 ? -0.136 -33.812 -8.391 1 98.56 347 PHE A N 1
ATOM 2710 C CA . PHE A 1 347 ? -1.333 -34.438 -8.914 1 98.56 347 PHE A CA 1
ATOM 2711 C C . PHE A 1 347 ? -0.987 -35.781 -9.555 1 98.56 347 PHE A C 1
ATOM 2713 O O . PHE A 1 347 ? -0.18 -35.844 -10.484 1 98.56 347 PHE A O 1
ATOM 2720 N N . PHE A 1 348 ? -1.647 -36.844 -9.07 1 96.69 348 PHE A N 1
ATOM 2721 C CA . PHE A 1 348 ? -1.225 -38.156 -9.547 1 96.69 348 PHE A CA 1
ATOM 2722 C C . PHE A 1 348 ? -2.402 -38.906 -10.141 1 96.69 348 PHE A C 1
ATOM 2724 O O . PHE A 1 348 ? -3.553 -38.688 -9.773 1 96.69 348 PHE A O 1
ATOM 2731 N N . LYS A 1 349 ? -2.074 -39.812 -11.062 1 95.56 349 LYS A N 1
ATOM 2732 C CA . LYS A 1 349 ? -3.068 -40.656 -11.734 1 95.56 349 LYS A CA 1
ATOM 2733 C C . LYS A 1 349 ? -3.445 -41.875 -10.875 1 95.56 349 LYS A C 1
ATOM 2735 O O . LYS A 1 349 ? -2.67 -42.281 -10.016 1 95.56 349 LYS A O 1
ATOM 2740 N N . MET B 1 1 ? 12.18 -14.672 14.43 1 59.25 1 MET B N 1
ATOM 2741 C CA . MET B 1 1 ? 11.398 -15.156 13.297 1 59.25 1 MET B CA 1
ATOM 2742 C C . MET B 1 1 ? 12.258 -16.031 12.391 1 59.25 1 MET B C 1
ATOM 2744 O O . MET B 1 1 ? 13.414 -15.711 12.109 1 59.25 1 MET B O 1
ATOM 2748 N N . GLY B 1 2 ? 11.867 -17.219 12.133 1 73.69 2 GLY B N 1
ATOM 2749 C CA . GLY B 1 2 ? 12.594 -18.125 11.25 1 73.69 2 GLY B CA 1
ATOM 2750 C C . GLY B 1 2 ? 12.656 -17.625 9.812 1 73.69 2 GLY B C 1
ATOM 2751 O O . GLY B 1 2 ? 12.047 -16.609 9.477 1 73.69 2 GLY B O 1
ATOM 2752 N N . SER B 1 3 ? 13.523 -18.078 9.07 1 78.88 3 SER B N 1
ATOM 2753 C CA . SER B 1 3 ? 13.75 -17.688 7.68 1 78.88 3 SER B CA 1
ATOM 2754 C C . SER B 1 3 ? 12.445 -17.688 6.887 1 78.88 3 SER B C 1
ATOM 2756 O O . SER B 1 3 ? 12.188 -16.766 6.105 1 78.88 3 SER B O 1
ATOM 2758 N N . GLU B 1 4 ? 11.586 -18.594 7.203 1 84.56 4 GLU B N 1
ATOM 2759 C CA . GLU B 1 4 ? 10.32 -18.672 6.484 1 84.56 4 GLU B CA 1
ATOM 2760 C C . GLU B 1 4 ? 9.398 -17.516 6.855 1 84.56 4 GLU B C 1
ATOM 2762 O O . GLU B 1 4 ? 8.711 -16.953 5.996 1 84.56 4 GLU B O 1
ATOM 2767 N N . ASP B 1 5 ? 9.469 -17.156 8.094 1 91.81 5 ASP B N 1
ATOM 2768 C CA . ASP B 1 5 ? 8.656 -16.031 8.555 1 91.81 5 ASP B CA 1
ATOM 2769 C C . ASP B 1 5 ? 9.125 -14.719 7.945 1 91.81 5 ASP B C 1
ATOM 2771 O O . ASP B 1 5 ? 8.305 -13.875 7.57 1 91.81 5 ASP B O 1
ATOM 2775 N N . ASN B 1 6 ? 10.469 -14.602 7.809 1 95.12 6 ASN B N 1
ATOM 2776 C CA . ASN B 1 6 ? 11.023 -13.391 7.227 1 95.12 6 ASN B CA 1
ATOM 2777 C C . ASN B 1 6 ? 10.695 -13.273 5.742 1 95.12 6 ASN B C 1
ATOM 2779 O O . ASN B 1 6 ? 10.438 -12.172 5.242 1 95.12 6 ASN B O 1
ATOM 2783 N N . PHE B 1 7 ? 10.711 -14.414 5.047 1 96.56 7 PHE B N 1
ATOM 2784 C CA . PHE B 1 7 ? 10.344 -14.398 3.637 1 96.56 7 PHE B CA 1
ATOM 2785 C C . PHE B 1 7 ? 8.891 -13.984 3.457 1 96.56 7 PHE B C 1
ATOM 2787 O O . PHE B 1 7 ? 8.578 -13.141 2.617 1 96.56 7 PHE B O 1
ATOM 2794 N N . SER B 1 8 ? 7.984 -14.602 4.262 1 96.81 8 SER B N 1
ATOM 2795 C CA . SER B 1 8 ? 6.566 -14.281 4.18 1 96.81 8 SER B CA 1
ATOM 2796 C C . SER B 1 8 ? 6.316 -12.805 4.477 1 96.81 8 SER B C 1
ATOM 2798 O O . SER B 1 8 ? 5.504 -12.156 3.814 1 96.81 8 SER B O 1
ATOM 2800 N N . TYR B 1 9 ? 7.027 -12.328 5.453 1 97.31 9 TYR B N 1
ATOM 2801 C CA . TYR B 1 9 ? 6.863 -10.922 5.809 1 97.31 9 TYR B CA 1
ATOM 2802 C C . TYR B 1 9 ? 7.367 -10.016 4.691 1 97.31 9 TYR B C 1
ATOM 2804 O O . TYR B 1 9 ? 6.738 -9 4.375 1 97.31 9 TYR B O 1
ATOM 2812 N N . ALA B 1 10 ? 8.516 -10.352 4.055 1 98 10 ALA B N 1
ATOM 2813 C CA . ALA B 1 10 ? 9.008 -9.594 2.908 1 98 10 ALA B CA 1
ATOM 2814 C C . ALA B 1 10 ? 7.973 -9.555 1.791 1 98 10 ALA B C 1
ATOM 2816 O O . ALA B 1 10 ? 7.711 -8.5 1.216 1 98 10 ALA B O 1
ATOM 2817 N N . MET B 1 11 ? 7.363 -10.703 1.535 1 97.62 11 MET B N 1
ATOM 2818 C CA . MET B 1 11 ? 6.344 -10.797 0.492 1 97.62 11 MET B CA 1
ATOM 2819 C C . MET B 1 11 ? 5.113 -9.977 0.857 1 97.62 11 MET B C 1
ATOM 2821 O O . MET B 1 11 ? 4.473 -9.391 -0.017 1 97.62 11 MET B O 1
ATOM 2825 N N . GLU B 1 12 ? 4.801 -10 2.121 1 97.31 12 GLU B N 1
ATOM 2826 C CA . GLU B 1 12 ? 3.699 -9.164 2.592 1 97.31 12 GLU B CA 1
ATOM 2827 C C . GLU B 1 12 ? 3.965 -7.691 2.311 1 97.31 12 GLU B C 1
ATOM 2829 O O . GLU B 1 12 ? 3.084 -6.977 1.829 1 97.31 12 GLU B O 1
ATOM 2834 N N . LEU B 1 13 ? 5.199 -7.219 2.574 1 97.44 13 LEU B N 1
ATOM 2835 C CA . LEU B 1 13 ? 5.586 -5.836 2.336 1 97.44 13 LEU B CA 1
ATOM 2836 C C . LEU B 1 13 ? 5.473 -5.484 0.856 1 97.44 13 LEU B C 1
ATOM 2838 O O . LEU B 1 13 ? 4.961 -4.418 0.503 1 97.44 13 LEU B O 1
ATOM 2842 N N . ILE B 1 14 ? 5.859 -6.41 0.015 1 97.12 14 ILE B N 1
ATOM 2843 C CA . ILE B 1 14 ? 5.855 -6.223 -1.432 1 97.12 14 ILE B CA 1
ATOM 2844 C C . ILE B 1 14 ? 4.426 -6.031 -1.926 1 97.12 14 ILE B C 1
ATOM 2846 O O . ILE B 1 14 ? 4.172 -5.223 -2.82 1 97.12 14 ILE B O 1
ATOM 2850 N N . ASN B 1 15 ? 3.498 -6.699 -1.315 1 95.94 15 ASN B N 1
ATOM 2851 C CA . ASN B 1 15 ? 2.125 -6.723 -1.812 1 95.94 15 ASN B CA 1
ATOM 2852 C C . ASN B 1 15 ? 1.221 -5.793 -1.006 1 95.94 15 ASN B C 1
ATOM 2854 O O . ASN B 1 15 ? -0.002 -5.836 -1.147 1 95.94 15 ASN B O 1
ATOM 2858 N N . SER B 1 16 ? 1.757 -4.906 -0.208 1 94.31 16 SER B N 1
ATOM 2859 C CA . SER B 1 16 ? 0.979 -4.117 0.742 1 94.31 16 SER B CA 1
ATOM 2860 C C . SER B 1 16 ? 0.07 -3.125 0.024 1 94.31 16 SER B C 1
ATOM 2862 O O . SER B 1 16 ? -0.942 -2.689 0.577 1 94.31 16 SER B O 1
ATOM 2864 N N . THR B 1 17 ? 0.401 -2.758 -1.216 1 96.38 17 THR B N 1
ATOM 2865 C CA . THR B 1 17 ? -0.464 -1.872 -1.987 1 96.38 17 THR B CA 1
ATOM 2866 C C . THR B 1 17 ? -1.846 -2.492 -2.172 1 96.38 17 THR B C 1
ATOM 2868 O O . THR B 1 17 ? -2.854 -1.783 -2.189 1 96.38 17 THR B O 1
ATOM 2871 N N . THR B 1 18 ? -1.896 -3.805 -2.225 1 97.88 18 THR B N 1
ATOM 2872 C CA . THR B 1 18 ? -3.156 -4.512 -2.422 1 97.88 18 THR B CA 1
ATOM 2873 C C . THR B 1 18 ? -4.133 -4.207 -1.289 1 97.88 18 THR B C 1
ATOM 2875 O O . THR B 1 18 ? -5.332 -4.051 -1.521 1 97.88 18 THR B O 1
ATOM 2878 N N . LEU B 1 19 ? -3.615 -4.066 -0.075 1 97.94 19 LEU B N 1
ATOM 2879 C CA . LEU B 1 19 ? -4.453 -3.791 1.087 1 97.94 19 LEU B CA 1
ATOM 2880 C C . LEU B 1 19 ? -5.176 -2.457 0.933 1 97.94 19 LEU B C 1
ATOM 2882 O O . LEU B 1 19 ? -6.402 -2.391 1.064 1 97.94 19 LEU B O 1
ATOM 2886 N N . SER B 1 20 ? -4.43 -1.394 0.574 1 97.25 20 SER B N 1
ATOM 2887 C CA . SER B 1 20 ? -5.008 -0.059 0.453 1 97.25 20 SER B CA 1
ATOM 2888 C C . SER B 1 20 ? -5.984 0.016 -0.714 1 97.25 20 SER B C 1
ATOM 2890 O O . SER B 1 20 ? -7.031 0.656 -0.612 1 97.25 20 SER B O 1
ATOM 2892 N N . MET B 1 21 ? -5.633 -0.667 -1.773 1 98.25 21 MET B N 1
ATOM 2893 C CA . MET B 1 21 ? -6.477 -0.639 -2.967 1 98.25 21 MET B CA 1
ATOM 2894 C C . MET B 1 21 ? -7.777 -1.395 -2.73 1 98.25 21 MET B C 1
ATOM 2896 O O . MET B 1 21 ? -8.844 -0.943 -3.146 1 98.25 21 MET B O 1
ATOM 2900 N N . VAL B 1 22 ? -7.66 -2.471 -2.018 1 98.69 22 VAL B N 1
ATOM 2901 C CA . VAL B 1 22 ? -8.867 -3.234 -1.714 1 98.69 22 VAL B CA 1
ATOM 2902 C C . VAL B 1 22 ? -9.742 -2.451 -0.736 1 98.69 22 VAL B C 1
ATOM 2904 O O . VAL B 1 22 ? -10.961 -2.4 -0.89 1 98.69 22 VAL B O 1
ATOM 2907 N N . LEU B 1 23 ? -9.133 -1.822 0.22 1 98.81 23 LEU B N 1
ATOM 2908 C CA . LEU B 1 23 ? -9.875 -1.052 1.215 1 98.81 23 LEU B CA 1
ATOM 2909 C C . LEU B 1 23 ? -10.648 0.082 0.555 1 98.81 23 LEU B C 1
ATOM 2911 O O . LEU B 1 23 ? -11.852 0.233 0.787 1 98.81 23 LEU B O 1
ATOM 2915 N N . VAL B 1 24 ? -10.016 0.847 -0.319 1 98.69 24 VAL B N 1
ATOM 2916 C CA . VAL B 1 24 ? -10.672 2.002 -0.922 1 98.69 24 VAL B CA 1
ATOM 2917 C C . VAL B 1 24 ? -11.812 1.536 -1.823 1 98.69 24 VAL B C 1
ATOM 2919 O O . VAL B 1 24 ? -12.867 2.164 -1.87 1 98.69 24 VAL B O 1
ATOM 2922 N N . ASN B 1 25 ? -11.633 0.433 -2.527 1 98.69 25 ASN B N 1
ATOM 2923 C CA . ASN B 1 25 ? -12.688 -0.06 -3.404 1 98.69 25 ASN B CA 1
ATOM 2924 C C . ASN B 1 25 ? -13.859 -0.642 -2.609 1 98.69 25 ASN B C 1
ATOM 2926 O O . ASN B 1 25 ? -15.016 -0.526 -3.018 1 98.69 25 ASN B O 1
ATOM 2930 N N . THR B 1 26 ? -13.578 -1.258 -1.45 1 98.75 26 THR B N 1
ATOM 2931 C CA . THR B 1 26 ? -14.625 -1.754 -0.565 1 98.75 26 THR B CA 1
ATOM 2932 C C . THR B 1 26 ? -15.469 -0.601 -0.022 1 98.75 26 THR B C 1
ATOM 2934 O O . THR B 1 26 ? -16.688 -0.721 0.108 1 98.75 26 THR B O 1
ATOM 2937 N N . ILE B 1 27 ? -14.805 0.504 0.287 1 98.62 27 ILE B N 1
ATOM 2938 C CA . ILE B 1 27 ? -15.477 1.701 0.779 1 98.62 27 ILE B CA 1
ATOM 2939 C C . ILE B 1 27 ? -16.328 2.305 -0.332 1 98.62 27 ILE B C 1
ATOM 2941 O O . ILE B 1 27 ? -17.5 2.623 -0.118 1 98.62 27 ILE B O 1
ATOM 2945 N N . LYS B 1 28 ? -15.781 2.412 -1.555 1 98.25 28 LYS B N 1
ATOM 2946 C CA . LYS B 1 28 ? -16.5 2.971 -2.695 1 98.25 28 LYS B CA 1
ATOM 2947 C C . LYS B 1 28 ? -17.75 2.148 -3.02 1 98.25 28 LYS B C 1
ATOM 2949 O O . LYS B 1 28 ? -18.781 2.699 -3.422 1 98.25 28 LYS B O 1
ATOM 2954 N N . LEU B 1 29 ? -17.672 0.885 -2.795 1 98.69 29 LEU B N 1
ATOM 2955 C CA . LEU B 1 29 ? -18.75 -0.028 -3.111 1 98.69 29 LEU B CA 1
ATOM 2956 C C . LEU B 1 29 ? -19.797 -0.042 -1.993 1 98.69 29 LEU B C 1
ATOM 2958 O O . LEU B 1 29 ? -20.844 -0.667 -2.125 1 98.69 29 LEU B O 1
ATOM 2962 N N . LYS B 1 30 ? -19.469 0.583 -0.819 1 98.44 30 LYS B N 1
ATOM 2963 C CA . LYS B 1 30 ? -20.344 0.699 0.338 1 98.44 30 LYS B CA 1
ATOM 2964 C C . LYS B 1 30 ? -20.562 -0.657 1.004 1 98.44 30 LYS B C 1
ATOM 2966 O O . LYS B 1 30 ? -21.641 -0.928 1.538 1 98.44 30 LYS B O 1
ATOM 2971 N N . VAL B 1 31 ? -19.562 -1.493 0.893 1 98.81 31 VAL B N 1
ATOM 2972 C CA . VAL B 1 31 ? -19.641 -2.846 1.431 1 98.81 31 VAL B CA 1
ATOM 2973 C C . VAL B 1 31 ? -19.719 -2.793 2.955 1 98.81 31 VAL B C 1
ATOM 2975 O O . VAL B 1 31 ? -20.578 -3.443 3.562 1 98.81 31 VAL B O 1
ATOM 2978 N N . LEU B 1 32 ? -18.844 -2.012 3.604 1 98.69 32 LEU B N 1
ATOM 2979 C CA . LEU B 1 32 ? -18.812 -1.923 5.059 1 98.69 32 LEU B CA 1
ATOM 2980 C C . LEU B 1 32 ? -20.094 -1.288 5.594 1 98.69 32 LEU B C 1
ATOM 2982 O O . LEU B 1 32 ? -20.609 -1.713 6.625 1 98.69 32 LEU B O 1
ATOM 2986 N N . GLU B 1 33 ? -20.578 -0.297 4.879 1 98.25 33 GLU B N 1
ATOM 2987 C CA . GLU B 1 33 ? -21.844 0.315 5.242 1 98.25 33 GLU B CA 1
ATOM 2988 C C . GLU B 1 33 ? -22.984 -0.698 5.172 1 98.25 33 GLU B C 1
ATOM 2990 O O . GLU B 1 33 ? -23.891 -0.686 6.012 1 98.25 33 GLU B O 1
ATOM 2995 N N . THR B 1 34 ? -22.969 -1.495 4.133 1 98.5 34 THR B N 1
ATOM 2996 C CA . THR B 1 34 ? -24 -2.52 3.953 1 98.5 34 THR B CA 1
ATOM 2997 C C . THR B 1 34 ? -24.016 -3.479 5.141 1 98.5 34 THR B C 1
ATOM 2999 O O . THR B 1 34 ? -25.078 -3.85 5.625 1 98.5 34 THR B O 1
ATOM 3002 N N . ILE B 1 35 ? -22.844 -3.889 5.605 1 98.44 35 ILE B N 1
ATOM 3003 C CA . ILE B 1 35 ? -22.75 -4.77 6.766 1 98.44 35 ILE B CA 1
ATOM 3004 C C . ILE B 1 35 ? -23.25 -4.039 8.008 1 98.44 35 ILE B C 1
ATOM 3006 O O . ILE B 1 35 ? -24.016 -4.602 8.797 1 98.44 35 ILE B O 1
ATOM 3010 N N . ALA B 1 36 ? -22.875 -2.799 8.188 1 97.81 36 ALA B N 1
ATOM 3011 C CA . ALA B 1 36 ? -23.266 -1.99 9.344 1 97.81 36 ALA B CA 1
ATOM 3012 C C . ALA B 1 36 ? -24.781 -1.82 9.406 1 97.81 36 ALA B C 1
ATOM 3014 O O . ALA B 1 36 ? -25.359 -1.801 10.492 1 97.81 36 ALA B O 1
ATOM 3015 N N . ASP B 1 37 ? -25.422 -1.687 8.273 1 97.06 37 ASP B N 1
ATOM 3016 C CA . ASP B 1 37 ? -26.859 -1.438 8.172 1 97.06 37 ASP B CA 1
ATOM 3017 C C . ASP B 1 37 ? -27.656 -2.6 8.75 1 97.06 37 ASP B C 1
ATOM 3019 O O . ASP B 1 37 ? -28.797 -2.42 9.188 1 97.06 37 ASP B O 1
ATOM 3023 N N . VAL B 1 38 ? -27.078 -3.758 8.75 1 97.06 38 VAL B N 1
ATOM 3024 C CA . VAL B 1 38 ? -27.766 -4.938 9.266 1 97.06 38 VAL B CA 1
ATOM 3025 C C . VAL B 1 38 ? -27.734 -4.93 10.789 1 97.06 38 VAL B C 1
ATOM 3027 O O . VAL B 1 38 ? -28.656 -5.418 11.445 1 97.06 38 VAL B O 1
ATOM 3030 N N . GLY B 1 39 ? -26.609 -4.43 11.406 1 94.69 39 GLY B N 1
ATOM 3031 C CA . GLY B 1 39 ? -26.516 -4.324 12.852 1 94.69 39 GLY B CA 1
ATOM 3032 C C . GLY B 1 39 ? -25.188 -4.816 13.398 1 94.69 39 GLY B C 1
ATOM 3033 O O . GLY B 1 39 ? -24.359 -5.328 12.648 1 94.69 39 GLY B O 1
ATOM 3034 N N . PRO B 1 40 ? -24.953 -4.695 14.617 1 91.06 40 PRO B N 1
ATOM 3035 C CA . PRO B 1 40 ? -23.672 -5.008 15.242 1 91.06 40 PRO B CA 1
ATOM 3036 C C . PRO B 1 40 ? -23.328 -6.496 15.172 1 91.06 40 PRO B C 1
ATOM 3038 O O . PRO B 1 40 ? -22.156 -6.867 15.195 1 91.06 40 PRO B O 1
ATOM 3041 N N . ASP B 1 41 ? -24.328 -7.375 15.023 1 94.31 41 ASP B N 1
ATOM 3042 C CA . ASP B 1 41 ? -24.094 -8.812 15 1 94.31 41 ASP B CA 1
ATOM 3043 C C . ASP B 1 41 ? -24.188 -9.367 13.578 1 94.31 41 ASP B C 1
ATOM 3045 O O . ASP B 1 41 ? -24.312 -10.578 13.383 1 94.31 41 ASP B O 1
ATOM 3049 N N . ALA B 1 42 ? -24.109 -8.414 12.695 1 95.88 42 ALA B N 1
ATOM 3050 C CA . ALA B 1 42 ? -24.25 -8.805 11.297 1 95.88 42 ALA B CA 1
ATOM 3051 C C . ALA B 1 42 ? -23.188 -9.836 10.906 1 95.88 42 ALA B C 1
ATOM 3053 O O . ALA B 1 42 ? -22.031 -9.742 11.344 1 95.88 42 ALA B O 1
ATOM 3054 N N . ARG B 1 43 ? -23.547 -10.836 10.125 1 97.44 43 ARG B N 1
ATOM 3055 C CA . ARG B 1 43 ? -22.734 -11.844 9.461 1 97.44 43 ARG B CA 1
ATOM 3056 C C . ARG B 1 43 ? -23.219 -12.086 8.039 1 97.44 43 ARG B C 1
ATOM 3058 O O . ARG B 1 43 ? -24.156 -12.852 7.816 1 97.44 43 ARG B O 1
ATOM 3065 N N . LEU B 1 44 ? -22.531 -11.492 7.121 1 98.31 44 LEU B N 1
ATOM 3066 C CA . LEU B 1 44 ? -23.016 -11.531 5.746 1 98.31 44 LEU B CA 1
ATOM 3067 C C . LEU B 1 44 ? -22 -12.211 4.832 1 98.31 44 LEU B C 1
ATOM 3069 O O . LEU B 1 44 ? -20.781 -12.008 4.984 1 98.31 44 LEU B O 1
ATOM 3073 N N . SER B 1 45 ? -22.453 -13 3.904 1 98.44 45 SER B N 1
ATOM 3074 C CA . SER B 1 45 ? -21.609 -13.578 2.859 1 98.44 45 SER B CA 1
ATOM 3075 C C . SER B 1 45 ? -21.438 -12.617 1.689 1 98.44 45 SER B C 1
ATOM 3077 O O . SER B 1 45 ? -22.125 -11.594 1.613 1 98.44 45 SER B O 1
ATOM 3079 N N . GLY B 1 46 ? -20.5 -12.977 0.782 1 98.31 46 GLY B N 1
ATOM 3080 C CA . GLY B 1 46 ? -20.391 -12.219 -0.456 1 98.31 46 GLY B CA 1
ATOM 3081 C C . GLY B 1 46 ? -21.688 -12.164 -1.238 1 98.31 46 GLY B C 1
ATOM 3082 O O . GLY B 1 46 ? -22.016 -11.133 -1.83 1 98.31 46 GLY B O 1
ATOM 3083 N N . HIS B 1 47 ? -22.438 -13.211 -1.183 1 97.88 47 HIS B N 1
ATOM 3084 C CA . HIS B 1 47 ? -23.734 -13.289 -1.858 1 97.88 47 HIS B CA 1
ATOM 3085 C C . HIS B 1 47 ? -24.734 -12.305 -1.246 1 97.88 47 HIS B C 1
ATOM 3087 O O . HIS B 1 47 ? -25.438 -11.609 -1.97 1 97.88 47 HIS B O 1
ATOM 3093 N N . ASP B 1 48 ? -24.797 -12.297 0.097 1 98.06 48 ASP B N 1
ATOM 3094 C CA . ASP B 1 48 ? -25.703 -11.391 0.797 1 98.06 48 ASP B CA 1
ATOM 3095 C C . ASP B 1 48 ? -25.391 -9.938 0.438 1 98.06 48 ASP B C 1
ATOM 3097 O O . ASP B 1 48 ? -26.312 -9.164 0.142 1 98.06 48 ASP B O 1
ATOM 3101 N N . ILE B 1 49 ? -24.188 -9.578 0.41 1 98.69 49 ILE B N 1
ATOM 3102 C CA . ILE B 1 49 ? -23.75 -8.195 0.205 1 98.69 49 ILE B CA 1
ATOM 3103 C C . ILE B 1 49 ? -24.047 -7.773 -1.233 1 98.69 49 ILE B C 1
ATOM 3105 O O . ILE B 1 49 ? -24.578 -6.691 -1.473 1 98.69 49 ILE B O 1
ATOM 3109 N N . ALA B 1 50 ? -23.688 -8.648 -2.199 1 98.56 50 ALA B N 1
ATOM 3110 C CA . ALA B 1 50 ? -23.953 -8.336 -3.602 1 98.56 50 ALA B CA 1
ATOM 3111 C C . ALA B 1 50 ? -25.438 -8.117 -3.84 1 98.56 50 ALA B C 1
ATOM 3113 O O . ALA B 1 50 ? -25.828 -7.215 -4.586 1 98.56 50 ALA B O 1
ATOM 3114 N N . SER B 1 51 ? -26.234 -8.945 -3.201 1 98.12 51 SER B N 1
ATOM 3115 C CA . SER B 1 51 ? -27.688 -8.836 -3.332 1 98.12 51 SER B CA 1
ATOM 3116 C C . SER B 1 51 ? -28.203 -7.523 -2.74 1 98.12 51 SER B C 1
ATOM 3118 O O . SER B 1 51 ? -29 -6.824 -3.365 1 98.12 51 SER B O 1
ATOM 3120 N N . ARG B 1 52 ? -27.781 -7.176 -1.551 1 98.12 52 ARG B N 1
ATOM 3121 C CA . ARG B 1 52 ? -28.219 -5.965 -0.865 1 98.12 52 ARG B CA 1
ATOM 3122 C C . ARG B 1 52 ? -27.797 -4.715 -1.636 1 98.12 52 ARG B C 1
ATOM 3124 O O . ARG B 1 52 ? -28.5 -3.701 -1.613 1 98.12 52 ARG B O 1
ATOM 3131 N N . LEU B 1 53 ? -26.672 -4.816 -2.354 1 98.38 53 LEU B N 1
ATOM 3132 C CA . LEU B 1 53 ? -26.172 -3.688 -3.127 1 98.38 53 LEU B CA 1
ATOM 3133 C C . LEU B 1 53 ? -26.734 -3.701 -4.543 1 98.38 53 LEU B C 1
ATOM 3135 O O . LEU B 1 53 ? -26.406 -2.826 -5.352 1 98.38 53 LEU B O 1
ATOM 3139 N N . SER B 1 54 ? -27.516 -4.664 -4.895 1 98.31 54 SER B N 1
ATOM 3140 C CA . SER B 1 54 ? -28.125 -4.816 -6.207 1 98.31 54 SER B CA 1
ATOM 3141 C C . SER B 1 54 ? -27.078 -4.77 -7.316 1 98.31 54 SER B C 1
ATOM 3143 O O . SER B 1 54 ? -27.25 -4.051 -8.305 1 98.31 54 SER B O 1
ATOM 3145 N N . ILE B 1 55 ? -26.016 -5.484 -7.062 1 98.25 55 ILE B N 1
ATOM 3146 C CA . ILE B 1 55 ? -24.953 -5.551 -8.062 1 98.25 55 ILE B CA 1
ATOM 3147 C C . ILE B 1 55 ? -25.312 -6.59 -9.125 1 98.25 55 ILE B C 1
ATOM 3149 O O . ILE B 1 55 ? -25.547 -7.762 -8.805 1 98.25 55 ILE B O 1
ATOM 3153 N N . PRO B 1 56 ? -25.375 -6.215 -10.383 1 97.31 56 PRO B N 1
ATOM 3154 C CA . PRO B 1 56 ? -25.828 -7.125 -11.43 1 97.31 56 PRO B CA 1
ATOM 3155 C C . PRO B 1 56 ? -24.781 -8.164 -11.805 1 97.31 56 PRO B C 1
ATOM 3157 O O . PRO B 1 56 ? -25.109 -9.234 -12.32 1 97.31 56 PRO B O 1
ATOM 3160 N N . ASN B 1 57 ? -23.531 -7.891 -11.602 1 97.88 57 ASN B N 1
ATOM 3161 C CA . ASN B 1 57 ? -22.438 -8.789 -11.961 1 97.88 57 ASN B CA 1
ATOM 3162 C C . ASN B 1 57 ? -22.547 -10.125 -11.234 1 97.88 57 ASN B C 1
ATOM 3164 O O . ASN B 1 57 ? -22.484 -10.18 -10.008 1 97.88 57 ASN B O 1
ATOM 3168 N N . GLN B 1 58 ? -22.656 -11.195 -11.969 1 96.88 58 GLN B N 1
ATOM 3169 C CA . GLN B 1 58 ? -22.891 -12.523 -11.398 1 96.88 58 GLN B CA 1
ATOM 3170 C C . GLN B 1 58 ? -21.656 -13.008 -10.641 1 96.88 58 GLN B C 1
ATOM 3172 O O . GLN B 1 58 ? -21.766 -13.875 -9.773 1 96.88 58 GLN B O 1
ATOM 3177 N N . ASP B 1 59 ? -20.484 -12.422 -10.922 1 97.06 59 ASP B N 1
ATOM 3178 C CA . ASP B 1 59 ? -19.25 -12.828 -10.266 1 97.06 59 ASP B CA 1
ATOM 3179 C C . ASP B 1 59 ? -18.984 -12 -9.008 1 97.06 59 ASP B C 1
ATOM 3181 O O . ASP B 1 59 ? -18.047 -12.273 -8.258 1 97.06 59 ASP B O 1
ATOM 3185 N N . ALA B 1 60 ? -19.828 -11.008 -8.711 1 98.38 60 ALA B N 1
ATOM 3186 C CA . ALA B 1 60 ? -19.594 -10.047 -7.637 1 98.38 60 ALA B CA 1
ATOM 3187 C C . ALA B 1 60 ? -19.516 -10.742 -6.281 1 98.38 60 ALA B C 1
ATOM 3189 O O . ALA B 1 60 ? -18.672 -10.391 -5.449 1 98.38 60 ALA B O 1
ATOM 3190 N N . PRO B 1 61 ? -20.391 -11.75 -5.992 1 98.12 61 PRO B N 1
ATOM 3191 C CA . PRO B 1 61 ? -20.312 -12.398 -4.684 1 98.12 61 PRO B CA 1
ATOM 3192 C C . PRO B 1 61 ? -18.938 -12.977 -4.398 1 98.12 61 PRO B C 1
ATOM 3194 O O . PRO B 1 61 ? -18.391 -12.797 -3.305 1 98.12 61 PRO B O 1
ATOM 3197 N N . ASP B 1 62 ? -18.359 -13.594 -5.383 1 97.81 62 ASP B N 1
ATOM 3198 C CA . ASP B 1 62 ? -17.031 -14.18 -5.23 1 97.81 62 ASP B CA 1
ATOM 3199 C C . ASP B 1 62 ? -15.969 -13.094 -5.094 1 97.81 62 ASP B C 1
ATOM 3201 O O . ASP B 1 62 ? -15.062 -13.203 -4.27 1 97.81 62 ASP B O 1
ATOM 3205 N N . MET B 1 63 ? -16.047 -12.07 -5.938 1 98.56 63 MET B N 1
ATOM 3206 C CA . MET B 1 63 ? -15.086 -10.969 -5.887 1 98.56 63 MET B CA 1
ATOM 3207 C C . MET B 1 63 ? -15.125 -10.289 -4.52 1 98.56 63 MET B C 1
ATOM 3209 O O . MET B 1 63 ? -14.07 -10.031 -3.926 1 98.56 63 MET B O 1
ATOM 3213 N N . LEU B 1 64 ? -16.328 -10.039 -4.016 1 98.88 64 LEU B N 1
ATOM 3214 C CA . LEU B 1 64 ? -16.5 -9.398 -2.715 1 98.88 64 LEU B CA 1
ATOM 3215 C C . LEU B 1 64 ? -15.969 -10.289 -1.598 1 98.88 64 LEU B C 1
ATOM 3217 O O . LEU B 1 64 ? -15.336 -9.797 -0.658 1 98.88 64 LEU B O 1
ATOM 3221 N N . ASP B 1 65 ? -16.234 -11.578 -1.689 1 98.75 65 ASP B N 1
ATOM 3222 C CA . ASP B 1 65 ? -15.711 -12.523 -0.702 1 98.75 65 ASP B CA 1
ATOM 3223 C C . ASP B 1 65 ? -14.188 -12.453 -0.617 1 98.75 65 ASP B C 1
ATOM 3225 O O . ASP B 1 65 ? -13.625 -12.438 0.479 1 98.75 65 ASP B O 1
ATOM 3229 N N . ARG B 1 66 ? -13.516 -12.445 -1.726 1 98.75 66 ARG B N 1
ATOM 3230 C CA . ARG B 1 66 ? -12.055 -12.438 -1.788 1 98.75 66 ARG B CA 1
ATOM 3231 C C . ARG B 1 66 ? -11.5 -11.125 -1.241 1 98.75 66 ARG B C 1
ATOM 3233 O O . ARG B 1 66 ? -10.484 -11.117 -0.536 1 98.75 66 ARG B O 1
ATOM 3240 N N . MET B 1 67 ? -12.148 -10.008 -1.547 1 98.88 67 MET B N 1
ATOM 3241 C CA . MET B 1 67 ? -11.758 -8.711 -1.004 1 98.88 67 MET B CA 1
ATOM 3242 C C . MET B 1 67 ? -11.906 -8.688 0.513 1 98.88 67 MET B C 1
ATOM 3244 O O . MET B 1 67 ? -11 -8.242 1.225 1 98.88 67 MET B O 1
ATOM 3248 N N . LEU B 1 68 ? -13.031 -9.219 0.991 1 98.88 68 LEU B N 1
ATOM 3249 C CA . LEU B 1 68 ? -13.305 -9.203 2.422 1 98.88 68 LEU B CA 1
ATOM 3250 C C . LEU B 1 68 ? -12.391 -10.172 3.16 1 98.88 68 LEU B C 1
ATOM 3252 O O . LEU B 1 68 ? -11.992 -9.914 4.301 1 98.88 68 LEU B O 1
ATOM 3256 N N . ARG B 1 69 ? -12.094 -11.32 2.527 1 98.88 69 ARG B N 1
ATOM 3257 C CA . ARG B 1 69 ? -11.148 -12.273 3.117 1 98.88 69 ARG B CA 1
ATOM 3258 C C . ARG B 1 69 ? -9.805 -11.609 3.387 1 98.88 69 ARG B C 1
ATOM 3260 O O . ARG B 1 69 ? -9.211 -11.82 4.445 1 98.88 69 ARG B O 1
ATOM 3267 N N . LEU B 1 70 ? -9.312 -10.844 2.439 1 98.81 70 LEU B N 1
ATOM 3268 C CA . LEU B 1 70 ? -8.07 -10.094 2.607 1 98.81 70 LEU B CA 1
ATOM 3269 C C . LEU B 1 70 ? -8.188 -9.109 3.766 1 98.81 70 LEU B C 1
ATOM 3271 O O . LEU B 1 70 ? -7.297 -9.039 4.617 1 98.81 70 LEU B O 1
ATOM 3275 N N . LEU B 1 71 ? -9.289 -8.344 3.826 1 98.81 71 LEU B N 1
ATOM 3276 C CA . LEU B 1 71 ? -9.469 -7.344 4.871 1 98.81 71 LEU B CA 1
ATOM 3277 C C . LEU B 1 71 ? -9.57 -8 6.242 1 98.81 71 LEU B C 1
ATOM 3279 O O . LEU B 1 71 ? -9.188 -7.406 7.254 1 98.81 71 LEU B O 1
ATOM 3283 N N . ALA B 1 72 ? -10.055 -9.25 6.281 1 98.88 72 ALA B N 1
ATOM 3284 C CA . ALA B 1 72 ? -10.117 -10 7.531 1 98.88 72 ALA B CA 1
ATOM 3285 C C . ALA B 1 72 ? -8.719 -10.305 8.062 1 98.88 72 ALA B C 1
ATOM 3287 O O . ALA B 1 72 ? -8.5 -10.312 9.273 1 98.88 72 ALA B O 1
ATOM 3288 N N . THR B 1 73 ? -7.777 -10.586 7.168 1 98.69 73 THR B N 1
ATOM 3289 C CA . THR B 1 73 ? -6.418 -10.875 7.602 1 98.69 73 THR B CA 1
ATOM 3290 C C . THR B 1 73 ? -5.777 -9.656 8.25 1 98.69 73 THR B C 1
ATOM 3292 O O . THR B 1 73 ? -4.777 -9.773 8.961 1 98.69 73 THR B O 1
ATOM 3295 N N . HIS B 1 74 ? -6.316 -8.492 8.023 1 98.19 74 HIS B N 1
ATOM 3296 C CA . HIS B 1 74 ? -5.816 -7.262 8.617 1 98.19 74 HIS B CA 1
ATOM 3297 C C . HIS B 1 74 ? -6.777 -6.723 9.664 1 98.19 74 HIS B C 1
ATOM 3299 O O . HIS B 1 74 ? -6.723 -5.543 10.023 1 98.19 74 HIS B O 1
ATOM 3305 N N . SER B 1 75 ? -7.746 -7.504 10.055 1 97.88 75 SER B N 1
ATOM 3306 C CA . SER B 1 75 ? -8.633 -7.258 11.18 1 97.88 75 SER B CA 1
ATOM 3307 C C . SER B 1 75 ? -9.539 -6.059 10.922 1 97.88 75 SER B C 1
ATOM 3309 O O . SER B 1 75 ? -9.852 -5.301 11.844 1 97.88 75 SER B O 1
ATOM 3311 N N . VAL B 1 76 ? -9.883 -5.836 9.703 1 98.25 76 VAL B N 1
ATOM 3312 C CA . VAL B 1 76 ? -10.852 -4.801 9.367 1 98.25 76 VAL B CA 1
ATOM 3313 C C . VAL B 1 76 ? -12.266 -5.348 9.508 1 98.25 76 VAL B C 1
ATOM 3315 O O . VAL B 1 76 ? -13.18 -4.633 9.938 1 98.25 76 VAL B O 1
ATOM 3318 N N . VAL B 1 77 ? -12.438 -6.609 9.164 1 98.69 77 VAL B N 1
ATOM 3319 C CA . VAL B 1 77 ? -13.688 -7.348 9.344 1 98.69 77 VAL B CA 1
ATOM 3320 C C . VAL B 1 77 ? -13.406 -8.68 10.039 1 98.69 77 VAL B C 1
ATOM 3322 O O . VAL B 1 77 ? -12.266 -9.148 10.047 1 98.69 77 VAL B O 1
ATOM 3325 N N . THR B 1 78 ? -14.391 -9.195 10.672 1 98.44 78 THR B N 1
ATOM 3326 C CA . THR B 1 78 ? -14.312 -10.562 11.18 1 98.44 78 THR B CA 1
ATOM 3327 C C . THR B 1 78 ? -14.734 -11.555 10.094 1 98.44 78 THR B C 1
ATOM 3329 O O . THR B 1 78 ? -15.445 -11.195 9.156 1 98.44 78 THR B O 1
ATOM 3332 N N . CYS B 1 79 ? -14.242 -12.734 10.148 1 98.62 79 CYS B N 1
ATOM 3333 C CA . CYS B 1 79 ? -14.578 -13.805 9.219 1 98.62 79 CYS B CA 1
ATOM 3334 C C . CYS B 1 79 ? -14.852 -15.109 9.961 1 98.62 79 CYS B C 1
ATOM 3336 O O . CYS B 1 79 ? -13.992 -15.609 10.68 1 98.62 79 CYS B O 1
ATOM 3338 N N . THR B 1 80 ? -16.016 -15.633 9.875 1 98.44 80 THR B N 1
ATOM 3339 C CA . THR B 1 80 ? -16.406 -16.922 10.445 1 98.44 80 THR B CA 1
ATOM 3340 C C . THR B 1 80 ? -17.094 -17.781 9.398 1 98.44 80 THR B C 1
ATOM 3342 O O . THR B 1 80 ? -17.297 -17.359 8.258 1 98.44 80 THR B O 1
ATOM 3345 N N . GLU B 1 81 ? -17.281 -19.016 9.766 1 98.06 81 GLU B N 1
ATOM 3346 C CA . GLU B 1 81 ? -17.906 -19.953 8.844 1 98.06 81 GLU B CA 1
ATOM 3347 C C . GLU B 1 81 ? -19.438 -19.875 8.93 1 98.06 81 GLU B C 1
ATOM 3349 O O . GLU B 1 81 ? -20 -19.75 10.016 1 98.06 81 GLU B O 1
ATOM 3354 N N . GLY B 1 82 ? -20.062 -19.781 7.812 1 96.81 82 GLY B N 1
ATOM 3355 C CA . GLY B 1 82 ? -21.5 -19.906 7.652 1 96.81 82 GLY B CA 1
ATOM 3356 C C . GLY B 1 82 ? -21.891 -20.922 6.609 1 96.81 82 GLY B C 1
ATOM 3357 O O . GLY B 1 82 ? -21.094 -21.781 6.238 1 96.81 82 GLY B O 1
ATOM 3358 N N . VAL B 1 83 ? -23.156 -20.938 6.328 1 93.56 83 VAL B N 1
ATOM 3359 C CA . VAL B 1 83 ? -23.656 -21.906 5.348 1 93.56 83 VAL B CA 1
ATOM 3360 C C . VAL B 1 83 ? -24.516 -21.188 4.316 1 93.56 83 VAL B C 1
ATOM 3362 O O . VAL B 1 83 ? -25.328 -20.312 4.664 1 93.56 83 VAL B O 1
ATOM 3365 N N . HIS B 1 84 ? -24.297 -21.438 3.145 1 89.75 84 HIS B N 1
ATOM 3366 C CA . HIS B 1 84 ? -25.094 -21 2.016 1 89.75 84 HIS B CA 1
ATOM 3367 C C . HIS B 1 84 ? -25.359 -22.141 1.038 1 89.75 84 HIS B C 1
ATOM 3369 O O . HIS B 1 84 ? -24.422 -22.75 0.53 1 89.75 84 HIS B O 1
ATOM 3375 N N . GLU B 1 85 ? -26.672 -22.375 0.707 1 91.44 85 GLU B N 1
ATOM 3376 C CA . GLU B 1 85 ? -27.094 -23.453 -0.183 1 91.44 85 GLU B CA 1
ATOM 3377 C C . GLU B 1 85 ? -26.391 -24.766 0.177 1 91.44 85 GLU B C 1
ATOM 3379 O O . GLU B 1 85 ? -25.781 -25.406 -0.684 1 91.44 85 GLU B O 1
ATOM 3384 N N . SER B 1 86 ? -26.203 -25.062 1.414 1 90.25 86 SER B N 1
ATOM 3385 C CA . SER B 1 86 ? -25.703 -26.297 2.002 1 90.25 86 SER B CA 1
ATOM 3386 C C . SER B 1 86 ? -24.188 -26.438 1.826 1 90.25 86 SER B C 1
ATOM 3388 O O . SER B 1 86 ? -23.656 -27.547 1.865 1 90.25 86 SER B O 1
ATOM 3390 N N . ARG B 1 87 ? -23.562 -25.422 1.55 1 92.62 87 ARG B N 1
ATOM 3391 C CA . ARG B 1 87 ? -22.109 -25.391 1.443 1 92.62 87 ARG B CA 1
ATOM 3392 C C . ARG B 1 87 ? -21.516 -24.391 2.42 1 92.62 87 ARG B C 1
ATOM 3394 O O . ARG B 1 87 ? -22.109 -23.344 2.697 1 92.62 87 ARG B O 1
ATOM 3401 N N . PRO B 1 88 ? -20.453 -24.766 2.908 1 95.88 88 PRO B N 1
ATOM 3402 C CA . PRO B 1 88 ? -19.781 -23.812 3.783 1 95.88 88 PRO B CA 1
ATOM 3403 C C . PRO B 1 88 ? -19.344 -22.547 3.045 1 95.88 88 PRO B C 1
ATOM 3405 O O . PRO B 1 88 ? -18.859 -22.625 1.912 1 95.88 88 PRO B O 1
ATOM 3408 N N . VAL B 1 89 ? -19.609 -21.406 3.635 1 97.44 89 VAL B N 1
ATOM 3409 C CA . VAL B 1 89 ? -19.172 -20.125 3.082 1 97.44 89 VAL B CA 1
ATOM 3410 C C . VAL B 1 89 ? -18.578 -19.266 4.191 1 97.44 89 VAL B C 1
ATOM 3412 O O . VAL B 1 89 ? -18.797 -19.531 5.375 1 97.44 89 VAL B O 1
ATOM 3415 N N . ARG B 1 90 ? -17.828 -18.312 3.836 1 98.5 90 ARG B N 1
ATOM 3416 C CA . ARG B 1 90 ? -17.344 -17.312 4.781 1 98.5 90 ARG B CA 1
ATOM 3417 C C . ARG B 1 90 ? -18.359 -16.188 4.973 1 98.5 90 ARG B C 1
ATOM 3419 O O . ARG B 1 90 ? -18.984 -15.75 4.012 1 98.5 90 ARG B O 1
ATOM 3426 N N . VAL B 1 91 ? -18.531 -15.742 6.207 1 98.75 91 VAL B N 1
ATOM 3427 C CA . VAL B 1 91 ? -19.391 -14.609 6.512 1 98.75 91 VAL B CA 1
ATOM 3428 C C . VAL B 1 91 ? -18.609 -13.562 7.309 1 98.75 91 VAL B C 1
ATOM 3430 O O . VAL B 1 91 ? -17.719 -13.906 8.078 1 98.75 91 VAL B O 1
ATOM 3433 N N . TYR B 1 92 ? -19.047 -12.367 7.145 1 98.75 92 TYR B N 1
ATOM 3434 C CA . TYR B 1 92 ? -18.203 -11.273 7.617 1 98.75 92 TYR B CA 1
ATOM 3435 C C . TYR B 1 92 ? -19 -10.32 8.5 1 98.75 92 TYR B C 1
ATOM 3437 O O . TYR B 1 92 ? -20.188 -10.07 8.242 1 98.75 92 TYR B O 1
ATOM 3445 N N . GLY B 1 93 ? -18.406 -9.836 9.523 1 98.62 93 GLY B N 1
ATOM 3446 C CA . GLY B 1 93 ? -18.875 -8.766 10.398 1 98.62 93 GLY B CA 1
ATOM 3447 C C . GLY B 1 93 ? -17.875 -7.633 10.539 1 98.62 93 GLY B C 1
ATOM 3448 O O . GLY B 1 93 ? -16.797 -7.68 9.961 1 98.62 93 GLY B O 1
ATOM 3449 N N . LEU B 1 94 ? -18.266 -6.625 11.242 1 98.12 94 LEU B N 1
ATOM 3450 C CA . LEU B 1 94 ? -17.406 -5.449 11.367 1 98.12 94 LEU B CA 1
ATOM 3451 C C . LEU B 1 94 ? -16.562 -5.527 12.633 1 98.12 94 LEU B C 1
ATOM 3453 O O . LEU B 1 94 ? -17.031 -6 13.672 1 98.12 94 LEU B O 1
ATOM 3457 N N . THR B 1 95 ? -15.281 -5.133 12.555 1 97.19 95 THR B N 1
ATOM 3458 C CA . THR B 1 95 ? -14.453 -4.895 13.727 1 97.19 95 THR B CA 1
ATOM 3459 C C . THR B 1 95 ? -14.562 -3.443 14.18 1 97.19 95 THR B C 1
ATOM 3461 O O . THR B 1 95 ? -15.141 -2.607 13.477 1 97.19 95 THR B O 1
ATOM 3464 N N . PRO B 1 96 ? -13.977 -3.078 15.352 1 96.25 96 PRO B N 1
ATOM 3465 C CA . PRO B 1 96 ? -14.008 -1.69 15.82 1 96.25 96 PRO B CA 1
ATOM 3466 C C . PRO B 1 96 ? -13.32 -0.728 14.852 1 96.25 96 PRO B C 1
ATOM 3468 O O . PRO B 1 96 ? -13.727 0.432 14.734 1 96.25 96 PRO B O 1
ATOM 3471 N N . VAL B 1 97 ? -12.375 -1.17 14.086 1 97 97 VAL B N 1
ATOM 3472 C CA . VAL B 1 97 ? -11.633 -0.32 13.156 1 97 97 VAL B CA 1
ATOM 3473 C C . VAL B 1 97 ? -12.516 0.044 11.969 1 97 97 VAL B C 1
ATOM 3475 O O . VAL B 1 97 ? -12.445 1.16 11.453 1 97 97 VAL B O 1
ATOM 3478 N N . ALA B 1 98 ? -13.398 -0.821 11.609 1 97.38 98 ALA B N 1
ATOM 3479 C CA . ALA B 1 98 ? -14.234 -0.642 10.422 1 97.38 98 ALA B CA 1
ATOM 3480 C C . ALA B 1 98 ? -15.18 0.547 10.586 1 97.38 98 ALA B C 1
ATOM 3482 O O . ALA B 1 98 ? -15.594 1.157 9.602 1 97.38 98 ALA B O 1
ATOM 3483 N N . LYS B 1 99 ? -15.461 0.936 11.797 1 95 99 LYS B N 1
ATOM 3484 C CA . LYS B 1 99 ? -16.391 2.02 12.078 1 95 99 LYS B CA 1
ATOM 3485 C C . LYS B 1 99 ? -15.883 3.346 11.531 1 95 99 LYS B C 1
ATOM 3487 O O . LYS B 1 99 ? -16.672 4.223 11.18 1 95 99 LYS B O 1
ATOM 3492 N N . TYR B 1 100 ? -14.586 3.422 11.367 1 97.62 100 TYR B N 1
ATOM 3493 C CA . TYR B 1 100 ? -13.992 4.68 10.922 1 97.62 100 TYR B CA 1
ATOM 3494 C C . TYR B 1 100 ? -14.148 4.859 9.422 1 97.62 100 TYR B C 1
ATOM 3496 O O . TYR B 1 100 ? -13.891 5.941 8.891 1 97.62 100 TYR B O 1
ATOM 3504 N N . PHE B 1 101 ? -14.625 3.785 8.773 1 98.44 101 PHE B N 1
ATOM 3505 C CA . PHE B 1 101 ? -14.82 3.85 7.332 1 98.44 101 PHE B CA 1
ATOM 3506 C C . PHE B 1 101 ? -16.297 3.926 6.988 1 98.44 101 PHE B C 1
ATOM 3508 O O . PHE B 1 101 ? -16.688 3.846 5.816 1 98.44 101 PHE B O 1
ATOM 3515 N N . ILE B 1 102 ? -17.125 4.027 7.996 1 97.94 102 ILE B N 1
ATOM 3516 C CA . ILE B 1 102 ? -18.578 4.152 7.891 1 97.94 102 ILE B CA 1
ATOM 3517 C C . ILE B 1 102 ? -19.016 5.508 8.438 1 97.94 102 ILE B C 1
ATOM 3519 O O . ILE B 1 102 ? -18.547 5.945 9.492 1 97.94 102 ILE B O 1
ATOM 3523 N N . PRO B 1 103 ? -19.906 6.207 7.691 1 97.62 103 PRO B N 1
ATOM 3524 C CA . PRO B 1 103 ? -20.359 7.504 8.203 1 97.62 103 PRO B CA 1
ATOM 3525 C C . PRO B 1 103 ? -20.891 7.418 9.633 1 97.62 103 PRO B C 1
ATOM 3527 O O . PRO B 1 103 ? -21.688 6.523 9.938 1 97.62 103 PRO B O 1
ATOM 3530 N N . ASN B 1 104 ? -20.406 8.242 10.477 1 96.31 104 ASN B N 1
ATOM 3531 C CA . ASN B 1 104 ? -20.906 8.312 11.852 1 96.31 104 ASN B CA 1
ATOM 3532 C C . ASN B 1 104 ? -22.156 9.18 11.953 1 96.31 104 ASN B C 1
ATOM 3534 O O . ASN B 1 104 ? -22.797 9.477 10.945 1 96.31 104 ASN B O 1
ATOM 3538 N N . ASP B 1 105 ? -22.5 9.57 13.164 1 94.69 105 ASP B N 1
ATOM 3539 C CA . ASP B 1 105 ? -23.719 10.32 13.406 1 94.69 105 ASP B CA 1
ATOM 3540 C C . ASP B 1 105 ? -23.656 11.688 12.734 1 94.69 105 ASP B C 1
ATOM 3542 O O . ASP B 1 105 ? -24.703 12.273 12.414 1 94.69 105 ASP B O 1
ATOM 3546 N N . ASP B 1 106 ? -22.453 12.188 12.445 1 94.75 106 ASP B N 1
ATOM 3547 C CA . ASP B 1 106 ? -22.281 13.477 11.789 1 94.75 106 ASP B CA 1
ATOM 3548 C C . ASP B 1 106 ? -22.25 13.312 10.266 1 94.75 106 ASP B C 1
ATOM 3550 O O . ASP B 1 106 ? -22.078 14.289 9.539 1 94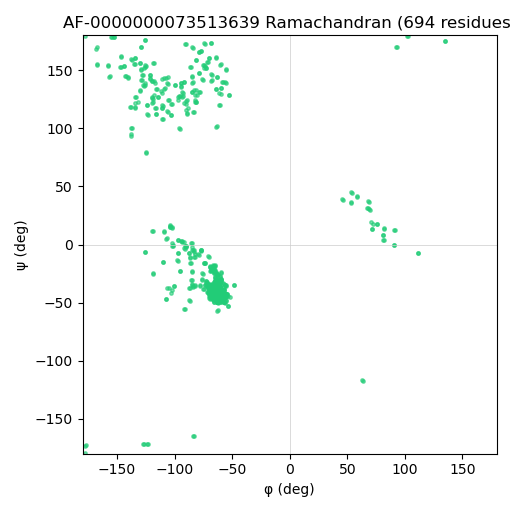.75 106 ASP B O 1
ATOM 3554 N N . GLY B 1 107 ? -22.344 12.094 9.797 1 97.06 107 GLY B N 1
ATOM 3555 C CA . GLY B 1 107 ? -22.344 11.812 8.375 1 97.06 107 GLY B CA 1
ATOM 3556 C C . GLY B 1 107 ? -20.953 11.773 7.773 1 97.06 107 GLY B C 1
ATOM 3557 O O . GLY B 1 107 ? -20.781 11.836 6.555 1 97.06 107 GLY B O 1
ATOM 3558 N N . VAL B 1 108 ? -19.906 11.719 8.617 1 97.88 108 VAL B N 1
ATOM 3559 C CA . VAL B 1 108 ? -18.531 11.773 8.117 1 97.88 108 VAL B CA 1
ATOM 3560 C C . VAL B 1 108 ? -17.797 10.477 8.469 1 97.88 108 VAL B C 1
ATOM 3562 O O . VAL B 1 108 ? -18.203 9.758 9.375 1 97.88 108 VAL B O 1
ATOM 3565 N N . SER B 1 109 ? -16.781 10.086 7.793 1 98.56 109 SER B N 1
ATOM 3566 C CA . SER B 1 109 ? -15.898 8.938 7.98 1 98.56 109 SER B CA 1
ATOM 3567 C C . SER B 1 109 ? -14.508 9.203 7.41 1 98.56 109 SER B C 1
ATOM 3569 O O . SER B 1 109 ? -14.258 10.266 6.848 1 98.56 109 SER B O 1
ATOM 3571 N N . LEU B 1 110 ? -13.609 8.266 7.535 1 98.56 110 LEU B N 1
ATOM 3572 C CA . LEU B 1 110 ? -12.281 8.359 6.93 1 98.56 110 LEU B CA 1
ATOM 3573 C C . LEU B 1 110 ? -12.305 7.863 5.488 1 98.56 110 LEU B C 1
ATOM 3575 O O . LEU B 1 110 ? -11.273 7.84 4.82 1 98.56 110 LEU B O 1
ATOM 3579 N N . GLY B 1 111 ? -13.508 7.469 5.023 1 98.56 111 GLY B N 1
ATOM 3580 C CA . GLY B 1 111 ? -13.664 7.008 3.652 1 98.56 111 GLY B CA 1
ATOM 3581 C C . GLY B 1 111 ? -13.141 7.996 2.627 1 98.56 111 GLY B C 1
ATOM 3582 O O . GLY B 1 111 ? -12.297 7.652 1.798 1 98.56 111 GLY B O 1
ATOM 3583 N N . PRO B 1 112 ? -13.57 9.227 2.693 1 98.62 112 PRO B N 1
ATOM 3584 C CA . PRO B 1 112 ? -13.102 10.227 1.732 1 98.62 112 PRO B CA 1
ATOM 3585 C C . PRO B 1 112 ? -11.586 10.438 1.8 1 98.62 112 PRO B C 1
ATOM 3587 O O . PRO B 1 112 ? -10.945 10.664 0.771 1 98.62 112 PRO B O 1
ATOM 3590 N N . LEU B 1 113 ? -11.008 10.398 3.012 1 98.62 113 LEU B N 1
ATOM 3591 C CA . LEU B 1 113 ? -9.555 10.5 3.115 1 98.62 113 LEU B CA 1
ATOM 3592 C C . LEU B 1 113 ? -8.875 9.328 2.42 1 98.62 113 LEU B C 1
ATOM 3594 O O . LEU B 1 113 ? -7.855 9.5 1.75 1 98.62 113 LEU B O 1
ATOM 3598 N N . THR B 1 114 ? -9.43 8.125 2.605 1 98.69 114 THR B N 1
ATOM 3599 C CA . THR B 1 114 ? -8.922 6.953 1.906 1 98.69 114 THR B CA 1
ATOM 3600 C C . THR B 1 114 ? -8.945 7.172 0.396 1 98.69 114 THR B C 1
ATOM 3602 O O . THR B 1 114 ? -7.977 6.844 -0.298 1 98.69 114 THR B O 1
ATOM 3605 N N . ARG B 1 115 ? -10.023 7.738 -0.102 1 98.25 115 ARG B N 1
ATOM 3606 C CA . ARG B 1 115 ? -10.18 8 -1.528 1 98.25 115 ARG B CA 1
ATOM 3607 C C . ARG B 1 115 ? -9.125 9 -2.014 1 98.25 115 ARG B C 1
ATOM 3609 O O . ARG B 1 115 ? -8.602 8.859 -3.119 1 98.25 115 ARG B O 1
ATOM 3616 N N . LEU B 1 116 ? -8.844 9.969 -1.199 1 98.44 116 LEU B N 1
ATOM 3617 C CA . LEU B 1 116 ? -7.859 10.977 -1.576 1 98.44 116 LEU B CA 1
ATOM 3618 C C . LEU B 1 116 ? -6.469 10.352 -1.7 1 98.44 116 LEU B C 1
ATOM 3620 O O . LEU B 1 116 ? -5.797 10.531 -2.719 1 98.44 116 LEU B O 1
ATOM 3624 N N . ILE B 1 117 ? -6.094 9.594 -0.663 1 98.19 117 ILE B N 1
ATOM 3625 C CA . ILE B 1 117 ? -4.738 9.055 -0.595 1 98.19 117 ILE B CA 1
ATOM 3626 C C . ILE B 1 117 ? -4.527 8.055 -1.727 1 98.19 117 ILE B C 1
ATOM 3628 O O . ILE B 1 117 ? -3.426 7.945 -2.271 1 98.19 117 ILE B O 1
ATOM 3632 N N . GLN B 1 118 ? -5.594 7.355 -2.1 1 98.06 118 GLN B N 1
ATOM 3633 C CA . GLN B 1 118 ? -5.484 6.336 -3.139 1 98.06 118 GLN B CA 1
ATOM 3634 C C . GLN B 1 118 ? -5.91 6.891 -4.496 1 98.06 118 GLN B C 1
ATOM 3636 O O . GLN B 1 118 ? -5.984 6.148 -5.48 1 98.06 118 GLN B O 1
ATOM 3641 N N . ASP B 1 119 ? -6.234 8.211 -4.566 1 98.19 119 ASP B N 1
ATOM 3642 C CA . ASP B 1 119 ? -6.574 8.812 -5.852 1 98.19 119 ASP B CA 1
ATOM 3643 C C . ASP B 1 119 ? -5.387 8.766 -6.812 1 98.19 119 ASP B C 1
ATOM 3645 O O . ASP B 1 119 ? -4.242 8.938 -6.395 1 98.19 119 ASP B O 1
ATOM 3649 N N . LYS B 1 120 ? -5.676 8.57 -8.086 1 97.25 120 LYS B N 1
ATOM 3650 C CA . LYS B 1 120 ? -4.629 8.445 -9.102 1 97.25 120 LYS B CA 1
ATOM 3651 C C . LYS B 1 120 ? -3.699 9.656 -9.086 1 97.25 120 LYS B C 1
ATOM 3653 O O . LYS B 1 120 ? -2.498 9.523 -9.328 1 97.25 120 LYS B O 1
ATOM 3658 N N . VAL B 1 121 ? -4.215 10.859 -8.797 1 97.69 121 VAL B N 1
ATOM 3659 C CA . VAL B 1 121 ? -3.422 12.086 -8.766 1 97.69 121 VAL B CA 1
ATOM 3660 C C . VAL B 1 121 ? -2.35 11.977 -7.688 1 97.69 121 VAL B C 1
ATOM 3662 O O . VAL B 1 121 ? -1.187 12.312 -7.922 1 97.69 121 VAL B O 1
ATOM 3665 N N . PHE B 1 122 ? -2.697 11.492 -6.457 1 97.75 122 PHE B N 1
ATOM 3666 C CA . PHE B 1 122 ? -1.729 11.312 -5.383 1 97.75 122 PHE B CA 1
ATOM 3667 C C . PHE B 1 122 ? -0.794 10.148 -5.688 1 97.75 122 PHE B C 1
ATOM 3669 O O . PHE B 1 122 ? 0.418 10.25 -5.488 1 97.75 122 PHE B O 1
ATOM 3676 N N . ILE B 1 123 ? -1.327 9.055 -6.219 1 98 123 ILE B N 1
ATOM 3677 C CA . ILE B 1 123 ? -0.55 7.848 -6.488 1 98 123 ILE B CA 1
ATOM 3678 C C . ILE B 1 123 ? 0.522 8.148 -7.531 1 98 123 ILE B C 1
ATOM 3680 O O . ILE B 1 123 ? 1.661 7.688 -7.41 1 98 123 ILE B O 1
ATOM 3684 N N . ASP B 1 124 ? 0.218 8.938 -8.547 1 97.81 124 ASP B N 1
ATOM 3685 C CA . ASP B 1 124 ? 1.146 9.211 -9.641 1 97.81 124 ASP B CA 1
ATOM 3686 C C . ASP B 1 124 ? 2.395 9.93 -9.133 1 97.81 124 ASP B C 1
ATOM 3688 O O . ASP B 1 124 ? 3.473 9.797 -9.711 1 97.81 124 ASP B O 1
ATOM 3692 N N . SER B 1 125 ? 2.287 10.656 -8.016 1 97.69 125 SER B N 1
ATOM 3693 C CA . SER B 1 125 ? 3.424 11.398 -7.477 1 97.69 125 SER B CA 1
ATOM 3694 C C . SER B 1 125 ? 4.543 10.453 -7.047 1 97.69 125 SER B C 1
ATOM 3696 O O . SER B 1 125 ? 5.723 10.805 -7.133 1 97.69 125 SER B O 1
ATOM 3698 N N . TRP B 1 126 ? 4.195 9.258 -6.637 1 98.06 126 TRP B N 1
ATOM 3699 C CA . TRP B 1 126 ? 5.172 8.312 -6.109 1 98.06 126 TRP B CA 1
ATOM 3700 C C . TRP B 1 126 ? 6.148 7.879 -7.199 1 98.06 126 TRP B C 1
ATOM 3702 O O . TRP B 1 126 ? 7.289 7.512 -6.902 1 98.06 126 TRP B O 1
ATOM 3712 N N . PHE B 1 127 ? 5.73 7.969 -8.477 1 97.88 127 PHE B N 1
ATOM 3713 C CA . PHE B 1 127 ? 6.582 7.539 -9.578 1 97.88 127 PHE B CA 1
ATOM 3714 C C . PHE B 1 127 ? 7.656 8.578 -9.875 1 97.88 127 PHE B C 1
ATOM 3716 O O . PHE B 1 127 ? 8.57 8.328 -10.656 1 97.88 127 PHE B O 1
ATOM 3723 N N . GLY B 1 128 ? 7.621 9.734 -9.188 1 97.88 128 GLY B N 1
ATOM 3724 C CA . GLY B 1 128 ? 8.641 10.758 -9.312 1 97.88 128 GLY B CA 1
ATOM 3725 C C . GLY B 1 128 ? 9.633 10.766 -8.164 1 97.88 128 GLY B C 1
ATOM 3726 O O . GLY B 1 128 ? 10.586 11.539 -8.164 1 97.88 128 GLY B O 1
ATOM 3727 N N . LEU B 1 129 ? 9.469 9.891 -7.168 1 98.31 129 LEU B N 1
ATOM 3728 C CA . LEU B 1 129 ? 10.219 9.977 -5.918 1 98.31 129 LEU B CA 1
ATOM 3729 C C . LEU B 1 129 ? 11.695 9.672 -6.145 1 98.31 129 LEU B C 1
ATOM 3731 O O . LEU B 1 129 ? 12.562 10.391 -5.641 1 98.31 129 LEU B O 1
ATOM 3735 N N . GLU B 1 130 ? 12.031 8.586 -6.906 1 98.38 130 GLU B N 1
ATOM 3736 C CA . GLU B 1 130 ? 13.43 8.258 -7.164 1 98.38 130 GLU B CA 1
ATOM 3737 C C . GLU B 1 130 ? 14.172 9.438 -7.789 1 98.38 130 GLU B C 1
ATOM 3739 O O . GLU B 1 130 ? 15.258 9.805 -7.336 1 98.38 130 GLU B O 1
ATOM 3744 N N . ASP B 1 131 ? 13.539 10.008 -8.812 1 98.12 131 ASP B N 1
ATOM 3745 C CA . ASP B 1 131 ? 14.141 11.148 -9.492 1 98.12 131 ASP B CA 1
ATOM 3746 C C . ASP B 1 131 ? 14.297 12.336 -8.539 1 98.12 131 ASP B C 1
ATOM 3748 O O . ASP B 1 131 ? 15.305 13.039 -8.578 1 98.12 131 ASP B O 1
ATOM 3752 N N . ALA B 1 132 ? 13.305 12.562 -7.691 1 98.25 132 ALA B N 1
ATOM 3753 C CA . ALA B 1 132 ? 13.359 13.672 -6.738 1 98.25 132 ALA B CA 1
ATOM 3754 C C . ALA B 1 132 ? 14.516 13.492 -5.754 1 98.25 132 ALA B C 1
ATOM 3756 O O . ALA B 1 132 ? 15.18 14.461 -5.379 1 98.25 132 ALA B O 1
ATOM 3757 N N . VAL B 1 133 ? 14.773 12.25 -5.312 1 98.56 133 VAL B N 1
ATOM 3758 C CA . VAL B 1 133 ? 15.867 11.984 -4.391 1 98.56 133 VAL B CA 1
ATOM 3759 C C . VAL B 1 133 ? 17.203 12.227 -5.09 1 98.56 133 VAL B C 1
ATOM 3761 O O . VAL B 1 133 ? 18.094 12.875 -4.535 1 98.56 133 VAL B O 1
ATOM 3764 N N . ARG B 1 134 ? 17.359 11.797 -6.312 1 98.5 134 ARG B N 1
ATOM 3765 C CA . ARG B 1 134 ? 18.625 11.867 -7.039 1 98.5 134 ARG B CA 1
ATOM 3766 C C . ARG B 1 134 ? 18.906 13.289 -7.5 1 98.5 134 ARG B C 1
ATOM 3768 O O . ARG B 1 134 ? 20.047 13.75 -7.434 1 98.5 134 ARG B O 1
ATOM 3775 N N . ASN B 1 135 ? 17.828 14.016 -7.93 1 97.94 135 ASN B N 1
ATOM 3776 C CA . ASN B 1 135 ? 18.062 15.25 -8.672 1 97.94 135 ASN B CA 1
ATOM 3777 C C . ASN B 1 135 ? 17.344 16.438 -8.039 1 97.94 135 ASN B C 1
ATOM 3779 O O . ASN B 1 135 ? 17.5 17.578 -8.477 1 97.94 135 ASN B O 1
ATOM 3783 N N . GLY B 1 136 ? 16.562 16.234 -7.07 1 97.25 136 GLY B N 1
ATOM 3784 C CA . GLY B 1 136 ? 15.867 17.312 -6.391 1 97.25 136 GLY B CA 1
ATOM 3785 C C . GLY B 1 136 ? 14.492 17.594 -6.957 1 97.25 136 GLY B C 1
ATOM 3786 O O . GLY B 1 136 ? 14.086 16.969 -7.945 1 97.25 136 GLY B O 1
ATOM 3787 N N . GLY B 1 137 ? 13.789 18.406 -6.242 1 95.94 137 GLY B N 1
ATOM 3788 C CA . GLY B 1 137 ? 12.445 18.781 -6.645 1 95.94 137 GLY B CA 1
ATOM 3789 C C . GLY B 1 137 ? 11.359 18.062 -5.875 1 95.94 137 GLY B C 1
ATOM 3790 O O . GLY B 1 137 ? 11.656 17.266 -4.98 1 95.94 137 GLY B O 1
ATOM 3791 N N . VAL B 1 138 ? 10.086 18.406 -6.234 1 97.19 138 VAL B N 1
ATOM 3792 C CA . VAL B 1 138 ? 8.898 17.812 -5.613 1 97.19 138 VAL B CA 1
ATOM 3793 C C . VAL B 1 138 ? 8.25 16.812 -6.57 1 97.19 138 VAL B C 1
ATOM 3795 O O . VAL B 1 138 ? 7.875 17.172 -7.688 1 97.19 138 VAL B O 1
ATOM 3798 N N . PRO B 1 139 ? 8.062 15.594 -6.141 1 98.19 139 PRO B N 1
ATOM 3799 C CA . PRO B 1 139 ? 7.516 14.578 -7.043 1 98.19 139 PRO B CA 1
ATOM 3800 C C . PRO B 1 139 ? 6.195 15 -7.68 1 98.19 139 PRO B C 1
ATOM 3802 O O . PRO B 1 139 ? 6 14.82 -8.883 1 98.19 139 PRO B O 1
ATOM 3805 N N . PHE B 1 140 ? 5.309 15.586 -6.922 1 98.38 140 PHE B N 1
ATOM 3806 C CA . PHE B 1 140 ? 4.023 16.031 -7.449 1 98.38 140 PHE B CA 1
ATOM 3807 C C . PHE B 1 140 ? 4.219 17.016 -8.594 1 98.38 140 PHE B C 1
ATOM 3809 O O . PHE B 1 140 ? 3.596 16.875 -9.648 1 98.38 140 PHE B O 1
ATOM 3816 N N . ASP B 1 141 ? 5.102 17.984 -8.375 1 97.44 141 ASP B N 1
ATOM 3817 C CA . ASP B 1 141 ? 5.379 19 -9.398 1 97.44 141 ASP B CA 1
ATOM 3818 C C . ASP B 1 141 ? 5.961 18.359 -10.656 1 97.44 141 ASP B C 1
ATOM 3820 O O . ASP B 1 141 ? 5.629 18.766 -11.773 1 97.44 141 ASP B O 1
ATOM 3824 N N . LYS B 1 142 ? 6.816 17.438 -10.461 1 96 142 LYS B N 1
ATOM 3825 C CA . LYS B 1 142 ? 7.477 16.766 -11.578 1 96 142 LYS B CA 1
ATOM 3826 C C . LYS B 1 142 ? 6.477 16 -12.438 1 96 142 LYS B C 1
ATOM 3828 O O . LYS B 1 142 ? 6.598 15.969 -13.664 1 96 142 LYS B O 1
ATOM 3833 N N . VAL B 1 143 ? 5.484 15.445 -11.773 1 96.75 143 VAL B N 1
ATOM 3834 C CA . VAL B 1 143 ? 4.547 14.562 -12.469 1 96.75 143 VAL B CA 1
ATOM 3835 C C . VAL B 1 143 ? 3.412 15.383 -13.07 1 96.75 143 VAL B C 1
ATOM 3837 O O . VAL B 1 143 ? 2.969 15.117 -14.188 1 96.75 143 VAL B O 1
ATOM 3840 N N . HIS B 1 144 ? 2.969 16.422 -12.375 1 97 144 HIS B N 1
ATOM 3841 C CA . HIS B 1 144 ? 1.736 17.094 -12.773 1 97 144 HIS B CA 1
ATOM 3842 C C . HIS B 1 144 ? 2.02 18.484 -13.344 1 97 144 HIS B C 1
ATOM 3844 O O . HIS B 1 144 ? 1.138 19.109 -13.938 1 97 144 HIS B O 1
ATOM 3850 N N . GLY B 1 145 ? 3.223 18.984 -13.109 1 95.81 145 GLY B N 1
ATOM 3851 C CA . GLY B 1 145 ? 3.629 20.25 -13.719 1 95.81 145 GLY B CA 1
ATOM 3852 C C . GLY B 1 145 ? 3.102 21.469 -12.977 1 95.81 145 GLY B C 1
ATOM 3853 O O . GLY B 1 145 ? 3.117 22.578 -13.516 1 95.81 145 GLY B O 1
ATOM 3854 N N . THR B 1 146 ? 2.504 21.234 -11.82 1 94.31 146 THR B N 1
ATOM 3855 C CA . THR B 1 146 ? 1.952 22.328 -11.031 1 94.31 146 THR B CA 1
ATOM 3856 C C . THR B 1 146 ? 2.08 22.031 -9.539 1 94.31 146 THR B C 1
ATOM 3858 O O . THR B 1 146 ? 2.375 20.891 -9.148 1 94.31 146 THR B O 1
ATOM 3861 N N . HIS B 1 147 ? 1.957 23.094 -8.766 1 93.06 147 HIS B N 1
ATOM 3862 C CA . HIS B 1 147 ? 1.958 22.938 -7.316 1 93.06 147 HIS B CA 1
ATOM 3863 C C . HIS B 1 147 ? 0.705 22.219 -6.836 1 93.06 147 HIS B C 1
ATOM 3865 O O . HIS B 1 147 ? -0.39 22.453 -7.348 1 93.06 147 HIS B O 1
ATOM 3871 N N . ALA B 1 148 ? 0.887 21.453 -5.77 1 93.44 148 ALA B N 1
ATOM 3872 C CA . ALA B 1 148 ? -0.175 20.578 -5.277 1 93.44 148 ALA B CA 1
ATOM 3873 C C . ALA B 1 148 ? -1.405 21.375 -4.875 1 93.44 148 ALA B C 1
ATOM 3875 O O . ALA B 1 148 ? -2.539 20.922 -5.059 1 93.44 148 ALA B O 1
ATOM 3876 N N . PHE B 1 149 ? -1.23 22.594 -4.332 1 91.62 149 PHE B N 1
ATOM 3877 C CA . PHE B 1 149 ? -2.365 23.375 -3.844 1 91.62 149 PHE B CA 1
ATOM 3878 C C . PHE B 1 149 ? -2.965 24.219 -4.965 1 91.62 149 PHE B C 1
ATOM 3880 O O . PHE B 1 149 ? -4.031 24.812 -4.797 1 91.62 149 PHE B O 1
ATOM 3887 N N . GLU B 1 150 ? -2.336 24.25 -6.109 1 91.81 150 GLU B N 1
ATOM 3888 C CA . GLU B 1 150 ? -2.885 24.906 -7.297 1 91.81 150 GLU B CA 1
ATOM 3889 C C . GLU B 1 150 ? -3.619 23.906 -8.188 1 91.81 150 GLU B C 1
ATOM 3891 O O . GLU B 1 150 ? -4.512 24.297 -8.945 1 91.81 150 GLU B O 1
ATOM 3896 N N . TYR B 1 151 ? -3.273 22.688 -8.031 1 94.69 151 TYR B N 1
ATOM 3897 C CA . TYR B 1 151 ? -3.768 21.641 -8.922 1 94.69 151 TYR B CA 1
ATOM 3898 C C . TYR B 1 151 ? -5.281 21.5 -8.812 1 94.69 151 TYR B C 1
ATOM 3900 O O . TYR B 1 151 ? -5.965 21.297 -9.82 1 94.69 151 TYR B O 1
ATOM 3908 N N . PRO B 1 152 ? -5.883 21.641 -7.645 1 93.56 152 PRO B N 1
ATOM 3909 C CA . PRO B 1 152 ? -7.336 21.484 -7.547 1 93.56 152 PRO B CA 1
ATOM 3910 C C . PRO B 1 152 ? -8.094 22.484 -8.422 1 93.56 152 PRO B C 1
ATOM 3912 O O . PRO B 1 152 ? -9.188 22.188 -8.906 1 93.56 152 PRO B O 1
ATOM 3915 N N . ALA B 1 153 ? -7.52 23.625 -8.625 1 91.5 153 ALA B N 1
ATOM 3916 C CA . ALA B 1 153 ? -8.156 24.609 -9.484 1 91.5 153 ALA B CA 1
ATOM 3917 C C . ALA B 1 153 ? -8.211 24.141 -10.93 1 91.5 153 ALA B C 1
ATOM 3919 O O . ALA B 1 153 ? -9.047 24.594 -11.711 1 91.5 153 ALA B O 1
ATOM 3920 N N . LEU B 1 154 ? -7.359 23.188 -11.352 1 94.31 154 LEU B N 1
ATOM 3921 C CA . LEU B 1 154 ? -7.238 22.703 -12.727 1 94.31 154 LEU B CA 1
ATOM 3922 C C . LEU B 1 154 ? -8.031 21.406 -12.922 1 94.31 154 LEU B C 1
ATOM 3924 O O . LEU B 1 154 ? -8.273 20.984 -14.055 1 94.31 154 LEU B O 1
ATOM 3928 N N . ASP B 1 155 ? -8.43 20.812 -11.852 1 96.12 155 ASP B N 1
ATOM 3929 C CA . ASP B 1 155 ? -9.102 19.516 -11.844 1 96.12 155 ASP B CA 1
ATOM 3930 C C . ASP B 1 155 ? -10.273 19.5 -10.867 1 96.12 155 ASP B C 1
ATOM 3932 O O . ASP B 1 155 ? -10.109 19.109 -9.711 1 96.12 155 ASP B O 1
ATOM 3936 N N . GLU B 1 156 ? -11.438 19.781 -11.328 1 95.56 156 GLU B N 1
ATOM 3937 C CA . GLU B 1 156 ? -12.633 19.922 -10.5 1 95.56 156 GLU B CA 1
ATOM 3938 C C . GLU B 1 156 ? -12.938 18.625 -9.75 1 95.56 156 GLU B C 1
ATOM 3940 O O . GLU B 1 156 ? -13.352 18.656 -8.586 1 95.56 156 GLU B O 1
ATOM 3945 N N . ARG B 1 157 ? -12.789 17.5 -10.5 1 97.06 157 ARG B N 1
ATOM 3946 C CA . ARG B 1 157 ? -13.031 16.219 -9.867 1 97.06 157 ARG B CA 1
ATOM 3947 C C . ARG B 1 157 ? -12.125 16.031 -8.648 1 97.06 157 ARG B C 1
ATOM 3949 O O . ARG B 1 157 ? -12.594 15.656 -7.574 1 97.06 157 ARG B O 1
ATOM 3956 N N . PHE B 1 158 ? -10.859 16.297 -8.836 1 97.19 158 PHE B N 1
ATOM 3957 C CA . PHE B 1 158 ? -9.898 16.125 -7.754 1 97.19 158 PHE B CA 1
ATOM 3958 C C . PHE B 1 158 ? -10.164 17.109 -6.625 1 97.19 158 PHE B C 1
ATOM 3960 O O . PHE B 1 158 ? -10 16.781 -5.449 1 97.19 158 PHE B O 1
ATOM 3967 N N . ASN B 1 159 ? -10.531 18.328 -6.996 1 95.5 159 ASN B N 1
ATOM 3968 C CA . ASN B 1 159 ? -10.883 19.328 -5.996 1 95.5 159 ASN B CA 1
ATOM 3969 C C . ASN B 1 159 ? -11.984 18.828 -5.062 1 95.5 159 ASN B C 1
ATOM 3971 O O . ASN B 1 159 ? -11.922 19.047 -3.85 1 95.5 159 ASN B O 1
ATOM 3975 N N . LYS B 1 160 ? -12.977 18.188 -5.613 1 96.25 160 LYS B N 1
ATOM 3976 C CA . LYS B 1 160 ? -14.07 17.641 -4.82 1 96.25 160 LYS B CA 1
ATOM 3977 C C . LYS B 1 160 ? -13.57 16.531 -3.893 1 96.25 160 LYS B C 1
ATOM 3979 O O . LYS B 1 160 ? -13.961 16.469 -2.725 1 96.25 160 LYS B O 1
ATOM 3984 N N . VAL B 1 161 ? -12.719 15.648 -4.453 1 97.44 161 VAL B N 1
ATOM 3985 C CA . VAL B 1 161 ? -12.141 14.562 -3.67 1 97.44 161 VAL B CA 1
ATOM 3986 C C . VAL B 1 161 ? -11.359 15.133 -2.488 1 97.44 161 VAL B C 1
ATOM 3988 O O . VAL B 1 161 ? -11.523 14.68 -1.352 1 97.44 161 VAL B O 1
ATOM 3991 N N . PHE B 1 162 ? -10.547 16.156 -2.732 1 96.81 162 PHE B N 1
ATOM 3992 C CA . PHE B 1 162 ? -9.711 16.781 -1.715 1 96.81 162 PHE B CA 1
ATOM 3993 C C . PHE B 1 162 ? -10.57 17.406 -0.622 1 96.81 162 PHE B C 1
ATOM 3995 O O . PHE B 1 162 ? -10.359 17.156 0.565 1 96.81 162 PHE B O 1
ATOM 4002 N N . ASN B 1 163 ? -11.516 18.156 -0.995 1 94.69 163 ASN B N 1
ATOM 4003 C CA . ASN B 1 163 ? -12.359 18.875 -0.047 1 94.69 163 ASN B CA 1
ATOM 4004 C C . ASN B 1 163 ? -13.172 17.922 0.818 1 94.69 163 ASN B C 1
ATOM 4006 O O . ASN B 1 163 ? -13.312 18.141 2.025 1 94.69 163 ASN B O 1
ATOM 4010 N N . GLN B 1 164 ? -13.711 16.891 0.168 1 96.88 164 GLN B N 1
ATOM 4011 C CA . GLN B 1 164 ? -14.484 15.906 0.933 1 96.88 164 GLN B CA 1
ATOM 4012 C C . GLN B 1 164 ? -13.609 15.219 1.979 1 96.88 164 GLN B C 1
ATOM 4014 O O . GLN B 1 164 ? -14.055 14.977 3.102 1 96.88 164 GLN B O 1
ATOM 4019 N N . ALA B 1 165 ? -12.43 14.922 1.574 1 98.06 165 ALA B N 1
ATOM 4020 C CA . ALA B 1 165 ? -11.492 14.297 2.5 1 98.06 165 ALA B CA 1
ATOM 4021 C C . ALA B 1 165 ? -11.195 15.203 3.688 1 98.06 165 ALA B C 1
ATOM 4023 O O . ALA B 1 165 ? -11.258 14.773 4.84 1 98.06 165 ALA B O 1
ATOM 4024 N N . MET B 1 166 ? -10.906 16.5 3.461 1 96.56 166 MET B N 1
ATOM 4025 C CA . MET B 1 166 ? -10.523 17.438 4.52 1 96.56 166 MET B CA 1
ATOM 4026 C C . MET B 1 166 ? -11.711 17.719 5.438 1 96.56 166 MET B C 1
ATOM 4028 O O . MET B 1 166 ? -11.555 17.781 6.656 1 96.56 166 MET B O 1
ATOM 4032 N N . VAL B 1 167 ? -12.875 17.844 4.824 1 95.88 167 VAL B N 1
ATOM 4033 C CA . VAL B 1 167 ? -14.07 18.141 5.602 1 95.88 167 VAL B CA 1
ATOM 4034 C C . VAL B 1 167 ? -14.344 16.984 6.578 1 95.88 167 VAL B C 1
ATOM 4036 O O . VAL B 1 167 ? -14.586 17.219 7.766 1 95.88 167 VAL B O 1
ATOM 4039 N N . ASN B 1 168 ? -14.336 15.773 6.07 1 98.25 168 ASN B N 1
ATOM 4040 C CA . ASN B 1 168 ? -14.625 14.617 6.906 1 98.25 168 ASN B CA 1
ATOM 4041 C C . ASN B 1 168 ? -13.578 14.445 8.008 1 98.25 168 ASN B C 1
ATOM 4043 O O . ASN B 1 168 ? -13.93 14.312 9.18 1 98.25 168 ASN B O 1
ATOM 4047 N N . HIS B 1 169 ? -12.328 14.492 7.629 1 97.75 169 HIS B N 1
ATOM 4048 C CA . HIS B 1 169 ? -11.258 14.336 8.602 1 97.75 169 HIS B CA 1
ATOM 4049 C C . HIS B 1 169 ? -11.32 15.43 9.672 1 97.75 169 HIS B C 1
ATOM 4051 O O . HIS B 1 169 ? -11.188 15.141 10.859 1 97.75 169 HIS B O 1
ATOM 4057 N N . THR B 1 170 ? -11.523 16.641 9.219 1 97.38 170 THR B N 1
ATOM 4058 C CA . THR B 1 170 ? -11.602 17.797 10.125 1 97.38 170 THR B CA 1
ATOM 4059 C C . THR B 1 170 ? -12.75 17.609 11.117 1 97.38 170 THR B C 1
ATOM 4061 O O . THR B 1 170 ? -12.57 17.828 12.32 1 97.38 170 THR B O 1
ATOM 4064 N N . THR B 1 171 ? -13.891 17.219 10.609 1 97.5 171 THR B N 1
ATOM 4065 C CA . THR B 1 171 ? -15.062 17.062 11.469 1 97.5 171 THR B CA 1
ATOM 4066 C C . THR B 1 171 ? -14.789 16.016 12.555 1 97.5 171 THR B C 1
ATOM 4068 O O . THR B 1 171 ? -15.094 16.25 13.727 1 97.5 171 THR B O 1
ATOM 4071 N N . ILE B 1 172 ? -14.18 14.93 12.195 1 97.25 172 ILE B N 1
ATOM 4072 C CA . ILE B 1 172 ? -13.859 13.867 13.148 1 97.25 172 ILE B CA 1
ATOM 4073 C C . ILE B 1 172 ? -12.883 14.383 14.195 1 97.25 172 ILE B C 1
ATOM 4075 O O . ILE B 1 172 ? -13.117 14.234 15.398 1 97.25 172 ILE B O 1
ATOM 4079 N N . LEU B 1 173 ? -11.852 15.008 13.766 1 97.31 173 LEU B N 1
ATOM 4080 C CA . LEU B 1 173 ? -10.773 15.445 14.648 1 97.31 173 LEU B CA 1
ATOM 4081 C C . LEU B 1 173 ? -11.242 16.594 15.547 1 97.31 173 LEU B C 1
ATOM 4083 O O . LEU B 1 173 ? -10.992 16.562 16.75 1 97.31 173 LEU B O 1
ATOM 4087 N N . MET B 1 174 ? -11.945 17.578 15 1 97.75 174 MET B N 1
ATOM 4088 C CA . MET B 1 174 ? -12.352 18.766 15.758 1 97.75 174 MET B CA 1
ATOM 4089 C C . MET B 1 174 ? -13.398 18.406 16.812 1 97.75 174 MET B C 1
ATOM 4091 O O . MET B 1 174 ? -13.43 19 17.891 1 97.75 174 MET B O 1
ATOM 4095 N N . LYS B 1 175 ? -14.258 17.453 16.469 1 96.94 175 LYS B N 1
ATOM 4096 C CA . LYS B 1 175 ? -15.203 16.984 17.484 1 96.94 175 LYS B CA 1
ATOM 4097 C C . LYS B 1 175 ? -14.477 16.516 18.75 1 96.94 175 LYS B C 1
ATOM 4099 O O . LYS B 1 175 ? -14.883 16.859 19.859 1 96.94 175 LYS B O 1
ATOM 4104 N N . GLU B 1 176 ? -13.422 15.758 18.578 1 96.44 176 GLU B N 1
ATOM 4105 C CA . GLU B 1 176 ? -12.648 15.258 19.703 1 96.44 176 GLU B CA 1
ATOM 4106 C C . GLU B 1 176 ? -11.867 16.375 20.375 1 96.44 176 GLU B C 1
ATOM 4108 O O . GLU B 1 176 ? -11.773 16.438 21.594 1 96.44 176 GLU B O 1
ATOM 4113 N N . ILE B 1 177 ? -11.281 17.266 19.578 1 97.75 177 ILE B N 1
ATOM 4114 C CA . ILE B 1 177 ? -10.516 18.375 20.125 1 97.75 177 ILE B CA 1
ATOM 4115 C C . ILE B 1 177 ? -11.414 19.234 21.016 1 97.75 177 ILE B C 1
ATOM 4117 O O . ILE B 1 177 ? -11.031 19.594 22.125 1 97.75 177 ILE B O 1
ATOM 4121 N N . LEU B 1 178 ? -12.625 19.578 20.547 1 97.88 178 LEU B N 1
ATOM 4122 C CA . LEU B 1 178 ? -13.516 20.484 21.25 1 97.88 178 LEU B CA 1
ATOM 4123 C C . LEU B 1 178 ? -14.047 19.844 22.531 1 97.88 178 LEU B C 1
ATOM 4125 O O . LEU B 1 178 ? -14.523 20.547 23.422 1 97.88 178 LEU B O 1
ATOM 4129 N N . LYS B 1 179 ? -13.961 18.516 22.609 1 96.5 179 LYS B N 1
ATOM 4130 C CA . LYS B 1 179 ? -14.328 17.812 23.828 1 96.5 179 LYS B CA 1
ATOM 4131 C C . LYS B 1 179 ? -13.25 17.953 24.906 1 96.5 179 LYS B C 1
ATOM 4133 O O . LYS B 1 179 ? -13.539 17.953 26.094 1 96.5 179 LYS B O 1
ATOM 4138 N N . HIS B 1 180 ? -12.008 18.078 24.469 1 96.62 180 HIS B N 1
ATOM 4139 C CA . HIS B 1 180 ? -10.922 17.875 25.422 1 96.62 180 HIS B CA 1
ATOM 4140 C C . HIS B 1 180 ? -10.078 19.141 25.578 1 96.62 180 HIS B C 1
ATOM 4142 O O . HIS B 1 180 ? -9.406 19.312 26.594 1 96.62 180 HIS B O 1
ATOM 4148 N N . TYR B 1 181 ? -10.086 19.953 24.594 1 97.75 181 TYR B N 1
ATOM 4149 C CA . TYR B 1 181 ? -9.25 21.156 24.578 1 97.75 181 TYR B CA 1
ATOM 4150 C C . TYR B 1 181 ? -10.031 22.359 25.078 1 97.75 181 TYR B C 1
ATOM 4152 O O . TYR B 1 181 ? -11.172 22.594 24.656 1 97.75 181 TYR B O 1
ATOM 4160 N N . ARG B 1 182 ? -9.438 23.203 25.938 1 97 182 ARG B N 1
ATOM 4161 C CA . ARG B 1 182 ? -10.148 24.312 26.562 1 97 182 ARG B CA 1
ATOM 4162 C C . ARG B 1 182 ? -9.5 25.641 26.188 1 97 182 ARG B C 1
ATOM 4164 O O . ARG B 1 182 ? -9.875 26.688 26.719 1 97 182 ARG B O 1
ATOM 4171 N N . GLY B 1 183 ? -8.625 25.641 25.234 1 96.81 183 GLY B N 1
ATOM 4172 C CA . GLY B 1 183 ? -7.867 26.844 24.922 1 96.81 183 GLY B CA 1
ATOM 4173 C C . GLY B 1 183 ? -8.672 27.875 24.141 1 96.81 183 GLY B C 1
ATOM 4174 O O . GLY B 1 183 ? -8.25 29.016 24 1 96.81 183 GLY B O 1
ATOM 4175 N N . PHE B 1 184 ? -9.883 27.516 23.766 1 97.69 184 PHE B N 1
ATOM 4176 C CA . PHE B 1 184 ? -10.734 28.469 23.062 1 97.69 184 PHE B CA 1
ATOM 4177 C C . PHE B 1 184 ? -11.516 29.328 24.047 1 97.69 184 PHE B C 1
ATOM 4179 O O . PHE B 1 184 ? -12.117 30.328 23.656 1 97.69 184 PHE B O 1
ATOM 4186 N N . ASN B 1 185 ? -11.477 28.922 25.297 1 95.38 185 ASN B N 1
ATOM 4187 C CA . ASN B 1 185 ? -12.211 29.656 26.312 1 95.38 185 ASN B CA 1
ATOM 4188 C C . ASN B 1 185 ? -11.727 31.109 26.406 1 95.38 185 ASN B C 1
ATOM 4190 O O . ASN B 1 185 ? -10.531 31.375 26.312 1 95.38 185 ASN B O 1
ATOM 4194 N N . ASN B 1 186 ? -12.625 32.062 26.469 1 92.38 186 ASN B N 1
ATOM 4195 C CA . ASN B 1 186 ? -12.398 33.469 26.719 1 92.38 186 ASN B CA 1
ATOM 4196 C C . ASN B 1 186 ? -11.734 34.156 25.531 1 92.38 186 ASN B C 1
ATOM 4198 O O . ASN B 1 186 ? -11.117 35.219 25.688 1 92.38 186 ASN B O 1
ATOM 4202 N N . LEU B 1 187 ? -11.711 33.5 24.375 1 96.81 187 LEU B N 1
ATOM 4203 C CA . LEU B 1 187 ? -11.25 34.156 23.156 1 96.81 187 LEU B CA 1
ATOM 4204 C C . LEU B 1 187 ? -12.391 34.938 22.5 1 96.81 187 LEU B C 1
ATOM 4206 O O . LEU B 1 187 ? -13.555 34.531 22.578 1 96.81 187 LEU B O 1
ATOM 4210 N N . GLU B 1 188 ? -12.086 36.062 21.922 1 97.19 188 GLU B N 1
ATOM 4211 C CA . GLU B 1 188 ? -13.078 36.875 21.25 1 97.19 188 GLU B CA 1
ATOM 4212 C C . GLU B 1 188 ? -12.992 36.719 19.734 1 97.19 188 GLU B C 1
ATOM 4214 O O . GLU B 1 188 ? -14.023 36.688 19.047 1 97.19 188 GLU B O 1
ATOM 4219 N N . ARG B 1 189 ? -11.789 36.625 19.188 1 98.19 189 ARG B N 1
ATOM 4220 C CA . ARG B 1 189 ? -11.57 36.531 17.75 1 98.19 189 ARG B CA 1
ATOM 4221 C C . ARG B 1 189 ? -10.555 35.438 17.422 1 98.19 189 ARG B C 1
ATOM 4223 O O . ARG B 1 189 ? -9.422 35.469 17.922 1 98.19 189 ARG B O 1
ATOM 4230 N N . VAL B 1 190 ? -10.938 34.5 16.641 1 98.62 190 VAL B N 1
ATOM 4231 C CA . VAL B 1 190 ? -10.062 33.406 16.219 1 98.62 190 VAL B CA 1
ATOM 4232 C C . VAL B 1 190 ? -9.883 33.438 14.703 1 98.62 190 VAL B C 1
ATOM 4234 O O . VAL B 1 190 ? -10.867 33.5 13.961 1 98.62 190 VAL B O 1
ATOM 4237 N N . VAL B 1 191 ? -8.641 33.406 14.25 1 98.81 191 VAL B N 1
ATOM 4238 C CA . VAL B 1 191 ? -8.32 33.344 12.828 1 98.81 191 VAL B CA 1
ATOM 4239 C C . VAL B 1 191 ? -7.895 31.922 12.469 1 98.81 191 VAL B C 1
ATOM 4241 O O . VAL B 1 191 ? -6.977 31.375 13.086 1 98.81 191 VAL B O 1
ATOM 4244 N N . ASP B 1 192 ? -8.602 31.312 11.562 1 98.69 192 ASP B N 1
ATOM 4245 C CA . ASP B 1 192 ? -8.227 30 11.039 1 98.69 192 ASP B CA 1
ATOM 4246 C C . ASP B 1 192 ? -7.426 30.141 9.742 1 98.69 192 ASP B C 1
ATOM 4248 O O . ASP B 1 192 ? -7.992 30.406 8.68 1 98.69 192 ASP B O 1
ATOM 4252 N N . VAL B 1 193 ? -6.09 30.031 9.859 1 98.62 193 VAL B N 1
ATOM 4253 C CA . VAL B 1 193 ? -5.203 30.141 8.703 1 98.62 193 VAL B CA 1
ATOM 4254 C C . VAL B 1 193 ? -5.16 28.828 7.945 1 98.62 193 VAL B C 1
ATOM 4256 O O . VAL B 1 193 ? -4.875 27.781 8.523 1 98.62 193 VAL B O 1
ATOM 4259 N N . GLY B 1 194 ? -5.379 28.875 6.621 1 97 194 GLY B N 1
ATOM 4260 C CA . GLY B 1 194 ? -5.574 27.656 5.848 1 97 194 GLY B CA 1
ATOM 4261 C C . GLY B 1 194 ? -6.875 26.938 6.168 1 97 194 GLY B C 1
ATOM 4262 O O . GLY B 1 194 ? -6.918 25.719 6.234 1 97 194 GLY B O 1
ATOM 4263 N N . GLY B 1 195 ? -7.906 27.688 6.406 1 96.25 195 GLY B N 1
ATOM 4264 C CA . GLY B 1 195 ? -9.133 27.156 6.996 1 96.25 195 GLY B CA 1
ATOM 4265 C C . GLY B 1 195 ? -10.055 26.516 5.988 1 96.25 195 GLY B C 1
ATOM 4266 O O . GLY B 1 195 ? -11.062 25.906 6.359 1 96.25 195 GLY B O 1
ATOM 4267 N N . GLY B 1 196 ? -9.703 26.641 4.684 1 94.81 196 GLY B N 1
ATOM 4268 C CA . GLY B 1 196 ? -10.484 25.984 3.641 1 94.81 196 GLY B CA 1
ATOM 4269 C C . GLY B 1 196 ? -11.914 26.484 3.559 1 94.81 196 GLY B C 1
ATOM 4270 O O . GLY B 1 196 ? -12.148 27.703 3.428 1 94.81 196 GLY B O 1
ATOM 4271 N N . LEU B 1 197 ? -12.859 25.594 3.82 1 94.44 197 LEU B N 1
ATOM 4272 C CA . LEU B 1 197 ? -14.273 25.906 3.641 1 94.44 197 LEU B CA 1
ATOM 4273 C C . LEU B 1 197 ? -14.883 26.406 4.941 1 94.44 197 LEU B C 1
ATOM 4275 O O . LEU B 1 197 ? -16.094 26.609 5.023 1 94.44 197 LEU B O 1
ATOM 4279 N N . GLY B 1 198 ? -14.062 26.516 5.977 1 96.12 198 GLY B N 1
ATOM 4280 C CA . GLY B 1 198 ? -14.5 27.188 7.199 1 96.12 198 GLY B CA 1
ATOM 4281 C C . GLY B 1 198 ? -15.125 26.234 8.203 1 96.12 198 GLY B C 1
ATOM 4282 O O . GLY B 1 198 ? -15.688 26.672 9.211 1 96.12 198 GLY B O 1
ATOM 4283 N N . ILE B 1 199 ? -14.961 24.922 7.98 1 95.06 199 ILE B N 1
ATOM 4284 C CA . ILE B 1 199 ? -15.625 23.922 8.797 1 95.06 199 ILE B CA 1
ATOM 4285 C C . ILE B 1 199 ? -15.078 23.969 10.227 1 95.06 199 ILE B C 1
ATOM 4287 O O . ILE B 1 199 ? -15.844 23.859 11.188 1 95.06 199 ILE B O 1
ATOM 4291 N N . THR B 1 200 ? -13.812 24.109 10.359 1 97.44 200 THR B N 1
ATOM 4292 C CA . THR B 1 200 ? -13.188 24.172 11.68 1 97.44 200 THR B CA 1
ATOM 4293 C C . THR B 1 200 ? -13.781 25.312 12.508 1 97.44 200 THR B C 1
ATOM 4295 O O . THR B 1 200 ? -14.219 25.094 13.633 1 97.44 200 THR B O 1
ATOM 4298 N N . LEU B 1 201 ? -13.859 26.5 11.953 1 97.31 201 LEU B N 1
ATOM 4299 C CA . LEU B 1 201 ? -14.375 27.672 12.664 1 97.31 201 LEU B CA 1
ATOM 4300 C C . LEU B 1 201 ? -15.852 27.5 12.984 1 97.31 201 LEU B C 1
ATOM 4302 O O . LEU B 1 201 ? -16.312 27.922 14.039 1 97.31 201 LEU B O 1
ATOM 4306 N N . ALA B 1 202 ? -16.547 26.953 11.969 1 96.88 202 ALA B N 1
ATOM 4307 C CA . ALA B 1 202 ? -17.953 26.703 12.211 1 96.88 202 ALA B CA 1
ATOM 4308 C C . ALA B 1 202 ? -18.172 25.844 13.453 1 96.88 202 ALA B C 1
ATOM 4310 O O . ALA B 1 202 ? -19.047 26.125 14.273 1 96.88 202 ALA B O 1
ATOM 4311 N N . MET B 1 203 ? -17.391 24.828 13.625 1 97.12 203 MET B N 1
ATOM 4312 C CA . MET B 1 203 ? -17.5 23.938 14.773 1 97.12 203 MET B CA 1
ATOM 4313 C C . MET B 1 203 ? -17.062 24.641 16.047 1 97.12 203 MET B C 1
ATOM 4315 O O . MET B 1 203 ? -17.688 24.469 17.094 1 97.12 203 MET B O 1
ATOM 4319 N N . ILE B 1 204 ? -15.984 25.406 16.016 1 97.88 204 ILE B N 1
ATOM 4320 C CA . ILE B 1 204 ? -15.492 26.156 17.188 1 97.88 204 ILE B CA 1
ATOM 4321 C C . ILE B 1 204 ? -16.562 27.125 17.656 1 97.88 204 ILE B C 1
ATOM 4323 O O . ILE B 1 204 ? -16.891 27.188 18.844 1 97.88 204 ILE B O 1
ATOM 4327 N N . ILE B 1 205 ? -17.156 27.891 16.703 1 96.75 205 ILE B N 1
ATOM 4328 C CA . ILE B 1 205 ? -18.109 28.938 17.031 1 96.75 205 ILE B CA 1
ATOM 4329 C C . ILE B 1 205 ? -19.406 28.312 17.547 1 96.75 205 ILE B C 1
ATOM 4331 O O . ILE B 1 205 ? -20.062 28.859 18.438 1 96.75 205 ILE B O 1
ATOM 4335 N N . SER B 1 206 ? -19.766 27.188 16.984 1 95.69 206 SER B N 1
ATOM 4336 C CA . SER B 1 206 ? -20.938 26.469 17.484 1 95.69 206 SER B CA 1
ATOM 4337 C C . SER B 1 206 ? -20.781 26.156 18.969 1 95.69 206 SER B C 1
ATOM 4339 O O . SER B 1 206 ? -21.75 26.234 19.734 1 95.69 206 SER B O 1
ATOM 4341 N N . LYS B 1 207 ? -19.656 25.828 19.438 1 96.06 207 LYS B N 1
ATOM 4342 C CA . LYS B 1 207 ? -19.391 25.5 20.844 1 96.06 207 LYS B CA 1
ATOM 4343 C C . LYS B 1 207 ? -19.125 26.766 21.656 1 96.06 207 LYS B C 1
ATOM 4345 O O . LYS B 1 207 ? -19.422 26.812 22.844 1 96.06 207 LYS B O 1
ATOM 4350 N N . HIS B 1 208 ? -18.562 27.75 21 1 96.81 208 HIS B N 1
ATOM 4351 C CA . HIS B 1 208 ? -18.234 29.031 21.609 1 96.81 208 HIS B CA 1
ATOM 4352 C C . HIS B 1 208 ? -18.859 30.188 20.844 1 96.81 208 HIS B C 1
ATOM 4354 O O . HIS B 1 208 ? -18.156 30.953 20.188 1 96.81 208 HIS B O 1
ATOM 4360 N N . PRO B 1 209 ? -20.078 30.453 21 1 95.56 209 PRO B N 1
ATOM 4361 C CA . PRO B 1 209 ? -20.812 31.391 20.141 1 95.56 209 PRO B CA 1
ATOM 4362 C C . PRO B 1 209 ? -20.328 32.844 20.281 1 95.56 209 PRO B C 1
ATOM 4364 O O . PRO B 1 209 ? -20.641 33.656 19.438 1 95.56 209 PRO B O 1
ATOM 4367 N N . SER B 1 210 ? -19.703 33.094 21.328 1 95.88 210 SER B N 1
ATOM 4368 C CA . SER B 1 210 ? -19.219 34.469 21.531 1 95.88 210 SER B CA 1
ATOM 4369 C C . SER B 1 210 ? -18.016 34.75 20.641 1 95.88 210 SER B C 1
ATOM 4371 O O . SER B 1 210 ? -17.641 35.906 20.453 1 95.88 210 SER B O 1
ATOM 4373 N N . ILE B 1 211 ? -17.375 33.75 20.094 1 97.62 211 ILE B N 1
ATOM 4374 C CA . ILE B 1 211 ? -16.172 33.938 19.281 1 97.62 211 ILE B CA 1
ATOM 4375 C C . ILE B 1 211 ? -16.547 34.406 17.891 1 97.62 211 ILE B C 1
ATOM 4377 O O . ILE B 1 211 ? -17.5 33.875 17.297 1 97.62 211 ILE B O 1
ATOM 4381 N N . LYS B 1 212 ? -15.898 35.438 17.422 1 97.88 212 LYS B N 1
ATOM 4382 C CA . LYS B 1 212 ? -15.938 35.812 16.016 1 97.88 212 LYS B CA 1
ATOM 4383 C C . LYS B 1 212 ? -14.781 35.188 15.242 1 97.88 212 LYS B C 1
ATOM 4385 O O . LYS B 1 212 ? -13.633 35.219 15.672 1 97.88 212 LYS B O 1
ATOM 4390 N N . GLY B 1 213 ? -15.109 34.562 14.141 1 98 213 GLY B N 1
ATOM 4391 C CA . GLY B 1 213 ? -14.109 33.844 13.391 1 98 213 GLY B CA 1
ATOM 4392 C C . GLY B 1 213 ? -13.742 34.5 12.07 1 98 213 GLY B C 1
ATOM 4393 O O . GLY B 1 213 ? -14.602 35.062 11.398 1 98 213 GLY B O 1
ATOM 4394 N N . ILE B 1 214 ? -12.492 34.438 11.695 1 98.5 214 ILE B N 1
ATOM 4395 C CA . ILE B 1 214 ? -12.016 34.781 10.367 1 98.5 214 ILE B CA 1
ATOM 4396 C C . ILE B 1 214 ? -11.422 33.531 9.695 1 98.5 214 ILE B C 1
ATOM 4398 O O . ILE B 1 214 ? -10.422 33 10.164 1 98.5 214 ILE B O 1
ATOM 4402 N N . ASN B 1 215 ? -12.078 33.031 8.656 1 98.44 215 ASN B N 1
ATOM 4403 C CA . ASN B 1 215 ? -11.523 31.969 7.82 1 98.44 215 ASN B CA 1
ATOM 4404 C C . ASN B 1 215 ? -10.602 32.531 6.742 1 98.44 215 ASN B C 1
ATOM 4406 O O . ASN B 1 215 ? -11.039 33.25 5.855 1 98.44 215 ASN B O 1
ATOM 4410 N N . PHE B 1 216 ? -9.344 32.219 6.84 1 98.5 216 PHE B N 1
ATOM 4411 C CA . PHE B 1 216 ? -8.336 32.812 5.977 1 98.5 216 PHE B CA 1
ATOM 4412 C C . PHE B 1 216 ? -7.676 31.734 5.102 1 98.5 216 PHE B C 1
ATOM 4414 O O . PHE B 1 216 ? -7.055 30.812 5.617 1 98.5 216 PHE B O 1
ATOM 4421 N N . ASP B 1 217 ? -7.809 31.812 3.818 1 96.88 217 ASP B N 1
ATOM 4422 C CA . ASP B 1 217 ? -7.242 30.906 2.832 1 96.88 217 ASP B CA 1
ATOM 4423 C C . ASP B 1 217 ? -7.062 31.594 1.481 1 96.88 217 ASP B C 1
ATOM 4425 O O . ASP B 1 217 ? -7.312 32.781 1.354 1 96.88 217 ASP B O 1
ATOM 4429 N N . LEU B 1 218 ? -6.523 30.906 0.5 1 94.19 218 LEU B N 1
ATOM 4430 C CA . LEU B 1 218 ? -6.402 31.453 -0.847 1 94.19 218 LEU B CA 1
ATOM 4431 C C . LEU B 1 218 ? -7.758 31.906 -1.372 1 94.19 218 LEU B C 1
ATOM 4433 O O . LEU B 1 218 ? -8.789 31.297 -1.06 1 94.19 218 LEU B O 1
ATOM 4437 N N . PRO B 1 219 ? -7.75 32.906 -2.244 1 93 219 PRO B N 1
ATOM 4438 C CA . PRO B 1 219 ? -9.008 33.469 -2.76 1 93 219 PRO B CA 1
ATOM 4439 C C . PRO B 1 219 ? -9.859 32.406 -3.475 1 93 219 PRO B C 1
ATOM 4441 O O . PRO B 1 219 ? -11.078 32.344 -3.285 1 93 219 PRO B O 1
ATOM 4444 N N . HIS B 1 220 ? -9.227 31.562 -4.191 1 88.88 220 HIS B N 1
ATOM 4445 C CA . HIS B 1 220 ? -9.992 30.594 -4.977 1 88.88 220 HIS B CA 1
ATOM 4446 C C . HIS B 1 220 ? -10.594 29.516 -4.086 1 88.88 220 HIS B C 1
ATOM 4448 O O . HIS B 1 220 ? -11.5 28.797 -4.504 1 88.88 220 HIS B O 1
ATOM 4454 N N . VAL B 1 221 ? -10.094 29.422 -2.875 1 91.44 221 VAL B N 1
ATOM 4455 C CA . VAL B 1 221 ? -10.633 28.453 -1.915 1 91.44 221 VAL B CA 1
ATOM 4456 C C . VAL B 1 221 ? -11.805 29.078 -1.162 1 91.44 221 VAL B C 1
ATOM 4458 O O . VAL B 1 221 ? -12.883 28.484 -1.087 1 91.44 221 VAL B O 1
ATOM 4461 N N . THR B 1 222 ? -11.656 30.312 -0.646 1 92.5 222 THR B N 1
ATOM 4462 C CA . THR B 1 222 ? -12.648 30.953 0.215 1 92.5 222 THR B CA 1
ATOM 4463 C C . THR B 1 222 ? -13.914 31.281 -0.568 1 92.5 222 THR B C 1
ATOM 4465 O O . THR B 1 222 ? -15 31.391 0.01 1 92.5 222 THR B O 1
ATOM 4468 N N . GLN B 1 223 ? -13.742 31.375 -1.912 1 89.62 223 GLN B N 1
ATOM 4469 C CA . GLN B 1 223 ? -14.898 31.703 -2.736 1 89.62 223 GLN B CA 1
ATOM 4470 C C . GLN B 1 223 ? -15.938 30.594 -2.709 1 89.62 223 GLN B C 1
ATOM 4472 O O . GLN B 1 223 ? -17.125 30.828 -2.988 1 89.62 223 GLN B O 1
ATOM 4477 N N . HIS B 1 224 ? -15.508 29.375 -2.281 1 88.38 224 HIS B N 1
ATOM 4478 C CA . HIS B 1 224 ? -16.406 28.234 -2.266 1 88.38 224 HIS B CA 1
ATOM 4479 C C . HIS B 1 224 ? -16.906 27.938 -0.856 1 88.38 224 HIS B C 1
ATOM 4481 O O . HIS B 1 224 ? -17.703 27.016 -0.649 1 88.38 224 HIS B O 1
ATOM 4487 N N . ALA B 1 225 ? -16.484 28.75 0.107 1 92.19 225 ALA B N 1
ATOM 4488 C CA . ALA B 1 225 ? -16.828 28.5 1.502 1 92.19 225 ALA B CA 1
ATOM 4489 C C . ALA B 1 225 ? -18.281 28.906 1.785 1 92.19 225 ALA B C 1
ATOM 4491 O O . ALA B 1 225 ? -18.766 29.906 1.249 1 92.19 225 ALA B O 1
ATOM 4492 N N . GLN B 1 226 ? -18.906 28.172 2.557 1 89.12 226 GLN B N 1
ATOM 4493 C CA . GLN B 1 226 ? -20.266 28.5 2.979 1 89.12 226 GLN B CA 1
ATOM 4494 C C . GLN B 1 226 ? -20.281 29.672 3.965 1 89.12 226 GLN B C 1
ATOM 4496 O O . GLN B 1 226 ? -19.312 29.859 4.719 1 89.12 226 GLN B O 1
ATOM 4501 N N . LEU B 1 227 ? -21.391 30.328 3.881 1 88.25 227 LEU B N 1
ATOM 4502 C CA . LEU B 1 227 ? -21.547 31.422 4.824 1 88.25 227 LEU B CA 1
ATOM 4503 C C . LEU B 1 227 ? -22.031 30.922 6.18 1 88.25 227 LEU B C 1
ATOM 4505 O O . LEU B 1 227 ? -22.969 30.125 6.25 1 88.25 227 LEU B O 1
ATOM 4509 N N . TYR B 1 228 ? -21.328 31.188 7.145 1 90.31 228 TYR B N 1
ATOM 4510 C CA . TYR B 1 228 ? -21.672 30.922 8.531 1 90.31 228 TYR B CA 1
ATOM 4511 C C . TYR B 1 228 ? -21.797 32.219 9.336 1 90.31 228 TYR B C 1
ATOM 4513 O O . TYR B 1 228 ? -21.016 33.125 9.141 1 90.31 228 TYR B O 1
ATOM 4521 N N . GLU B 1 229 ? -22.828 32.219 10.188 1 92.25 229 GLU B N 1
ATOM 4522 C CA . GLU B 1 229 ? -22.922 33.344 11.094 1 92.25 229 GLU B CA 1
ATOM 4523 C C . GLU B 1 229 ? -21.672 33.438 11.977 1 92.25 229 GLU B C 1
ATOM 4525 O O . GLU B 1 229 ? -21.234 32.438 12.531 1 92.25 229 GLU B O 1
ATOM 4530 N N . GLY B 1 230 ? -21.125 34.594 12.016 1 95.12 230 GLY B N 1
ATOM 4531 C CA . GLY B 1 230 ? -19.984 34.812 12.906 1 95.12 230 GLY B CA 1
ATOM 4532 C C . GLY B 1 230 ? -18.656 34.531 12.25 1 95.12 230 GLY B C 1
ATOM 4533 O O . GLY B 1 230 ? -17.594 34.719 12.867 1 95.12 230 GLY B O 1
ATOM 4534 N N . ILE B 1 231 ? -18.656 34.125 10.984 1 97.44 231 ILE B N 1
ATOM 4535 C CA . ILE B 1 231 ? -17.422 33.781 10.297 1 97.44 231 ILE B CA 1
ATOM 4536 C C . ILE B 1 231 ? -17.25 34.719 9.078 1 97.44 231 ILE B C 1
ATOM 4538 O O . ILE B 1 231 ? -18.156 34.844 8.258 1 97.44 231 ILE B O 1
ATOM 4542 N N . GLU B 1 232 ? -16.219 35.406 9.023 1 97.62 232 GLU B N 1
ATOM 4543 C CA . GLU B 1 232 ? -15.82 36.156 7.836 1 97.62 232 GLU B CA 1
ATOM 4544 C C . GLU B 1 232 ? -14.797 35.375 7.008 1 97.62 232 GLU B C 1
ATOM 4546 O O . GLU B 1 232 ? -13.781 34.938 7.535 1 97.62 232 GLU B O 1
ATOM 4551 N N . HIS B 1 233 ? -15.07 35.188 5.723 1 97.62 233 HIS B N 1
ATOM 4552 C CA . HIS B 1 233 ? -14.125 34.531 4.82 1 97.62 233 HIS B CA 1
ATOM 4553 C C . HIS B 1 233 ? -13.227 35.562 4.141 1 97.62 233 HIS B C 1
ATOM 4555 O O . HIS B 1 233 ? -13.719 36.469 3.459 1 97.62 233 HIS B O 1
ATOM 4561 N N . VAL B 1 234 ? -11.977 35.438 4.316 1 97.56 234 VAL B N 1
ATOM 4562 C CA . VAL B 1 234 ? -11.016 36.406 3.795 1 97.56 234 VAL B CA 1
ATOM 4563 C C . VAL B 1 234 ? -9.992 35.688 2.914 1 97.56 234 VAL B C 1
ATOM 4565 O O . VAL B 1 234 ? -9.344 34.75 3.354 1 97.56 234 VAL B O 1
ATOM 4568 N N . GLY B 1 235 ? -9.891 36.062 1.645 1 96.69 235 GLY B N 1
ATOM 4569 C CA . GLY B 1 235 ? -8.875 35.562 0.741 1 96.69 235 GLY B CA 1
ATOM 4570 C C . GLY B 1 235 ? -7.543 36.25 0.872 1 96.69 235 GLY B C 1
ATOM 4571 O O . GLY B 1 235 ? -7.492 37.5 0.984 1 96.69 235 GLY B O 1
ATOM 4572 N N . GLY B 1 236 ? -6.434 35.5 0.946 1 96.38 236 GLY B N 1
ATOM 4573 C CA . GLY B 1 236 ? -5.105 36.094 1.012 1 96.38 236 GLY B CA 1
ATOM 4574 C C . GLY B 1 236 ? -3.992 35.062 1.04 1 96.38 236 GLY B C 1
ATOM 4575 O O . GLY B 1 236 ? -4.242 33.844 0.898 1 96.38 236 GLY B O 1
ATOM 4576 N N . ASP B 1 237 ? -2.816 35.562 1.104 1 96.94 237 ASP B N 1
ATOM 4577 C CA . ASP B 1 237 ? -1.596 34.75 1.157 1 96.94 237 ASP B CA 1
ATOM 4578 C C . ASP B 1 237 ? -0.983 34.781 2.555 1 96.94 237 ASP B C 1
ATOM 4580 O O . ASP B 1 237 ? -0.452 35.812 2.988 1 96.94 237 ASP B O 1
ATOM 4584 N N . MET B 1 238 ? -0.977 33.625 3.197 1 98.06 238 MET B N 1
ATOM 4585 C CA . MET B 1 238 ? -0.565 33.531 4.598 1 98.06 238 MET B CA 1
ATOM 4586 C C . MET B 1 238 ? 0.914 33.875 4.75 1 98.06 238 MET B C 1
ATOM 4588 O O . MET B 1 238 ? 1.377 34.156 5.855 1 98.06 238 MET B O 1
ATOM 4592 N N . PHE B 1 239 ? 1.69 33.844 3.701 1 98 239 PHE B N 1
ATOM 4593 C CA . PHE B 1 239 ? 3.115 34.125 3.766 1 98 239 PHE B CA 1
ATOM 4594 C C . PHE B 1 239 ? 3.352 35.625 3.646 1 98 239 PHE B C 1
ATOM 4596 O O . PHE B 1 239 ? 4.449 36.125 3.928 1 98 239 PHE B O 1
ATOM 4603 N N . LYS B 1 240 ? 2.371 36.375 3.197 1 97.88 240 LYS B N 1
ATOM 4604 C CA . LYS B 1 240 ? 2.459 37.812 3.127 1 97.88 240 LYS B CA 1
ATOM 4605 C C . LYS B 1 240 ? 1.938 38.469 4.406 1 97.88 240 LYS B C 1
ATOM 4607 O O . LYS B 1 240 ? 2.639 39.25 5.039 1 97.88 240 LYS B O 1
ATOM 4612 N N . GLU B 1 241 ? 0.706 38.094 4.691 1 97.88 241 GLU B N 1
ATOM 4613 C CA . GLU B 1 241 ? 0.091 38.656 5.898 1 97.88 241 GLU B CA 1
ATOM 4614 C C . GLU B 1 241 ? -1.049 37.75 6.391 1 97.88 241 GLU B C 1
ATOM 4616 O O . GLU B 1 241 ? -1.678 37.062 5.598 1 97.88 241 GLU B O 1
ATOM 4621 N N . VAL B 1 242 ? -1.268 37.875 7.727 1 98.31 242 VAL B N 1
ATOM 4622 C CA . VAL B 1 242 ? -2.354 37.156 8.375 1 98.31 242 VAL B CA 1
ATOM 4623 C C . VAL B 1 242 ? -3.248 38.125 9.133 1 98.31 242 VAL B C 1
ATOM 4625 O O . VAL B 1 242 ? -2.756 39.062 9.766 1 98.31 242 VAL B O 1
ATOM 4628 N N . PRO B 1 243 ? -4.555 37.906 9.039 1 98.56 243 PRO B N 1
ATOM 4629 C CA . PRO B 1 243 ? -5.445 38.781 9.797 1 98.56 243 PRO B CA 1
ATOM 4630 C C . PRO B 1 243 ? -5.195 38.719 11.305 1 98.56 243 PRO B C 1
ATOM 4632 O O . PRO B 1 243 ? -4.75 37.688 11.82 1 98.56 243 PRO B O 1
ATOM 4635 N N . GLU B 1 244 ? -5.574 39.844 11.945 1 98.31 244 GLU B N 1
ATOM 4636 C CA . GLU B 1 244 ? -5.359 39.938 13.391 1 98.31 244 GLU B CA 1
ATOM 4637 C C . GLU B 1 244 ? -6.434 39.156 14.156 1 98.31 244 GLU B C 1
ATOM 4639 O O . GLU B 1 244 ? -7.59 39.125 13.734 1 98.31 244 GLU B O 1
ATOM 4644 N N . GLY B 1 245 ? -6.086 38.594 15.273 1 97.5 245 GLY B N 1
ATOM 4645 C CA . GLY B 1 245 ? -6.992 37.906 16.188 1 97.5 245 GLY B CA 1
ATOM 4646 C C . GLY B 1 245 ? -6.363 37.594 17.531 1 97.5 245 GLY B C 1
ATOM 4647 O O . GLY B 1 245 ? -5.16 37.812 17.719 1 97.5 245 GLY B O 1
ATOM 4648 N N . ASP B 1 246 ? -7.188 37.188 18.5 1 97.75 246 ASP B N 1
ATOM 4649 C CA . ASP B 1 246 ? -6.707 36.781 19.812 1 97.75 246 ASP B CA 1
ATOM 4650 C C . ASP B 1 246 ? -5.922 35.469 19.719 1 97.75 246 ASP B C 1
ATOM 4652 O O . ASP B 1 246 ? -5.027 35.219 20.531 1 97.75 246 ASP B O 1
ATOM 4656 N N . ALA B 1 247 ? -6.371 34.625 18.812 1 98.56 247 ALA B N 1
ATOM 4657 C CA . ALA B 1 247 ? -5.707 33.344 18.547 1 98.56 247 ALA B CA 1
ATOM 4658 C C . ALA B 1 247 ? -5.734 33.031 17.062 1 98.56 247 ALA B C 1
ATOM 4660 O O . ALA B 1 247 ? -6.676 33.406 16.359 1 98.56 247 ALA B O 1
ATOM 4661 N N . ILE B 1 248 ? -4.699 32.438 16.672 1 98.81 248 ILE B N 1
ATOM 4662 C CA . ILE B 1 248 ? -4.602 31.938 15.312 1 98.81 248 ILE B CA 1
ATOM 4663 C C . ILE B 1 248 ? -4.535 30.406 15.328 1 98.81 248 ILE B C 1
ATOM 4665 O O . ILE B 1 248 ? -3.73 29.828 16.047 1 98.81 248 ILE B O 1
ATOM 4669 N N . PHE B 1 249 ? -5.395 29.812 14.586 1 98.75 249 PHE B N 1
ATOM 4670 C CA . PHE B 1 249 ? -5.539 28.359 14.531 1 98.75 249 PHE B CA 1
ATOM 4671 C C . PHE B 1 249 ? -5.016 27.812 13.211 1 98.75 249 PHE B C 1
ATOM 4673 O O . PHE B 1 249 ? -5.242 28.406 12.148 1 98.75 249 PHE B O 1
ATOM 4680 N N . MET B 1 250 ? -4.234 26.734 13.242 1 98.62 250 MET B N 1
ATOM 4681 C CA . MET B 1 250 ? -3.75 26.031 12.062 1 98.62 250 MET B CA 1
ATOM 4682 C C . MET B 1 250 ? -3.816 24.516 12.266 1 98.62 250 MET B C 1
ATOM 4684 O O . MET B 1 250 ? -3.18 23.984 13.172 1 98.62 250 MET B O 1
ATOM 4688 N N . LYS B 1 251 ? -4.566 23.859 11.477 1 98.06 251 LYS B N 1
ATOM 4689 C CA . LYS B 1 251 ? -4.621 22.391 11.484 1 98.06 251 LYS B CA 1
ATOM 4690 C C . LYS B 1 251 ? -4 21.812 10.211 1 98.06 251 LYS B C 1
ATOM 4692 O O . LYS B 1 251 ? -4.531 22 9.117 1 98.06 251 LYS B O 1
ATOM 4697 N N . TRP B 1 252 ? -2.906 21.031 10.422 1 97.19 252 TRP B N 1
ATOM 4698 C CA . TRP B 1 252 ? -2.285 20.328 9.297 1 97.19 252 TRP B CA 1
ATOM 4699 C C . TRP B 1 252 ? -1.851 21.312 8.219 1 97.19 252 TRP B C 1
ATOM 4701 O O . TRP B 1 252 ? -2.08 21.094 7.031 1 97.19 252 TRP B O 1
ATOM 4711 N N . ILE B 1 253 ? -1.281 22.453 8.633 1 98.06 253 ILE B N 1
ATOM 4712 C CA . ILE B 1 253 ? -0.805 23.484 7.715 1 98.06 253 ILE B CA 1
ATOM 4713 C C . ILE B 1 253 ? 0.722 23.484 7.684 1 98.06 253 ILE B C 1
ATOM 4715 O O . ILE B 1 253 ? 1.325 23.469 6.605 1 98.06 253 ILE B O 1
ATOM 4719 N N . LEU B 1 254 ? 1.337 23.453 8.883 1 98.5 254 LEU B N 1
ATOM 4720 C CA . LEU B 1 254 ? 2.789 23.578 8.953 1 98.5 254 LEU B CA 1
ATOM 4721 C C . LEU B 1 254 ? 3.471 22.391 8.289 1 98.5 254 LEU B C 1
ATOM 4723 O O . LEU B 1 254 ? 4.551 22.531 7.711 1 98.5 254 LEU B O 1
ATOM 4727 N N . HIS B 1 255 ? 2.844 21.219 8.305 1 98.06 255 HIS B N 1
ATOM 4728 C CA . HIS B 1 255 ? 3.469 20.031 7.738 1 98.06 255 HIS B CA 1
ATOM 4729 C C . HIS B 1 255 ? 3.525 20.109 6.215 1 98.06 255 HIS B C 1
ATOM 4731 O O . HIS B 1 255 ? 4.234 19.328 5.574 1 98.06 255 HIS B O 1
ATOM 4737 N N . ASP B 1 256 ? 2.848 21.094 5.594 1 97.75 256 ASP B N 1
ATOM 4738 C CA . ASP B 1 256 ? 2.816 21.219 4.141 1 97.75 256 ASP B CA 1
ATOM 4739 C C . ASP B 1 256 ? 4.039 21.984 3.637 1 97.75 256 ASP B C 1
ATOM 4741 O O . ASP B 1 256 ? 4.277 22.062 2.428 1 97.75 256 ASP B O 1
ATOM 4745 N N . TRP B 1 257 ? 4.918 22.516 4.547 1 97.81 257 TRP B N 1
ATOM 4746 C CA . TRP B 1 257 ? 5.918 23.5 4.117 1 97.81 257 TRP B CA 1
ATOM 4747 C C . TRP B 1 257 ? 7.27 23.203 4.766 1 97.81 257 TRP B C 1
ATOM 4749 O O . TRP B 1 257 ? 7.34 22.578 5.824 1 97.81 257 TRP B O 1
ATOM 4759 N N . ASP B 1 258 ? 8.266 23.734 4.141 1 96.94 258 ASP B N 1
ATOM 4760 C CA . ASP B 1 258 ? 9.609 23.641 4.699 1 96.94 258 ASP B CA 1
ATOM 4761 C C . ASP B 1 258 ? 9.773 24.578 5.895 1 96.94 258 ASP B C 1
ATOM 4763 O O . ASP B 1 258 ? 8.875 25.359 6.199 1 96.94 258 ASP B O 1
ATOM 4767 N N . ASP B 1 259 ? 10.859 24.5 6.578 1 97.75 259 ASP B N 1
ATOM 4768 C CA . ASP B 1 259 ? 11.07 25.234 7.816 1 97.75 259 ASP B CA 1
ATOM 4769 C C . ASP B 1 259 ? 11.102 26.75 7.562 1 97.75 259 ASP B C 1
ATOM 4771 O O . ASP B 1 259 ? 10.539 27.516 8.336 1 97.75 259 ASP B O 1
ATOM 4775 N N . ASP B 1 260 ? 11.734 27.156 6.496 1 97.81 260 ASP B N 1
ATOM 4776 C CA . ASP B 1 260 ? 11.82 28.578 6.199 1 97.81 260 ASP B CA 1
ATOM 4777 C C . ASP B 1 260 ? 10.445 29.172 5.957 1 97.81 260 ASP B C 1
ATOM 4779 O O . ASP B 1 260 ? 10.133 30.266 6.453 1 97.81 260 ASP B O 1
ATOM 4783 N N . SER B 1 261 ? 9.664 28.5 5.191 1 98 261 SER B N 1
ATOM 4784 C CA . SER B 1 261 ? 8.297 28.953 4.934 1 98 261 SER B CA 1
ATOM 4785 C C . SER B 1 261 ? 7.477 28.984 6.219 1 98 261 SER B C 1
ATOM 4787 O O . SER B 1 261 ? 6.688 29.906 6.434 1 98 261 SER B O 1
ATOM 4789 N N . CYS B 1 262 ? 7.656 28 7.039 1 98.69 262 CYS B N 1
ATOM 4790 C CA . CYS B 1 262 ? 6.926 27.938 8.297 1 98.69 262 CYS B CA 1
ATOM 4791 C C . CYS B 1 262 ? 7.305 29.109 9.203 1 98.69 262 CYS B C 1
ATOM 4793 O O . CYS B 1 262 ? 6.438 29.719 9.828 1 98.69 262 CYS B O 1
ATOM 4795 N N . ILE B 1 263 ? 8.586 29.375 9.297 1 98.69 263 ILE B N 1
ATOM 4796 C CA . ILE B 1 263 ? 9.047 30.484 10.125 1 98.69 263 ILE B CA 1
ATOM 4797 C C . ILE B 1 263 ? 8.469 31.797 9.602 1 98.69 263 ILE B C 1
ATOM 4799 O O . ILE B 1 263 ? 7.996 32.625 10.375 1 98.69 263 ILE B O 1
ATOM 4803 N N . LYS B 1 264 ? 8.492 31.953 8.281 1 98.62 264 LYS B N 1
ATOM 4804 C CA . LYS B 1 264 ? 7.898 33.156 7.668 1 98.62 264 LYS B CA 1
ATOM 4805 C C . LYS B 1 264 ? 6.426 33.281 8.039 1 98.62 264 LYS B C 1
ATOM 4807 O O . LYS B 1 264 ? 5.969 34.344 8.43 1 98.62 264 LYS B O 1
ATOM 4812 N N . LEU B 1 265 ? 5.684 32.219 7.895 1 98.75 265 LEU B N 1
ATOM 4813 C CA . LEU B 1 265 ? 4.262 32.188 8.234 1 98.75 265 LEU B CA 1
ATOM 4814 C C . LEU B 1 265 ? 4.051 32.5 9.711 1 98.75 265 LEU B C 1
ATOM 4816 O O . LEU B 1 265 ? 3.189 33.312 10.062 1 98.75 265 LEU B O 1
ATOM 4820 N N . LEU B 1 266 ? 4.836 31.875 10.555 1 98.81 266 LEU B N 1
ATOM 4821 C CA . LEU B 1 266 ? 4.684 32.031 11.992 1 98.81 266 LEU B CA 1
ATOM 4822 C C . LEU B 1 266 ? 5.051 33.469 12.43 1 98.81 266 LEU B C 1
ATOM 4824 O O . LEU B 1 266 ? 4.473 34 13.375 1 98.81 266 LEU B O 1
ATOM 4828 N N . LYS B 1 267 ? 6.016 34.062 11.773 1 98.81 267 LYS B N 1
ATOM 4829 C CA . LYS B 1 267 ? 6.316 35.469 12.031 1 98.81 267 LYS B CA 1
ATOM 4830 C C . LYS B 1 267 ? 5.109 36.375 11.727 1 98.81 267 LYS B C 1
ATOM 4832 O O . LYS B 1 267 ? 4.82 37.312 12.469 1 98.81 267 LYS B O 1
ATOM 4837 N N . ASN B 1 268 ? 4.48 36.094 10.57 1 98.81 268 ASN B N 1
ATOM 4838 C CA . ASN B 1 268 ? 3.258 36.812 10.242 1 98.81 268 ASN B CA 1
ATOM 4839 C C . ASN B 1 268 ? 2.182 36.594 11.305 1 98.81 268 ASN B C 1
ATOM 4841 O O . ASN B 1 268 ? 1.454 37.531 11.648 1 98.81 268 ASN B O 1
ATOM 4845 N N . CYS B 1 269 ? 2.057 35.406 11.812 1 98.81 269 CYS B N 1
ATOM 4846 C CA . CYS B 1 269 ? 1.109 35.094 12.883 1 98.81 269 CYS B CA 1
ATOM 4847 C C . CYS B 1 269 ? 1.472 35.875 14.156 1 98.81 269 CYS B C 1
ATOM 4849 O O . CYS B 1 269 ? 0.598 36.406 14.82 1 98.81 269 CYS B O 1
ATOM 4851 N N . TYR B 1 270 ? 2.762 35.812 14.5 1 98.56 270 TYR B N 1
ATOM 4852 C CA . TYR B 1 270 ? 3.254 36.531 15.68 1 98.56 270 TYR B CA 1
ATOM 4853 C C . TYR B 1 270 ? 2.854 38 15.641 1 98.56 270 TYR B C 1
ATOM 4855 O O . TYR B 1 270 ? 2.367 38.531 16.641 1 98.56 270 TYR B O 1
ATOM 4863 N N . LYS B 1 271 ? 3.037 38.625 14.469 1 98.38 271 LYS B N 1
ATOM 4864 C CA . LYS B 1 271 ? 2.705 40.031 14.281 1 98.38 271 LYS B CA 1
ATOM 4865 C C . LYS B 1 271 ? 1.205 40.25 14.422 1 98.38 271 LYS B C 1
ATOM 4867 O O . LYS B 1 271 ? 0.781 41.312 14.891 1 98.38 271 LYS B O 1
ATOM 4872 N N . ALA B 1 272 ? 0.448 39.281 14.055 1 98.5 272 ALA B N 1
ATOM 4873 C CA . ALA B 1 272 ? -1.004 39.438 13.992 1 98.5 272 ALA B CA 1
ATOM 4874 C C . ALA B 1 272 ? -1.64 39.188 15.359 1 98.5 272 ALA B C 1
ATOM 4876 O O . ALA B 1 272 ? -2.848 39.375 15.531 1 98.5 272 ALA B O 1
ATOM 4877 N N . LEU B 1 273 ? -0.906 38.844 16.344 1 98.38 273 LEU B N 1
ATOM 4878 C CA . LEU B 1 273 ? -1.417 38.469 17.672 1 98.38 273 LEU B CA 1
ATOM 4879 C C . LEU B 1 273 ? -1.135 39.562 18.688 1 98.38 273 LEU B C 1
ATOM 4881 O O . LEU B 1 273 ? -0.075 40.188 18.641 1 98.38 273 LEU B O 1
ATOM 4885 N N . PRO B 1 274 ? -2.045 39.812 19.625 1 97.56 274 PRO B N 1
ATOM 4886 C CA . PRO B 1 274 ? -1.701 40.656 20.781 1 97.56 274 PRO B CA 1
ATOM 4887 C C . PRO B 1 274 ? -0.682 39.969 21.703 1 97.56 274 PRO B C 1
ATOM 4889 O O . PRO B 1 274 ? -0.344 38.812 21.516 1 97.56 274 PRO B O 1
ATOM 4892 N N . LYS B 1 275 ? -0.21 40.656 22.656 1 95.94 275 LYS B N 1
ATOM 4893 C CA . LYS B 1 275 ? 0.811 40.156 23.578 1 95.94 275 LYS B CA 1
ATOM 4894 C C . LYS B 1 275 ? 0.351 38.875 24.266 1 95.94 275 LYS B C 1
ATOM 4896 O O . LYS B 1 275 ? 1.159 37.969 24.531 1 95.94 275 LYS B O 1
ATOM 4901 N N . THR B 1 276 ? -0.92 38.781 24.531 1 94.62 276 THR B N 1
ATOM 4902 C CA . THR B 1 276 ? -1.457 37.625 25.234 1 94.62 276 THR B CA 1
ATOM 4903 C C . THR B 1 276 ? -1.95 36.562 24.25 1 94.62 276 THR B C 1
ATOM 4905 O O . THR B 1 276 ? -2.518 35.531 24.656 1 94.62 276 THR B O 1
ATOM 4908 N N . GLY B 1 277 ? -1.779 36.781 23 1 96.81 277 GLY B N 1
ATOM 4909 C CA . GLY B 1 277 ? -2.303 35.906 21.969 1 96.81 277 GLY B CA 1
ATOM 4910 C C . GLY B 1 277 ? -1.476 34.625 21.797 1 96.81 277 GLY B C 1
ATOM 4911 O O . GLY B 1 277 ? -0.389 34.531 22.375 1 96.81 277 GLY B O 1
ATOM 4912 N N . LYS B 1 278 ? -1.992 33.656 21.094 1 97.94 278 LYS B N 1
ATOM 4913 C CA . LYS B 1 278 ? -1.309 32.406 20.875 1 97.94 278 LYS B CA 1
ATOM 4914 C C . LYS B 1 278 ? -1.647 31.828 19.5 1 97.94 278 LYS B C 1
ATOM 4916 O O . LYS B 1 278 ? -2.68 32.156 18.922 1 97.94 278 LYS B O 1
ATOM 4921 N N . VAL B 1 279 ? -0.739 31.078 19 1 98.75 279 VAL B N 1
ATOM 4922 C CA . VAL B 1 279 ? -1.029 30.219 17.859 1 98.75 279 VAL B CA 1
ATOM 4923 C C . VAL B 1 279 ? -1.382 28.812 18.328 1 98.75 279 VAL B C 1
ATOM 4925 O O . VAL B 1 279 ? -0.705 28.266 19.203 1 98.75 279 VAL B O 1
ATOM 4928 N N . ILE B 1 280 ? -2.479 28.281 17.906 1 98.69 280 ILE B N 1
ATOM 4929 C CA . ILE B 1 280 ? -2.91 26.922 18.188 1 98.69 280 ILE B CA 1
ATOM 4930 C C . ILE B 1 280 ? -2.68 26.047 16.953 1 98.69 280 ILE B C 1
ATOM 4932 O O . ILE B 1 280 ? -3.354 26.203 15.938 1 98.69 280 ILE B O 1
ATOM 4936 N N . VAL B 1 281 ? -1.749 25.141 17.047 1 98.5 281 VAL B N 1
ATOM 4937 C CA . VAL B 1 281 ? -1.396 24.281 15.922 1 98.5 281 VAL B CA 1
ATOM 4938 C C . VAL B 1 281 ? -1.815 22.844 16.219 1 98.5 281 VAL B C 1
ATOM 4940 O O . VAL B 1 281 ? -1.618 22.344 17.328 1 98.5 281 VAL B O 1
ATOM 4943 N N . VAL B 1 282 ? -2.48 22.188 15.289 1 98.56 282 VAL B N 1
ATOM 4944 C CA . VAL B 1 282 ? -2.857 20.781 15.375 1 98.56 282 VAL B CA 1
ATOM 4945 C C . VAL B 1 282 ? -2.059 19.969 14.359 1 98.56 282 VAL B C 1
ATOM 4947 O O . VAL B 1 282 ? -2.275 20.094 13.148 1 98.56 282 VAL B O 1
ATOM 4950 N N . GLU B 1 283 ? -1.114 19.172 14.812 1 98.31 283 GLU B N 1
ATOM 4951 C CA . GLU B 1 283 ? -0.16 18.469 13.961 1 98.31 283 GLU B CA 1
ATOM 4952 C C . GLU B 1 283 ? 0.166 17.094 14.508 1 98.31 283 GLU B C 1
ATOM 4954 O O . GLU B 1 283 ? -0.028 16.828 15.703 1 98.31 283 GLU B O 1
ATOM 4959 N N . GLY B 1 284 ? 0.561 16.203 13.57 1 97.25 284 GLY B N 1
ATOM 4960 C CA . GLY B 1 284 ? 1.283 15.023 14.039 1 97.25 284 GLY B CA 1
ATOM 4961 C C . GLY B 1 284 ? 2.658 15.352 14.594 1 97.25 284 GLY B C 1
ATOM 4962 O O . GLY B 1 284 ? 3.338 16.25 14.086 1 97.25 284 GLY B O 1
ATOM 4963 N N . VAL B 1 285 ? 3.061 14.688 15.656 1 98.25 285 VAL B N 1
ATOM 4964 C CA . VAL B 1 285 ? 4.387 14.898 16.234 1 98.25 285 VAL B CA 1
ATOM 4965 C C . VAL B 1 285 ? 5.172 13.586 16.203 1 98.25 285 VAL B C 1
ATOM 4967 O O . VAL B 1 285 ? 4.711 12.562 16.719 1 98.25 285 VAL B O 1
ATOM 4970 N N . LEU B 1 286 ? 6.328 13.641 15.633 1 98.12 286 LEU B N 1
ATOM 4971 C CA . LEU B 1 286 ? 7.164 12.453 15.484 1 98.12 286 LEU B CA 1
ATOM 4972 C C . LEU B 1 286 ? 8.109 12.305 16.672 1 98.12 286 LEU B C 1
ATOM 4974 O O . LEU B 1 286 ? 8.656 13.289 17.172 1 98.12 286 LEU B O 1
ATOM 4978 N N . PRO B 1 287 ? 8.297 11.055 17.156 1 98 287 PRO B N 1
ATOM 4979 C CA . PRO B 1 287 ? 9.469 10.828 18 1 98 287 PRO B CA 1
ATOM 4980 C C . PRO B 1 287 ? 10.781 10.867 17.219 1 98 287 PRO B C 1
ATOM 4982 O O . PRO B 1 287 ? 10.781 10.703 16 1 98 287 PRO B O 1
ATOM 4985 N N . PHE B 1 288 ? 11.828 11.141 17.969 1 97.5 288 PHE B N 1
ATOM 4986 C CA . PHE B 1 288 ? 13.125 11.133 17.312 1 97.5 288 PHE B CA 1
ATOM 4987 C C . PHE B 1 288 ? 13.453 9.742 16.781 1 97.5 288 PHE B C 1
ATOM 4989 O O . PHE B 1 288 ? 13.773 9.578 15.602 1 97.5 288 PHE B O 1
ATOM 4996 N N . LEU B 1 289 ? 13.453 8.727 17.672 1 98.44 289 LEU B N 1
ATOM 4997 C CA . LEU B 1 289 ? 13.609 7.332 17.25 1 98.44 289 LEU B CA 1
ATOM 4998 C C . LEU B 1 289 ? 12.258 6.668 17.031 1 98.44 289 LEU B C 1
ATOM 5000 O O . LEU B 1 289 ? 11.391 6.723 17.906 1 98.44 289 LEU B O 1
ATOM 5004 N N . PRO B 1 290 ? 12.102 6.066 15.852 1 98.19 290 PRO B N 1
ATOM 5005 C CA . PRO B 1 290 ? 10.812 5.434 15.57 1 98.19 290 PRO B CA 1
ATOM 5006 C C . PRO B 1 290 ? 10.625 4.121 16.328 1 98.19 290 PRO B C 1
ATOM 5008 O O . PRO B 1 290 ? 11.609 3.479 16.719 1 98.19 290 PRO B O 1
ATOM 5011 N N . ASP B 1 291 ? 9.398 3.768 16.609 1 97.75 291 ASP B N 1
ATOM 5012 C CA . ASP B 1 291 ? 9.031 2.43 17.062 1 97.75 291 ASP B CA 1
ATOM 5013 C C . ASP B 1 291 ? 7.984 1.806 16.141 1 97.75 291 ASP B C 1
ATOM 5015 O O . ASP B 1 291 ? 7.695 2.338 15.07 1 97.75 291 ASP B O 1
ATOM 5019 N N . THR B 1 292 ? 7.449 0.697 16.516 1 97 292 THR B N 1
ATOM 5020 C CA . THR B 1 292 ? 6.629 -0.053 15.57 1 97 292 THR B CA 1
ATOM 5021 C C . THR B 1 292 ? 5.148 0.117 15.883 1 97 292 THR B C 1
ATOM 5023 O O . THR B 1 292 ? 4.316 -0.682 15.445 1 97 292 THR B O 1
ATOM 5026 N N . SER B 1 293 ? 4.789 1.099 16.703 1 96.56 293 SER B N 1
ATOM 5027 C CA . SER B 1 293 ? 3.381 1.332 17.016 1 96.56 293 SER B CA 1
ATOM 5028 C C . SER B 1 293 ? 2.656 1.987 15.852 1 96.56 293 SER B C 1
ATOM 5030 O O . SER B 1 293 ? 3.266 2.715 15.062 1 96.56 293 SER B O 1
ATOM 5032 N N . SER B 1 294 ? 1.309 1.787 15.766 1 95.81 294 SER B N 1
ATOM 5033 C CA . SER B 1 294 ? 0.506 2.41 14.719 1 95.81 294 SER B CA 1
ATOM 5034 C C . SER B 1 294 ? 0.591 3.932 14.789 1 95.81 294 SER B C 1
ATOM 5036 O O . SER B 1 294 ? 0.557 4.609 13.758 1 95.81 294 SER B O 1
ATOM 5038 N N . HIS B 1 295 ? 0.739 4.457 15.977 1 95.06 295 HIS B N 1
ATOM 5039 C CA . HIS B 1 295 ? 0.837 5.898 16.188 1 95.06 295 HIS B CA 1
ATOM 5040 C C . HIS B 1 295 ? 2.035 6.48 15.445 1 95.06 295 HIS B C 1
ATOM 5042 O O . HIS B 1 295 ? 1.924 7.52 14.789 1 95.06 295 HIS B O 1
ATOM 5048 N N . VAL B 1 296 ? 3.143 5.762 15.5 1 97.75 296 VAL B N 1
ATOM 5049 C CA . VAL B 1 296 ? 4.367 6.254 14.875 1 97.75 296 VAL B CA 1
ATOM 5050 C C . VAL B 1 296 ? 4.348 5.93 13.383 1 97.75 296 VAL B C 1
ATOM 5052 O O . VAL B 1 296 ? 4.773 6.742 12.555 1 97.75 296 VAL B O 1
ATOM 5055 N N . LYS B 1 297 ? 3.783 4.77 13.016 1 98.12 297 LYS B N 1
ATOM 5056 C CA . LYS B 1 297 ? 3.678 4.398 11.609 1 98.12 297 LYS B CA 1
ATOM 5057 C C . LYS B 1 297 ? 2.896 5.449 10.82 1 98.12 297 LYS B C 1
ATOM 5059 O O . LYS B 1 297 ? 3.348 5.906 9.773 1 98.12 297 LYS B O 1
ATOM 5064 N N . VAL B 1 298 ? 1.813 5.898 11.391 1 97.38 298 VAL B N 1
ATOM 5065 C CA . VAL B 1 298 ? 0.947 6.844 10.695 1 97.38 298 VAL B CA 1
ATOM 5066 C C . VAL B 1 298 ? 1.715 8.133 10.398 1 97.38 298 VAL B C 1
ATOM 5068 O O . VAL B 1 298 ? 1.745 8.594 9.258 1 97.38 298 VAL B O 1
ATOM 5071 N N . ASN B 1 299 ? 2.375 8.625 11.367 1 97.56 299 ASN B N 1
ATOM 5072 C CA . ASN B 1 299 ? 3.029 9.922 11.203 1 97.56 299 ASN B CA 1
ATOM 5073 C C . ASN B 1 299 ? 4.246 9.82 10.289 1 97.56 299 ASN B C 1
ATOM 5075 O O . ASN B 1 299 ? 4.562 10.773 9.562 1 97.56 299 ASN B O 1
ATOM 5079 N N . THR B 1 300 ? 4.953 8.68 10.297 1 98.56 300 THR B N 1
ATOM 5080 C CA . THR B 1 300 ? 6.062 8.516 9.367 1 98.56 300 THR B CA 1
ATOM 5081 C C . THR B 1 300 ? 5.543 8.32 7.941 1 98.56 300 THR B C 1
ATOM 5083 O O . THR B 1 300 ? 6.168 8.789 6.984 1 98.56 300 THR B O 1
ATOM 5086 N N . HIS B 1 301 ? 4.379 7.648 7.797 1 98.44 301 HIS B N 1
ATOM 5087 C CA . HIS B 1 301 ? 3.738 7.547 6.492 1 98.44 301 HIS B CA 1
ATOM 5088 C C . HIS B 1 301 ? 3.385 8.922 5.941 1 98.44 301 HIS B C 1
ATOM 5090 O O . HIS B 1 301 ? 3.719 9.25 4.797 1 98.44 301 HIS B O 1
ATOM 5096 N N . VAL B 1 302 ? 2.756 9.695 6.762 1 98.25 302 VAL B N 1
ATOM 5097 C CA . VAL B 1 302 ? 2.297 11.016 6.348 1 98.25 302 VAL B CA 1
ATOM 5098 C C . VAL B 1 302 ? 3.498 11.914 6.051 1 98.25 302 VAL B C 1
ATOM 5100 O O . VAL B 1 302 ? 3.457 12.734 5.133 1 98.25 302 VAL B O 1
ATOM 5103 N N . ASP B 1 303 ? 4.574 11.719 6.832 1 98.5 303 ASP B N 1
ATOM 5104 C CA . ASP B 1 303 ? 5.797 12.492 6.621 1 98.5 303 ASP B CA 1
ATOM 5105 C C . ASP B 1 303 ? 6.312 12.32 5.191 1 98.5 303 ASP B C 1
ATOM 5107 O O . ASP B 1 303 ? 6.539 13.305 4.484 1 98.5 303 ASP B O 1
ATOM 5111 N N . VAL B 1 304 ? 6.414 11.109 4.766 1 98.62 304 VAL B N 1
ATOM 5112 C CA . VAL B 1 304 ? 6.953 10.859 3.432 1 98.62 304 VAL B CA 1
ATOM 5113 C C . VAL B 1 304 ? 5.918 11.25 2.377 1 98.62 304 VAL B C 1
ATOM 5115 O O . VAL B 1 304 ? 6.27 11.734 1.301 1 98.62 304 VAL B O 1
ATOM 5118 N N . LEU B 1 305 ? 4.664 11.047 2.684 1 98.25 305 LEU B N 1
ATOM 5119 C CA . LEU B 1 305 ? 3.621 11.5 1.767 1 98.25 305 LEU B CA 1
ATOM 5120 C C . LEU B 1 305 ? 3.744 13 1.5 1 98.25 305 LEU B C 1
ATOM 5122 O O . LEU B 1 305 ? 3.678 13.438 0.349 1 98.25 305 LEU B O 1
ATOM 5126 N N . MET B 1 306 ? 3.959 13.766 2.535 1 98.06 306 MET B N 1
ATOM 5127 C CA . MET B 1 306 ? 4.094 15.211 2.377 1 98.06 306 MET B CA 1
ATOM 5128 C C . MET B 1 306 ? 5.336 15.562 1.562 1 98.06 306 MET B C 1
ATOM 5130 O O . MET B 1 306 ? 5.336 16.531 0.804 1 98.06 306 MET B O 1
ATOM 5134 N N . MET B 1 307 ? 6.352 14.75 1.732 1 97.69 307 MET B N 1
ATOM 5135 C CA . MET B 1 307 ? 7.574 14.938 0.955 1 97.69 307 MET B CA 1
ATOM 5136 C C . MET B 1 307 ? 7.293 14.805 -0.539 1 97.69 307 MET B C 1
ATOM 5138 O O . MET B 1 307 ? 7.926 15.477 -1.355 1 97.69 307 MET B O 1
ATOM 5142 N N . THR B 1 308 ? 6.312 13.961 -0.932 1 97.62 308 THR B N 1
ATOM 5143 C CA . THR B 1 308 ? 6.016 13.719 -2.34 1 97.62 308 THR B CA 1
ATOM 5144 C C . THR B 1 308 ? 5.066 14.781 -2.883 1 97.62 308 THR B C 1
ATOM 5146 O O . THR B 1 308 ? 5.035 15.039 -4.086 1 97.62 308 THR B O 1
ATOM 5149 N N . GLN B 1 309 ? 4.305 15.43 -1.966 1 97.06 309 GLN B N 1
ATOM 5150 C CA . GLN B 1 309 ? 3.219 16.281 -2.428 1 97.06 309 GLN B CA 1
ATOM 5151 C C . GLN B 1 309 ? 3.627 17.75 -2.393 1 97.06 309 GLN B C 1
ATOM 5153 O O . GLN B 1 309 ? 3.211 18.547 -3.246 1 97.06 309 GLN B O 1
ATOM 5158 N N . ASN B 1 310 ? 4.426 18.125 -1.375 1 95.31 310 ASN B N 1
ATOM 5159 C CA . ASN B 1 310 ? 4.586 19.547 -1.082 1 95.31 310 ASN B CA 1
ATOM 5160 C C . ASN B 1 310 ? 6.059 19.938 -1.003 1 95.31 310 ASN B C 1
ATOM 5162 O O . ASN B 1 310 ? 6.898 19.141 -0.583 1 95.31 310 ASN B O 1
ATOM 5166 N N . PRO B 1 311 ? 6.422 21.156 -1.42 1 92.12 311 PRO B N 1
ATOM 5167 C CA . PRO B 1 311 ? 7.809 21.609 -1.32 1 92.12 311 PRO B CA 1
ATOM 5168 C C . PRO B 1 311 ? 8.297 21.703 0.124 1 92.12 311 PRO B C 1
ATOM 5170 O O . PRO B 1 311 ? 8.008 22.688 0.81 1 92.12 311 PRO B O 1
ATOM 5173 N N . GLY B 1 312 ? 9.031 20.719 0.484 1 93.56 312 GLY B N 1
ATOM 5174 C CA . GLY B 1 312 ? 9.594 20.703 1.824 1 93.56 312 GLY B CA 1
ATOM 5175 C C . GLY B 1 312 ? 8.617 20.219 2.879 1 93.56 312 GLY B C 1
ATOM 5176 O O . GLY B 1 312 ? 8.891 20.328 4.078 1 93.56 312 GLY B O 1
ATOM 5177 N N . GLY B 1 313 ? 7.422 19.797 2.488 1 97.62 313 GLY B N 1
ATOM 5178 C CA . GLY B 1 313 ? 6.449 19.281 3.443 1 97.62 313 GLY B CA 1
ATOM 5179 C C . GLY B 1 313 ? 6.984 18.141 4.281 1 97.62 313 GLY B C 1
ATOM 5180 O O . GLY B 1 313 ? 7.711 17.281 3.779 1 97.62 313 GLY B O 1
ATOM 5181 N N . LYS B 1 314 ? 6.656 18.141 5.574 1 98.12 314 LYS B N 1
ATOM 5182 C CA . LYS B 1 314 ? 7.16 17.094 6.469 1 98.12 314 LYS B CA 1
ATOM 5183 C C . LYS B 1 314 ? 6.422 17.109 7.805 1 98.12 314 LYS B C 1
ATOM 5185 O O . LYS B 1 314 ? 5.844 18.141 8.188 1 98.12 314 LYS B O 1
ATOM 5190 N N . GLU B 1 315 ? 6.383 16 8.484 1 98.31 315 GLU B N 1
ATOM 5191 C CA . GLU B 1 315 ? 6.066 15.961 9.914 1 98.31 315 GLU B CA 1
ATOM 5192 C C . GLU B 1 315 ? 7.289 16.297 10.758 1 98.31 315 GLU B C 1
ATOM 5194 O O . GLU B 1 315 ? 8.422 16.188 10.289 1 98.31 315 GLU B O 1
ATOM 5199 N N . ARG B 1 316 ? 7.051 16.703 11.977 1 98.5 316 ARG B N 1
ATOM 5200 C CA . ARG B 1 316 ? 8.148 17.25 12.773 1 98.5 316 ARG B CA 1
ATOM 5201 C C . ARG B 1 316 ? 8.125 16.672 14.188 1 98.5 316 ARG B C 1
ATOM 5203 O O . ARG B 1 316 ? 7.086 16.203 14.656 1 98.5 316 ARG B O 1
ATOM 5210 N N . THR B 1 317 ? 9.289 16.672 14.82 1 97.88 317 THR B N 1
ATOM 5211 C CA . THR B 1 317 ? 9.406 16.375 16.25 1 97.88 317 THR B CA 1
ATOM 5212 C C . THR B 1 317 ? 9.008 17.594 17.078 1 97.88 317 THR B C 1
ATOM 5214 O O . THR B 1 317 ? 8.883 18.703 16.562 1 97.88 317 THR B O 1
ATOM 5217 N N . GLU B 1 318 ? 8.789 17.328 18.375 1 97.81 318 GLU B N 1
ATOM 5218 C CA . GLU B 1 318 ? 8.492 18.422 19.281 1 97.81 318 GLU B CA 1
ATOM 5219 C C . GLU B 1 318 ? 9.602 19.469 19.266 1 97.81 318 GLU B C 1
ATOM 5221 O O . GLU B 1 318 ? 9.328 20.672 19.266 1 97.81 318 GLU B O 1
ATOM 5226 N N . ASP B 1 319 ? 10.852 19.016 19.188 1 97.56 319 ASP B N 1
ATOM 5227 C CA . ASP B 1 319 ? 12 19.922 19.172 1 97.56 319 ASP B CA 1
ATOM 5228 C C . ASP B 1 319 ? 12 20.781 17.922 1 97.56 319 ASP B C 1
ATOM 5230 O O . ASP B 1 319 ? 12.383 21.953 17.969 1 97.56 319 ASP B O 1
ATOM 5234 N N . GLU B 1 320 ? 11.648 20.203 16.844 1 97.81 320 GLU B N 1
ATOM 5235 C CA . GLU B 1 320 ? 11.594 20.953 15.602 1 97.81 320 GLU B CA 1
ATOM 5236 C C . GLU B 1 320 ? 10.492 22 15.641 1 97.81 320 GLU B C 1
ATOM 5238 O O . GLU B 1 320 ? 10.664 23.109 15.117 1 97.81 320 GLU B O 1
ATOM 5243 N N . PHE B 1 321 ? 9.328 21.672 16.25 1 98.62 321 PHE B N 1
ATOM 5244 C CA . PHE B 1 321 ? 8.266 22.672 16.406 1 98.62 321 PHE B CA 1
ATOM 5245 C C . PHE B 1 321 ? 8.727 23.797 17.328 1 98.62 321 PHE B C 1
ATOM 5247 O O . PHE B 1 321 ? 8.414 24.969 17.094 1 98.62 321 PHE B O 1
ATOM 5254 N N . LEU B 1 322 ? 9.422 23.422 18.406 1 98.56 322 LEU B N 1
ATOM 5255 C CA . LEU B 1 322 ? 9.969 24.438 19.312 1 98.56 322 LEU B CA 1
ATOM 5256 C C . LEU B 1 322 ? 10.93 25.359 18.562 1 98.56 322 LEU B C 1
ATOM 5258 O O . LEU B 1 322 ? 10.898 26.578 18.766 1 98.56 322 LEU B O 1
ATOM 5262 N N . ALA B 1 323 ? 11.742 24.797 17.719 1 98.31 323 ALA B N 1
ATOM 5263 C CA . ALA B 1 323 ? 12.672 25.578 16.922 1 98.31 323 ALA B CA 1
ATOM 5264 C C . ALA B 1 323 ? 11.922 26.531 16 1 98.31 323 ALA B C 1
ATOM 5266 O O . ALA B 1 323 ? 12.336 27.688 15.82 1 98.31 323 ALA B O 1
ATOM 5267 N N . LEU B 1 324 ? 10.867 26.062 15.359 1 98.69 324 LEU B N 1
ATOM 5268 C CA . LEU B 1 324 ? 10.047 26.922 14.516 1 98.69 324 LEU B CA 1
ATOM 5269 C C . LEU B 1 324 ? 9.469 28.078 15.328 1 98.69 324 LEU B C 1
ATOM 5271 O O . LEU B 1 324 ? 9.508 29.234 14.891 1 98.69 324 LEU B O 1
ATOM 5275 N N . ALA B 1 325 ? 8.906 27.75 16.484 1 98.69 325 ALA B N 1
ATOM 5276 C CA . ALA B 1 325 ? 8.289 28.766 17.344 1 98.69 325 ALA B CA 1
ATOM 5277 C C . ALA B 1 325 ? 9.297 29.828 17.75 1 98.69 325 ALA B C 1
ATOM 5279 O O . ALA B 1 325 ? 9.031 31.031 17.594 1 98.69 325 ALA B O 1
ATOM 5280 N N . LYS B 1 326 ? 10.422 29.375 18.188 1 98.5 326 LYS B N 1
ATOM 5281 C CA . LYS B 1 326 ? 11.453 30.312 18.625 1 98.5 326 LYS B CA 1
ATOM 5282 C C . LYS B 1 326 ? 11.977 31.141 17.469 1 98.5 326 LYS B C 1
ATOM 5284 O O . LYS B 1 326 ? 12.227 32.344 17.609 1 98.5 326 LYS B O 1
ATOM 5289 N N . GLY B 1 327 ? 12.164 30.5 16.375 1 98.31 327 GLY B N 1
ATOM 5290 C CA . GLY B 1 327 ? 12.609 31.188 15.18 1 98.31 327 GLY B CA 1
ATOM 5291 C C . GLY B 1 327 ? 11.656 32.281 14.727 1 98.31 327 GLY B C 1
ATOM 5292 O O . GLY B 1 327 ? 12.07 33.25 14.07 1 98.31 327 GLY B O 1
ATOM 5293 N N . ALA B 1 328 ? 10.438 32.188 15.102 1 98.44 328 ALA B N 1
ATOM 5294 C CA . ALA B 1 328 ? 9.422 33.125 14.688 1 98.44 328 ALA B CA 1
ATOM 5295 C C . ALA B 1 328 ? 9.211 34.188 15.766 1 98.44 328 ALA B C 1
ATOM 5297 O O . ALA B 1 328 ? 8.469 35.156 15.555 1 98.44 328 ALA B O 1
ATOM 5298 N N . GLY B 1 329 ? 9.82 34.031 16.906 1 98.19 329 GLY B N 1
ATOM 5299 C CA . GLY B 1 329 ? 9.75 35.062 17.953 1 98.19 329 GLY B CA 1
ATOM 5300 C C . GLY B 1 329 ? 8.953 34.625 19.156 1 98.19 329 GLY B C 1
ATOM 5301 O O . GLY B 1 329 ? 8.93 35.312 20.172 1 98.19 329 GLY B O 1
ATOM 5302 N N . PHE B 1 330 ? 8.281 33.469 19.125 1 98.62 330 PHE B N 1
ATOM 5303 C CA . PHE B 1 330 ? 7.531 32.969 20.266 1 98.62 330 PHE B CA 1
ATOM 5304 C C . PHE B 1 330 ? 8.477 32.531 21.375 1 98.62 330 PHE B C 1
ATOM 5306 O O . PHE B 1 330 ? 9.633 32.188 21.109 1 98.62 330 PHE B O 1
ATOM 5313 N N . THR B 1 331 ? 7.965 32.438 22.578 1 97.31 331 THR B N 1
ATOM 5314 C CA . THR B 1 331 ? 8.773 32.062 23.734 1 97.31 331 THR B CA 1
ATOM 5315 C C . THR B 1 331 ? 8.883 30.562 23.859 1 97.31 331 THR B C 1
ATOM 5317 O O . THR B 1 331 ? 9.891 30.047 24.344 1 97.31 331 THR B O 1
ATOM 5320 N N . GLY B 1 332 ? 7.789 29.906 23.469 1 96.56 332 GLY B N 1
ATOM 5321 C CA . GLY B 1 332 ? 7.789 28.469 23.594 1 96.56 332 GLY B CA 1
ATOM 5322 C C . GLY B 1 332 ? 6.52 27.812 23.078 1 96.56 332 GLY B C 1
ATOM 5323 O O . GLY B 1 332 ? 5.73 28.469 22.391 1 96.56 332 GLY B O 1
ATOM 5324 N N . ILE B 1 333 ? 6.48 26.531 23.328 1 98.12 333 ILE B N 1
ATOM 5325 C CA . ILE B 1 333 ? 5.309 25.75 22.922 1 98.12 333 ILE B CA 1
ATOM 5326 C C . ILE B 1 333 ? 4.793 24.938 24.109 1 98.12 333 ILE B C 1
ATOM 5328 O O . ILE B 1 333 ? 5.555 24.609 25.016 1 98.12 333 ILE B O 1
ATOM 5332 N N . ARG B 1 334 ? 3.576 24.672 24.141 1 97.81 334 ARG B N 1
ATOM 5333 C CA . ARG B 1 334 ? 2.934 23.781 25.109 1 97.81 334 ARG B CA 1
ATOM 5334 C C . ARG B 1 334 ? 2.094 22.719 24.406 1 97.81 334 ARG B C 1
ATOM 5336 O O . ARG B 1 334 ? 1.359 23.031 23.469 1 97.81 334 ARG B O 1
ATOM 5343 N N . LYS B 1 335 ? 2.156 21.484 24.844 1 96.31 335 LYS B N 1
ATOM 5344 C CA . LYS B 1 335 ? 1.289 20.391 24.391 1 96.31 335 LYS B CA 1
ATOM 5345 C C . LYS B 1 335 ? 0.03 20.297 25.25 1 96.31 335 LYS B C 1
ATOM 5347 O O . LYS B 1 335 ? 0.092 19.891 26.406 1 96.31 335 LYS B O 1
ATOM 5352 N N . GLU B 1 336 ? -1.05 20.516 24.688 1 97.56 336 GLU B N 1
ATOM 5353 C CA . GLU B 1 336 ? -2.26 20.719 25.469 1 97.56 336 GLU B CA 1
ATOM 5354 C C . GLU B 1 336 ? -3.162 19.5 25.422 1 97.56 336 GLU B C 1
ATOM 5356 O O . GLU B 1 336 ? -3.84 19.188 26.406 1 97.56 336 GLU B O 1
ATOM 5361 N N . CYS B 1 337 ? -3.234 18.844 24.281 1 95.25 337 CYS B N 1
ATOM 5362 C CA . CYS B 1 337 ? -4.152 17.734 24.125 1 95.25 337 CYS B CA 1
ATOM 5363 C C . CYS B 1 337 ? -3.691 16.797 23 1 95.25 337 CYS B C 1
ATOM 5365 O O . CYS B 1 337 ? -3.02 17.234 22.062 1 95.25 337 CYS B O 1
ATOM 5367 N N . PHE B 1 338 ? -3.918 15.5 23.219 1 96.25 338 PHE B N 1
ATOM 5368 C CA . PHE B 1 338 ? -3.623 14.492 22.219 1 96.25 338 PHE B CA 1
ATOM 5369 C C . PHE B 1 338 ? -4.871 13.68 21.875 1 96.25 338 PHE B C 1
ATOM 5371 O O . PHE B 1 338 ? -5.398 12.961 22.734 1 96.25 338 PHE B O 1
ATOM 5378 N N . VAL B 1 339 ? -5.348 13.875 20.641 1 95.56 339 VAL B N 1
ATOM 5379 C CA . VAL B 1 339 ? -6.527 13.141 20.188 1 95.56 339 VAL B CA 1
ATOM 5380 C C . VAL B 1 339 ? -6.344 12.711 18.734 1 95.56 339 VAL B C 1
ATOM 5382 O O . VAL B 1 339 ? -5.758 13.438 17.938 1 95.56 339 VAL B O 1
ATOM 5385 N N . CYS B 1 340 ? -6.816 11.547 18.328 1 95.44 340 CYS B N 1
ATOM 5386 C CA . CYS B 1 340 ? -6.82 11.078 16.953 1 95.44 340 CYS B CA 1
ATOM 5387 C C . CYS B 1 340 ? -5.422 11.148 16.344 1 95.44 340 CYS B C 1
ATOM 5389 O O . CYS B 1 340 ? -5.254 11.594 15.211 1 95.44 340 CYS B O 1
ATOM 5391 N N . ASN B 1 341 ? -4.414 10.867 17.125 1 95.31 341 ASN B N 1
ATOM 5392 C CA . ASN B 1 341 ? -3.01 10.805 16.734 1 95.31 341 ASN B CA 1
ATOM 5393 C C . ASN B 1 341 ? -2.445 12.188 16.438 1 95.31 341 ASN B C 1
ATOM 5395 O O . ASN B 1 341 ? -1.446 12.32 15.727 1 95.31 341 ASN B O 1
ATOM 5399 N N . PHE B 1 342 ? -3.143 13.266 16.953 1 97.38 342 PHE B N 1
ATOM 5400 C CA . PHE B 1 342 ? -2.684 14.641 16.781 1 97.38 342 PHE B CA 1
ATOM 5401 C C . PHE B 1 342 ? -2.473 15.312 18.125 1 97.38 342 PHE B C 1
ATOM 5403 O O . PHE B 1 342 ? -3.215 15.062 19.078 1 97.38 342 PHE B O 1
ATOM 5410 N N . TRP B 1 343 ? -1.514 16.141 18.141 1 97.94 343 TRP B N 1
ATOM 5411 C CA . TRP B 1 343 ? -1.313 17.031 19.281 1 97.94 343 TRP B CA 1
ATOM 5412 C C . TRP B 1 343 ? -1.863 18.422 18.984 1 97.94 343 TRP B C 1
ATOM 5414 O O . TRP B 1 343 ? -1.703 18.938 17.875 1 97.94 343 TRP B O 1
ATOM 5424 N N . VAL B 1 344 ? -2.521 18.984 19.938 1 98.62 344 VAL B N 1
ATOM 5425 C CA . VAL B 1 344 ? -2.787 20.422 19.953 1 98.62 344 VAL B CA 1
ATOM 5426 C C . VAL B 1 344 ? -1.645 21.156 20.656 1 98.62 344 VAL B C 1
ATOM 5428 O O . VAL B 1 344 ? -1.443 20.984 21.875 1 98.62 344 VAL B O 1
ATOM 5431 N N . LEU B 1 345 ? -0.913 21.938 19.891 1 98.69 345 LEU B N 1
ATOM 5432 C CA . LEU B 1 345 ? 0.205 22.719 20.406 1 98.69 345 LEU B CA 1
ATOM 5433 C C . LEU B 1 345 ? -0.153 24.188 20.484 1 98.69 345 LEU B C 1
ATOM 5435 O O . LEU B 1 345 ? -0.799 24.719 19.578 1 98.69 345 LEU B O 1
ATOM 5439 N N . GLU B 1 346 ? 0.245 24.844 21.547 1 98.62 346 GLU B N 1
ATOM 5440 C CA . GLU B 1 346 ? 0.124 26.281 21.641 1 98.62 346 GLU B CA 1
ATOM 5441 C C . GLU B 1 346 ? 1.493 26.953 21.609 1 98.62 346 GLU B C 1
ATOM 5443 O O . GLU B 1 346 ? 2.396 26.594 22.359 1 98.62 346 GLU B O 1
ATOM 5448 N N . PHE B 1 347 ? 1.649 27.766 20.625 1 98.56 347 PHE B N 1
ATOM 5449 C CA . PHE B 1 347 ? 2.789 28.688 20.594 1 98.56 347 PHE B CA 1
ATOM 5450 C C . PHE B 1 347 ? 2.447 30 21.281 1 98.56 347 PHE B C 1
ATOM 5452 O O . PHE B 1 347 ? 1.496 30.672 20.891 1 98.56 347 PHE B O 1
ATOM 5459 N N . PHE B 1 348 ? 3.27 30.359 22.266 1 96.75 348 PHE B N 1
ATOM 5460 C CA . PHE B 1 348 ? 2.885 31.516 23.047 1 96.75 348 PHE B CA 1
ATOM 5461 C C . PHE B 1 348 ? 4.008 32.562 23.078 1 96.75 348 PHE B C 1
ATOM 5463 O O . PHE B 1 348 ? 5.18 32.188 22.922 1 96.75 348 PHE B O 1
ATOM 5470 N N . LYS B 1 349 ? 3.611 33.812 23.281 1 95.56 349 LYS B N 1
ATOM 5471 C CA . LYS B 1 349 ? 4.547 34.938 23.328 1 95.56 349 LYS B CA 1
ATOM 5472 C C . LYS B 1 349 ? 5.176 35.062 24.719 1 95.56 349 LYS B C 1
ATOM 5474 O O . LYS B 1 349 ? 4.605 34.594 25.703 1 95.56 349 LYS B O 1
#

Sequence (698 aa):
MGSEDNFSYAMELINSTTLSMVLVNTIKLKVLETIADVGPDARLSGHDIASRLSIPNQDAPDMLDRMLRLLATHSVVTCTEGVHESRPVRVYGLTPVAKYFIPNDDGVSLGPLTRLIQDKVFIDSWFGLEDAVRNGGVPFDKVHGTHAFEYPALDERFNKVFNQAMVNHTTILMKEILKHYRGFNNLERVVDVGGGLGITLAMIISKHPSIKGINFDLPHVTQHAQLYEGIEHVGGDMFKEVPEGDAIFMKWILHDWDDDSCIKLLKNCYKALPKTGKVIVVEGVLPFLPDTSSHVKVNTHVDVLMMTQNPGGKERTEDEFLALAKGAGFTGIRKECFVCNFWVLEFFKMGSEDNFSYAMELINSTTLSMVLVNTIKLKVLETIADVGPDARLSGHDIASRLSIPNQDAPDMLDRMLRLLATHSVVTCTEGVHESRPVRVYGLTPVAKYFIPNDDGVSLGPLTRLIQDKVFIDSWFGLEDAVRNGGVPFDKVHGTHAFEYPALDERFNKVFNQAMVNHTTILMKEILKHYRGFNNLERVVDVGGGLGITLAMIISKHPSIKGINFDLPHVTQHAQLYEGIEHVGGDMFKEVPEGDAIFMKWILHDWDDDSCIKLLKNCYKALPKTGKVIVVEGVLPFLPDTSSHVKVNTHVDVLMMTQNPGGKERTEDEFLALAKGAGFTGIRKECFVCNFWVLEFFK

Foldseek 3Di:
DDPVVVVVVVVCVVCVVLLLVLVLVCLVLCQLVQQPVVHQPGWAALVRSCVSSVPPDPCRRVVVRVSVVVVVVVPQWPWDWDDDPRDIGIIIGGDPNVVQSYQDPVGAHQNLVSCLCPPPLLVQLVVCVVVCVVPNDASSCVRPVDALVCVCVVPVVSVVSVVNNCLRVLVVFLVVCVVFPDVCPPWQEEEEAQCFQVNNVLSSCVSVVNHAYEYEEAPVRPVNHDDDPRYHYDHDDLLVAGAATLEYEYEPPLLLEALVSLLSSLLRVVVRHDQFGKYKYKAAAEDPDADDDPLNVVQVVVQVSSRNRHYRGGHYHLVSVQVSLVSSPFPGKDFGDADPSITTIITHD/DDPVVVVVVVVCVVCVVLLLVLVLVCLVLCQLVQQPVVHQPGWAALVRSCVSSVPPDPCRRVVVRVSVVVVVVVPQWPWDWDDDPRDIGIIIGGDPNVVQSYQDPVGAHQNLVSCLCPPPLLVQLVVCVVVCVVPNDASSCVRPVDALVCVCVVPVVSVVSVVNNCLRVLVVFLVVCVVFPDVCPPWQEEEEAQCFQVNNVLVSCVSVVNHAYEYEEAPVRPVNHDDDPRYHYDHDDLLVAGAATLEYEYEPPLLLEALVSLLSSLLRVVVRHDQFGKYKYKAAAEDPDADDDPLNVVQVVVQVSSRNRHYRGGHYHLVSVQVSLVSSPFPGKDFGDADPSITTIITHD